Protein AF-A0A812TL70-F1 (afdb_monomer)

Structure (mmCIF, N/CA/C/O backbone):
data_AF-A0A812TL70-F1
#
_entry.id   AF-A0A812TL70-F1
#
loop_
_atom_site.group_PDB
_atom_site.id
_atom_site.type_symbol
_atom_site.label_atom_id
_atom_site.label_alt_id
_atom_site.label_comp_id
_atom_site.label_asym_id
_atom_site.label_entity_id
_atom_site.label_seq_id
_atom_site.pdbx_PDB_ins_code
_atom_site.Cartn_x
_atom_site.Cartn_y
_atom_site.Cartn_z
_atom_site.occupancy
_atom_site.B_iso_or_equiv
_atom_site.auth_seq_id
_atom_site.auth_comp_id
_atom_site.auth_asym_id
_atom_site.auth_atom_id
_atom_site.pdbx_PDB_model_num
ATOM 1 N N . MET A 1 1 ? 10.723 40.840 -41.718 1.00 51.12 1 MET A N 1
ATOM 2 C CA . MET A 1 1 ? 11.121 40.391 -43.070 1.00 51.12 1 MET A CA 1
ATOM 3 C C . MET A 1 1 ? 10.845 38.901 -43.157 1.00 51.12 1 MET A C 1
ATOM 5 O O . MET A 1 1 ? 11.521 38.138 -42.480 1.00 51.12 1 MET A O 1
ATOM 9 N N . ALA A 1 2 ? 9.789 38.498 -43.866 1.00 59.09 2 ALA A N 1
ATOM 10 C CA . ALA A 1 2 ? 9.448 37.086 -44.019 1.00 59.09 2 ALA A CA 1
ATOM 11 C C . ALA A 1 2 ? 10.445 36.431 -44.985 1.00 59.09 2 ALA A C 1
ATOM 13 O O . ALA A 1 2 ? 10.677 36.949 -46.076 1.00 59.09 2 ALA A O 1
ATOM 14 N N . VAL A 1 3 ? 11.083 35.344 -44.552 1.00 66.56 3 VAL A N 1
ATOM 15 C CA . VAL A 1 3 ? 12.030 34.591 -45.380 1.00 66.56 3 VAL A CA 1
ATOM 16 C C . VAL A 1 3 ? 11.236 33.770 -46.387 1.00 66.56 3 VAL A C 1
ATOM 18 O O . VAL A 1 3 ? 10.352 33.008 -46.003 1.00 66.56 3 VAL A O 1
ATOM 21 N N . ASP A 1 4 ? 11.572 33.949 -47.661 1.00 81.44 4 ASP A N 1
ATOM 22 C CA . ASP A 1 4 ? 10.952 33.284 -48.800 1.00 81.44 4 ASP A CA 1
ATOM 23 C C . ASP A 1 4 ? 10.997 31.743 -48.645 1.00 81.44 4 ASP A C 1
ATOM 25 O O . ASP A 1 4 ? 12.093 31.169 -48.541 1.00 81.44 4 ASP A O 1
ATOM 29 N N . PRO A 1 5 ? 9.837 31.058 -48.596 1.00 84.75 5 PRO A N 1
ATOM 30 C CA . PRO A 1 5 ? 9.768 29.606 -48.442 1.00 84.75 5 PRO A CA 1
ATOM 31 C C . PRO A 1 5 ? 10.449 28.854 -49.593 1.00 84.75 5 PRO A C 1
ATOM 33 O O . PRO A 1 5 ? 10.962 27.751 -49.387 1.00 84.75 5 PRO A O 1
ATOM 36 N N . GLU A 1 6 ? 10.551 29.457 -50.778 1.00 86.00 6 GLU A N 1
ATOM 37 C CA . GLU A 1 6 ? 11.205 28.840 -51.931 1.00 86.00 6 GLU A CA 1
ATOM 38 C C . GLU A 1 6 ? 12.728 28.757 -51.742 1.00 86.00 6 GLU A C 1
ATOM 40 O O . GLU A 1 6 ? 13.374 27.777 -52.124 1.00 86.00 6 GLU A O 1
ATOM 45 N N . LYS A 1 7 ? 13.309 29.734 -51.036 1.00 89.06 7 LYS A N 1
ATOM 46 C CA . LYS A 1 7 ? 14.736 29.742 -50.690 1.00 89.06 7 LYS A CA 1
ATOM 47 C C . LYS A 1 7 ? 15.093 28.629 -49.702 1.00 89.06 7 LYS A C 1
ATOM 49 O O . LYS A 1 7 ? 16.168 28.043 -49.818 1.00 89.06 7 LYS A O 1
ATOM 54 N N . ARG A 1 8 ? 14.195 28.304 -48.763 1.00 86.88 8 ARG A N 1
ATOM 55 C CA . ARG A 1 8 ? 14.384 27.180 -47.826 1.00 86.88 8 ARG A CA 1
ATOM 56 C C . ARG A 1 8 ? 14.339 25.834 -48.538 1.00 86.88 8 ARG A C 1
ATOM 58 O O . ARG A 1 8 ? 15.169 24.977 -48.250 1.00 86.88 8 ARG A O 1
ATOM 65 N N . ARG A 1 9 ? 13.433 25.672 -49.503 1.00 88.38 9 ARG A N 1
ATOM 66 C CA . ARG A 1 9 ? 13.330 24.433 -50.281 1.00 88.38 9 ARG A CA 1
ATOM 67 C C . ARG A 1 9 ? 14.592 24.167 -51.107 1.00 88.38 9 ARG A C 1
ATOM 69 O O . ARG A 1 9 ? 15.133 23.069 -51.045 1.00 88.38 9 ARG A O 1
ATOM 76 N N . ARG A 1 10 ? 15.134 25.190 -51.778 1.00 89.69 10 ARG A N 1
ATOM 77 C CA . ARG A 1 10 ? 16.386 25.055 -52.550 1.00 89.69 10 ARG A CA 1
ATOM 78 C C . ARG A 1 10 ? 17.602 24.742 -51.672 1.00 89.69 10 ARG A C 1
ATOM 80 O O . ARG A 1 10 ? 18.508 24.042 -52.108 1.00 89.69 10 ARG A O 1
ATOM 87 N N . GLN A 1 11 ? 17.632 25.244 -50.435 1.00 88.44 11 GLN A N 1
ATOM 88 C CA . GLN A 1 11 ? 18.697 24.909 -49.483 1.00 88.44 11 GLN A CA 1
ATOM 89 C C . GLN A 1 11 ? 18.603 23.463 -48.982 1.00 88.44 11 GLN A C 1
ATOM 91 O O . GLN A 1 11 ? 19.642 22.831 -48.806 1.00 88.44 11 GLN A O 1
ATOM 96 N N . ALA A 1 12 ? 17.391 22.933 -48.799 1.00 84.25 12 ALA A N 1
ATOM 97 C CA . ALA A 1 12 ? 17.185 21.538 -48.418 1.00 84.25 12 ALA A CA 1
ATOM 98 C C . ALA A 1 12 ? 17.600 20.572 -49.542 1.00 84.25 12 ALA A C 1
ATOM 100 O O . ALA A 1 12 ? 18.392 19.664 -49.301 1.00 84.25 12 ALA A O 1
ATOM 101 N N . GLU A 1 13 ? 17.175 20.834 -50.783 1.00 88.62 13 GLU A N 1
ATOM 102 C CA . GLU A 1 13 ? 17.532 20.005 -51.948 1.00 88.62 13 GLU A CA 1
ATOM 103 C C . GLU A 1 13 ? 19.058 20.005 -52.207 1.00 88.62 13 GLU A C 1
ATOM 105 O O . GLU A 1 13 ? 19.646 18.974 -52.535 1.00 88.62 13 GLU A O 1
ATOM 110 N N . ALA A 1 14 ? 19.744 21.133 -51.979 1.00 84.88 14 ALA A N 1
ATOM 111 C CA . ALA A 1 14 ? 21.203 21.218 -52.113 1.00 84.88 14 ALA A CA 1
ATOM 112 C C . ALA A 1 14 ? 21.977 20.479 -51.002 1.00 84.88 14 ALA A C 1
ATOM 114 O O . ALA A 1 14 ? 23.104 20.029 -51.231 1.00 84.88 14 ALA A O 1
ATOM 115 N N . ALA A 1 15 ? 21.405 20.367 -49.799 1.00 80.06 15 ALA A N 1
ATOM 116 C CA . ALA A 1 15 ? 22.006 19.615 -48.699 1.00 80.06 15 ALA A CA 1
ATOM 117 C C . ALA A 1 15 ? 21.889 18.100 -48.927 1.00 80.06 15 ALA A C 1
ATOM 119 O O . ALA A 1 15 ? 22.848 17.368 -48.683 1.00 80.06 15 ALA A O 1
ATOM 120 N N . GLU A 1 16 ? 20.760 17.646 -49.471 1.00 81.69 16 GLU A N 1
ATOM 121 C CA . GLU A 1 16 ? 20.515 16.237 -49.792 1.00 81.69 16 GLU A CA 1
ATOM 122 C C . GLU A 1 16 ? 21.390 15.747 -50.958 1.00 81.69 16 GLU A C 1
ATOM 124 O O . GLU A 1 16 ? 21.983 14.673 -50.889 1.00 81.69 16 GLU A O 1
ATOM 129 N N . ALA A 1 17 ? 21.606 16.582 -51.979 1.00 79.06 17 ALA A N 1
ATOM 130 C CA . ALA A 1 17 ? 22.529 16.256 -53.070 1.00 79.06 17 ALA A CA 1
ATOM 131 C C . ALA A 1 17 ? 23.992 16.089 -52.603 1.00 79.06 17 ALA A C 1
ATOM 133 O O . ALA A 1 17 ? 24.766 15.360 -53.222 1.00 79.06 17 ALA A O 1
ATOM 134 N N . ARG A 1 18 ? 24.391 16.746 -51.503 1.00 76.12 18 ARG A N 1
ATOM 135 C CA . ARG A 1 18 ? 25.743 16.612 -50.934 1.00 76.12 18 ARG A CA 1
ATOM 136 C C . ARG A 1 18 ? 25.925 15.356 -50.088 1.00 76.12 18 ARG A C 1
ATOM 138 O O . ARG A 1 18 ? 27.051 14.870 -50.022 1.00 76.12 18 ARG A O 1
ATOM 145 N N . SER A 1 19 ? 24.871 14.821 -49.469 1.00 71.44 19 SER A N 1
ATOM 146 C CA . SER A 1 19 ? 24.991 13.597 -48.665 1.00 71.44 19 SER A CA 1
ATOM 147 C C . SER A 1 19 ? 25.145 12.345 -49.534 1.00 71.44 19 SER A C 1
ATOM 149 O O . SER A 1 19 ? 25.850 11.420 -49.146 1.00 71.44 19 SER A O 1
ATOM 151 N N . GLN A 1 20 ? 24.581 12.341 -50.745 1.00 68.31 20 GLN A N 1
ATOM 152 C CA . GLN A 1 20 ? 24.661 11.196 -51.663 1.00 68.31 20 GLN A CA 1
ATOM 153 C C . GLN A 1 20 ? 26.009 11.071 -52.398 1.00 68.31 20 GLN A C 1
ATOM 155 O O . GLN A 1 20 ? 26.303 10.023 -52.966 1.00 68.31 20 GLN A O 1
ATOM 160 N N . ALA A 1 21 ? 26.856 12.106 -52.377 1.00 62.22 21 ALA A N 1
ATOM 161 C CA . ALA A 1 21 ? 28.142 12.113 -53.082 1.00 62.22 21 ALA A CA 1
ATOM 162 C C . ALA A 1 21 ? 29.331 11.584 -52.250 1.00 62.22 21 ALA A C 1
ATOM 164 O O . ALA A 1 21 ? 30.446 11.503 -52.765 1.00 62.22 21 ALA A O 1
ATOM 165 N N . ALA A 1 22 ? 29.126 11.227 -50.979 1.00 52.47 22 ALA A N 1
ATOM 166 C CA . ALA A 1 22 ? 30.193 10.816 -50.067 1.00 52.47 22 ALA A CA 1
ATOM 167 C C . ALA A 1 22 ? 30.110 9.319 -49.718 1.00 52.47 22 ALA A C 1
ATOM 169 O O . ALA A 1 22 ? 29.812 8.951 -48.585 1.00 52.47 22 ALA A O 1
ATOM 170 N N . ALA A 1 23 ? 30.399 8.449 -50.688 1.00 53.75 23 ALA A N 1
ATOM 171 C CA . ALA A 1 23 ? 30.696 7.039 -50.428 1.00 53.75 23 ALA A CA 1
ATOM 172 C C . ALA A 1 23 ? 32.227 6.829 -50.439 1.00 53.75 23 ALA A C 1
ATOM 174 O O . ALA A 1 23 ? 32.867 7.145 -51.446 1.00 53.75 23 ALA A O 1
ATOM 175 N N . PRO A 1 24 ? 32.851 6.332 -49.354 1.00 57.53 24 PRO A N 1
ATOM 176 C CA . PRO A 1 24 ? 34.290 6.093 -49.325 1.00 57.53 24 PRO A CA 1
ATOM 177 C C . PRO A 1 24 ? 34.664 4.808 -50.079 1.00 57.53 24 PRO A C 1
ATOM 179 O O . PRO A 1 24 ? 34.141 3.728 -49.810 1.00 57.53 24 PRO A O 1
ATOM 182 N N . ALA A 1 25 ? 35.615 4.931 -51.005 1.00 44.84 25 ALA A N 1
ATOM 183 C CA . ALA A 1 25 ? 36.259 3.806 -51.671 1.00 44.84 25 ALA A CA 1
ATOM 184 C C . ALA A 1 25 ? 37.122 3.005 -50.677 1.00 44.84 25 ALA A C 1
ATOM 186 O O . ALA A 1 25 ? 37.984 3.565 -49.998 1.00 44.84 25 ALA A O 1
ATOM 187 N N . SER A 1 26 ? 36.906 1.691 -50.603 1.00 40.53 26 SER A N 1
ATOM 188 C CA . SER A 1 26 ? 37.732 0.764 -49.824 1.00 40.53 26 SER A CA 1
ATOM 189 C C . SER A 1 26 ? 39.089 0.525 -50.502 1.00 40.53 26 SER A C 1
ATOM 191 O O . SER A 1 26 ? 39.110 0.218 -51.696 1.00 40.53 26 SER A O 1
ATOM 193 N N . PRO A 1 27 ? 40.225 0.583 -49.782 1.00 54.03 27 PRO A N 1
ATOM 194 C CA . PRO A 1 27 ? 41.500 0.145 -50.327 1.00 54.03 27 PRO A CA 1
ATOM 195 C C . PRO A 1 27 ? 41.714 -1.353 -50.075 1.00 54.03 27 PRO A C 1
ATOM 197 O O . PRO A 1 27 ? 41.810 -1.819 -48.941 1.00 54.03 27 PRO A O 1
ATOM 200 N N . THR A 1 28 ? 41.830 -2.103 -51.165 1.00 47.12 28 THR A N 1
ATOM 201 C CA . THR A 1 28 ? 42.404 -3.451 -51.219 1.00 47.12 28 THR A CA 1
ATOM 202 C C . THR A 1 28 ? 43.932 -3.387 -51.149 1.00 47.12 28 THR A C 1
ATOM 204 O O . THR A 1 28 ? 44.549 -2.698 -51.961 1.00 47.12 28 THR A O 1
ATOM 207 N N . GLY A 1 29 ? 44.551 -4.158 -50.251 1.00 43.22 29 GLY A N 1
ATOM 208 C CA . GLY A 1 29 ? 45.998 -4.400 -50.246 1.00 43.22 29 GLY A CA 1
ATOM 209 C C . GLY A 1 29 ? 46.401 -5.554 -49.308 1.00 43.22 29 GLY A C 1
ATOM 210 O O . GLY A 1 29 ? 45.904 -5.588 -48.183 1.00 43.22 29 GLY A O 1
ATOM 211 N N . PRO A 1 30 ? 47.262 -6.504 -49.737 1.00 51.53 30 PRO A N 1
ATOM 212 C CA . PRO A 1 30 ? 47.616 -7.701 -48.972 1.00 51.53 30 PRO A CA 1
ATOM 213 C C . PRO A 1 30 ? 48.875 -7.490 -48.113 1.00 51.53 30 PRO A C 1
ATOM 215 O O . PRO A 1 30 ? 49.816 -6.823 -48.540 1.00 51.53 30 PRO A O 1
ATOM 218 N N . VAL A 1 31 ? 48.935 -8.117 -46.934 1.00 44.47 31 VAL A N 1
ATOM 219 C CA . VAL A 1 31 ? 50.152 -8.186 -46.103 1.00 44.47 31 VAL A CA 1
ATOM 220 C C . VAL A 1 31 ? 50.466 -9.648 -45.786 1.00 44.47 31 VAL A C 1
ATOM 222 O O . VAL A 1 31 ? 49.643 -10.370 -45.228 1.00 44.47 31 VAL A O 1
ATOM 225 N N . ALA A 1 32 ? 51.662 -10.073 -46.196 1.00 41.78 32 ALA A N 1
ATOM 226 C CA . ALA A 1 32 ? 52.265 -11.378 -45.933 1.00 41.78 32 ALA A CA 1
ATOM 227 C C . ALA A 1 32 ? 52.984 -11.403 -44.559 1.00 41.78 32 ALA A C 1
ATOM 229 O O . ALA A 1 32 ? 53.244 -10.339 -43.994 1.00 41.78 32 ALA A O 1
ATOM 230 N N . PRO A 1 33 ? 53.308 -12.590 -44.003 1.00 52.12 33 PRO A N 1
ATOM 231 C CA . PRO A 1 33 ? 53.661 -12.751 -42.595 1.00 52.12 33 PRO A CA 1
ATOM 232 C C . PRO A 1 33 ? 55.173 -12.666 -42.346 1.00 52.12 33 PRO A C 1
ATOM 234 O O . PRO A 1 33 ? 55.972 -13.142 -43.152 1.00 52.12 33 PRO A O 1
ATOM 237 N N . ALA A 1 34 ? 55.562 -12.130 -41.188 1.00 41.44 34 ALA A N 1
ATOM 238 C CA . ALA A 1 34 ? 56.929 -12.197 -40.681 1.00 41.44 34 ALA A CA 1
ATOM 239 C C . ALA A 1 34 ? 56.959 -12.949 -39.344 1.0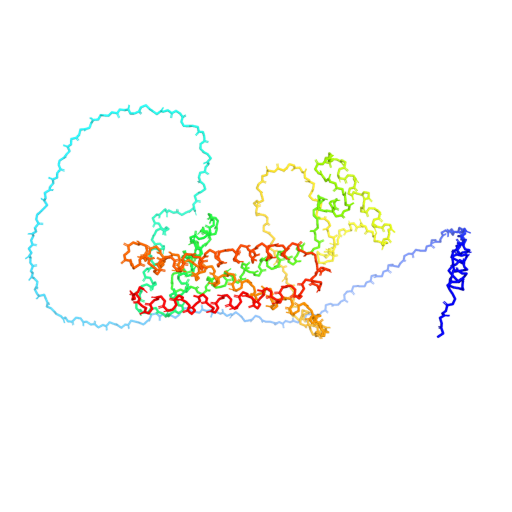0 41.44 34 ALA A C 1
ATOM 241 O O . ALA A 1 34 ? 56.264 -12.596 -38.392 1.00 41.44 34 ALA A O 1
ATOM 242 N N . ALA A 1 35 ? 57.768 -14.005 -39.327 1.00 43.16 35 ALA A N 1
ATOM 243 C CA . ALA A 1 35 ? 58.173 -14.778 -38.167 1.00 43.16 35 ALA A CA 1
ATOM 244 C C . ALA A 1 35 ? 59.124 -13.973 -37.259 1.00 43.16 35 ALA A C 1
ATOM 246 O O . ALA A 1 35 ? 59.885 -13.136 -37.742 1.00 43.16 35 ALA A O 1
ATOM 247 N N . GLY A 1 36 ? 59.112 -14.268 -35.958 1.00 34.84 36 GLY A N 1
ATOM 248 C CA . GLY A 1 36 ? 60.032 -13.693 -34.976 1.00 34.84 36 GLY A CA 1
ATOM 249 C C . GLY A 1 36 ? 59.877 -14.358 -33.608 1.00 34.84 36 GLY A C 1
ATOM 250 O O . GLY A 1 36 ? 58.857 -14.195 -32.953 1.00 34.84 36 GLY A O 1
ATOM 251 N N . GLU A 1 37 ? 60.886 -15.142 -33.249 1.00 39.88 37 GLU A N 1
ATOM 252 C CA . GLU A 1 37 ? 61.029 -16.090 -32.134 1.00 39.88 37 GLU A CA 1
ATOM 253 C C . GLU A 1 37 ? 61.260 -15.448 -30.730 1.00 39.88 37 GLU A C 1
ATOM 255 O O . GLU A 1 37 ? 61.226 -14.223 -30.607 1.00 39.88 37 GLU A O 1
ATOM 260 N N . PRO A 1 38 ? 61.417 -16.247 -29.642 1.00 48.62 38 PRO A N 1
ATOM 261 C CA . PRO A 1 38 ? 60.970 -15.910 -28.291 1.00 48.62 38 PRO A CA 1
ATOM 262 C C . PRO A 1 38 ? 62.074 -15.358 -27.378 1.00 48.62 38 PRO A C 1
ATOM 264 O O . PRO A 1 38 ? 63.261 -15.593 -27.592 1.00 48.62 38 PRO A O 1
ATOM 267 N N . HIS A 1 39 ? 61.669 -14.730 -26.270 1.00 38.59 39 HIS A N 1
ATOM 268 C CA . HIS A 1 39 ? 62.560 -14.465 -25.142 1.00 38.59 39 HIS A CA 1
ATOM 269 C C . HIS A 1 39 ? 62.146 -15.267 -23.907 1.00 38.59 39 HIS A C 1
ATOM 271 O O . HIS A 1 39 ? 61.139 -14.988 -23.258 1.00 38.59 39 HIS A O 1
ATOM 277 N N . ALA A 1 40 ? 62.972 -16.268 -23.603 1.00 38.56 40 ALA A N 1
ATOM 278 C CA . ALA A 1 40 ? 63.129 -16.852 -22.283 1.00 38.56 40 ALA A CA 1
ATOM 279 C C . ALA A 1 40 ? 63.901 -15.878 -21.376 1.00 38.56 40 ALA A C 1
ATOM 281 O O . ALA A 1 40 ? 64.795 -15.163 -21.838 1.00 38.56 40 ALA A O 1
ATOM 282 N N . GLY A 1 41 ? 63.561 -15.876 -20.091 1.00 37.09 41 GLY A N 1
ATOM 283 C CA . GLY A 1 41 ? 64.206 -15.067 -19.064 1.00 37.09 41 GLY A CA 1
ATOM 284 C C . GLY A 1 41 ? 63.834 -15.572 -17.677 1.00 37.09 41 GLY A C 1
ATOM 285 O O . GLY A 1 41 ? 62.939 -15.032 -17.036 1.00 37.09 41 GLY A O 1
ATOM 286 N N . ASP A 1 42 ? 64.516 -16.643 -17.277 1.00 39.12 42 ASP A N 1
ATOM 287 C CA . ASP A 1 42 ? 64.708 -17.093 -15.899 1.00 39.12 42 ASP A CA 1
ATOM 288 C C . ASP A 1 42 ? 65.186 -15.934 -15.009 1.00 39.12 42 ASP A C 1
ATOM 290 O O . ASP A 1 42 ? 66.068 -15.174 -15.414 1.00 39.12 42 ASP A O 1
ATOM 294 N N . ASN A 1 43 ? 64.670 -15.834 -13.781 1.00 40.34 43 ASN A N 1
ATOM 295 C CA . ASN A 1 43 ? 65.503 -15.423 -12.652 1.00 40.34 43 ASN A CA 1
ATOM 296 C C . ASN A 1 43 ? 64.899 -15.842 -11.308 1.00 40.34 43 ASN A C 1
ATOM 298 O O . ASN A 1 43 ? 63.817 -15.414 -10.902 1.00 40.34 43 ASN A O 1
ATOM 302 N N . GLN A 1 44 ? 65.675 -16.691 -10.643 1.00 35.44 44 GLN A N 1
ATOM 303 C CA . GLN A 1 44 ? 65.548 -17.179 -9.282 1.00 35.44 44 GLN A CA 1
ATOM 304 C C . GLN A 1 44 ? 65.885 -16.114 -8.223 1.00 35.44 44 GLN A C 1
ATOM 306 O O . GLN A 1 44 ? 66.672 -15.200 -8.448 1.00 35.44 44 GLN A O 1
ATOM 311 N N . GLU A 1 45 ? 65.329 -16.371 -7.035 1.00 39.72 45 GLU A N 1
ATOM 312 C CA . GLU A 1 45 ? 65.879 -16.131 -5.692 1.00 39.72 45 GLU A CA 1
ATOM 313 C C . GLU A 1 45 ? 66.196 -14.699 -5.224 1.00 39.72 45 GLU A C 1
ATOM 315 O O . GLU A 1 45 ? 67.189 -14.075 -5.594 1.00 39.72 45 GLU A O 1
ATOM 320 N N . LYS A 1 46 ? 65.487 -14.298 -4.158 1.00 37.59 46 LYS A N 1
ATOM 321 C CA . LYS A 1 46 ? 66.163 -14.125 -2.862 1.00 37.59 46 LYS A CA 1
ATOM 322 C C . LYS A 1 46 ? 65.204 -14.205 -1.679 1.00 37.59 46 LYS A C 1
ATOM 324 O O . LYS A 1 46 ? 64.318 -13.373 -1.509 1.00 37.59 46 LYS A O 1
ATOM 329 N N . GLU A 1 47 ? 65.465 -15.201 -0.840 1.00 39.41 47 GLU A N 1
ATOM 330 C CA . GLU A 1 47 ? 65.059 -15.255 0.558 1.00 39.41 47 GLU A CA 1
ATOM 331 C C . GLU A 1 47 ? 65.538 -14.013 1.323 1.00 39.41 47 GLU A C 1
ATOM 333 O O . GLU A 1 47 ? 66.678 -13.569 1.167 1.00 39.41 47 GLU A O 1
ATOM 338 N N . LYS A 1 48 ? 64.699 -13.530 2.240 1.00 39.72 48 LYS A N 1
ATOM 339 C CA . LYS A 1 48 ? 65.121 -13.091 3.574 1.00 39.72 48 LYS A CA 1
ATOM 340 C C . LYS A 1 48 ? 63.900 -13.098 4.483 1.00 39.72 48 LYS A C 1
ATOM 342 O O . LYS A 1 48 ? 62.940 -12.372 4.254 1.00 39.72 48 LYS A O 1
ATOM 347 N N . GLY A 1 49 ? 63.942 -13.983 5.472 1.00 37.44 49 GLY A N 1
ATOM 348 C CA . GLY A 1 49 ? 62.925 -14.075 6.504 1.00 37.44 49 GLY A CA 1
ATOM 349 C C . GLY A 1 49 ? 63.021 -12.943 7.514 1.00 37.44 49 GLY A C 1
ATOM 350 O O . GLY A 1 49 ? 64.084 -12.361 7.710 1.00 37.44 49 GLY A O 1
ATOM 351 N N . GLU A 1 50 ? 61.926 -12.722 8.228 1.00 38.06 50 GLU A N 1
ATOM 352 C CA . GLU A 1 50 ? 61.981 -12.167 9.569 1.00 38.06 50 GLU A CA 1
ATOM 353 C C . GLU A 1 50 ? 60.832 -12.707 10.419 1.00 38.06 50 GLU A C 1
ATOM 355 O O . GLU A 1 50 ? 59.720 -12.949 9.955 1.00 38.06 50 GLU A O 1
ATOM 360 N N . LYS A 1 51 ? 61.201 -13.006 11.662 1.00 40.25 51 LYS A N 1
ATOM 361 C CA . LYS A 1 51 ? 60.428 -13.666 12.708 1.00 40.25 51 LYS A CA 1
ATOM 362 C C . LYS A 1 51 ? 59.592 -12.649 13.482 1.00 40.25 51 LYS A C 1
ATOM 364 O O . LYS A 1 51 ? 60.049 -11.536 13.714 1.00 40.25 51 LYS A O 1
ATOM 369 N N . GLY A 1 52 ? 58.492 -13.127 14.059 1.00 33.59 52 GLY A N 1
ATOM 370 C CA . GLY A 1 52 ? 57.799 -12.498 15.188 1.00 33.59 52 GLY A CA 1
ATOM 371 C C . GLY A 1 52 ? 56.333 -12.246 14.858 1.00 33.59 52 GLY A C 1
ATOM 372 O O . GLY A 1 52 ? 56.028 -11.675 13.828 1.00 33.59 52 GLY A O 1
ATOM 373 N N . GLY A 1 53 ? 55.352 -12.654 15.647 1.00 33.56 53 GLY A N 1
ATOM 374 C CA . GLY A 1 53 ? 55.331 -13.314 16.942 1.00 33.56 53 GLY A CA 1
ATOM 375 C C . GLY A 1 53 ? 53.863 -13.341 17.368 1.00 33.56 53 GLY A C 1
ATOM 376 O O . GLY A 1 53 ? 53.194 -12.313 17.304 1.00 33.56 53 GLY A O 1
ATOM 377 N N . ASP A 1 54 ? 53.358 -14.509 17.754 1.00 42.88 54 ASP A N 1
ATOM 378 C CA . ASP A 1 54 ? 52.022 -14.645 18.333 1.00 42.88 54 ASP A CA 1
ATOM 379 C C . ASP A 1 54 ? 51.956 -13.967 19.706 1.00 42.88 54 ASP A C 1
ATOM 381 O O . ASP A 1 54 ? 52.884 -14.099 20.513 1.00 42.88 54 ASP A O 1
ATOM 385 N N . PRO A 1 55 ? 50.804 -13.377 20.052 1.00 53.06 55 PRO A N 1
ATOM 386 C CA . PRO A 1 55 ? 50.309 -13.545 21.405 1.00 53.06 55 PRO A CA 1
ATOM 387 C C . PRO A 1 55 ? 48.953 -14.252 21.419 1.00 53.06 55 PRO A C 1
ATOM 389 O O . PRO A 1 55 ? 47.919 -13.730 21.004 1.00 53.06 55 PRO A O 1
ATOM 392 N N . ALA A 1 56 ? 48.980 -15.450 21.999 1.00 38.06 56 ALA A N 1
ATOM 393 C CA . ALA A 1 56 ? 47.820 -16.182 22.465 1.00 38.06 56 ALA A CA 1
ATOM 394 C C . ALA A 1 56 ? 47.076 -15.380 23.548 1.00 38.06 56 ALA A C 1
ATOM 396 O O . ALA A 1 56 ? 47.614 -15.116 24.625 1.00 38.06 56 ALA A O 1
ATOM 397 N N . VAL A 1 57 ? 45.811 -15.038 23.295 1.00 40.94 57 VAL A N 1
ATOM 398 C CA . VAL A 1 57 ? 44.909 -14.496 24.319 1.00 40.94 57 VAL A CA 1
ATOM 399 C C . VAL A 1 57 ? 44.163 -15.658 24.971 1.00 40.94 57 VAL A C 1
ATOM 401 O O . VAL A 1 57 ? 43.164 -16.163 24.462 1.00 40.94 57 VAL A O 1
ATOM 404 N N . ALA A 1 58 ? 44.678 -16.094 26.119 1.00 36.16 58 ALA A N 1
ATOM 405 C CA . ALA A 1 58 ? 44.030 -17.052 27.001 1.00 36.16 58 ALA A CA 1
ATOM 406 C C . ALA A 1 58 ? 42.902 -16.369 27.796 1.00 36.16 58 ALA A C 1
ATOM 408 O O . ALA A 1 58 ? 43.161 -15.537 28.665 1.00 36.16 58 ALA A O 1
ATOM 409 N N . TRP A 1 59 ? 41.651 -16.755 27.548 1.00 41.94 59 TRP A N 1
ATOM 410 C CA . TRP A 1 59 ? 40.525 -16.409 28.417 1.00 41.94 59 TRP A CA 1
ATOM 411 C C . TRP A 1 59 ? 40.392 -17.461 29.524 1.00 41.94 59 TRP A C 1
ATOM 413 O O . TRP A 1 59 ? 40.076 -18.621 29.263 1.00 41.94 59 TRP A O 1
ATOM 423 N N . ARG A 1 60 ? 40.642 -17.056 30.775 1.00 39.47 60 ARG A N 1
ATOM 424 C CA . ARG A 1 60 ? 40.265 -17.827 31.970 1.00 39.47 60 ARG A CA 1
ATOM 425 C C . ARG A 1 60 ? 38.820 -17.499 32.379 1.00 39.47 60 ARG A C 1
ATOM 427 O O . ARG A 1 60 ? 38.424 -16.338 32.287 1.00 39.47 60 ARG A O 1
ATOM 434 N N . PRO A 1 61 ? 38.054 -18.476 32.896 1.00 44.66 61 PRO A N 1
ATOM 435 C CA . PRO A 1 61 ? 36.729 -18.244 33.456 1.00 44.66 61 PRO A CA 1
ATOM 436 C C . PRO A 1 61 ? 36.833 -17.737 34.902 1.00 44.66 61 PRO A C 1
ATOM 438 O O . PRO A 1 61 ? 37.520 -18.337 35.731 1.00 44.66 61 PRO A O 1
ATOM 441 N N . CYS A 1 62 ? 36.136 -16.643 35.216 1.00 33.94 62 CYS A N 1
ATOM 442 C CA . CYS A 1 62 ? 35.993 -16.163 36.589 1.00 33.94 62 CYS A CA 1
ATOM 443 C C . CYS A 1 62 ? 34.879 -16.925 37.314 1.00 33.94 62 CYS A C 1
ATOM 445 O O . CYS A 1 62 ? 33.733 -16.995 36.872 1.00 33.94 62 CYS A O 1
ATOM 447 N N . SER A 1 63 ? 35.275 -17.491 38.445 1.00 36.03 63 SER A N 1
ATOM 448 C CA . SER A 1 63 ? 34.522 -18.287 39.399 1.00 36.03 63 SER A CA 1
ATOM 449 C C . SER A 1 63 ? 33.553 -17.472 40.263 1.00 36.03 63 SER A C 1
ATOM 451 O O . SER A 1 63 ? 33.860 -16.368 40.702 1.00 36.03 63 SER A O 1
ATOM 453 N N . SER A 1 64 ? 32.420 -18.109 40.556 1.00 39.78 64 SER A N 1
ATOM 454 C CA . SER A 1 64 ? 31.633 -18.090 41.799 1.00 39.78 64 SER A CA 1
ATOM 455 C C . SER A 1 64 ? 32.074 -17.167 42.948 1.00 39.78 64 SER A C 1
ATOM 457 O O . SER A 1 64 ? 33.134 -17.369 43.542 1.00 39.78 64 SER A O 1
ATOM 459 N N . VAL A 1 65 ? 31.150 -16.313 43.402 1.00 42.47 65 VAL A N 1
ATOM 460 C CA . VAL A 1 65 ? 31.100 -15.849 44.797 1.00 42.47 65 VAL A CA 1
ATOM 461 C C . VAL A 1 65 ? 29.729 -16.177 45.377 1.00 42.47 65 VAL A C 1
ATOM 463 O O . VAL A 1 65 ? 28.693 -15.711 44.908 1.00 42.47 65 VAL A O 1
ATOM 466 N N . ALA A 1 66 ? 29.763 -17.028 46.397 1.00 43.00 66 ALA A N 1
ATOM 467 C CA . ALA A 1 66 ? 28.658 -17.372 47.267 1.00 43.00 66 ALA A CA 1
ATOM 468 C C . ALA A 1 66 ? 28.396 -16.246 48.274 1.00 43.00 66 ALA A C 1
ATOM 470 O O . ALA A 1 66 ? 29.331 -15.677 48.830 1.00 43.00 66 ALA A O 1
ATOM 471 N N . LEU A 1 67 ? 27.125 -15.999 48.586 1.00 43.69 67 LEU A N 1
ATOM 472 C CA . LEU A 1 67 ? 26.726 -15.336 49.824 1.00 43.69 67 LEU A CA 1
ATOM 473 C C . LEU A 1 67 ? 25.411 -15.953 50.293 1.00 43.69 67 LEU A C 1
ATOM 475 O O . LEU A 1 67 ? 24.334 -15.668 49.777 1.00 43.69 67 LEU A O 1
ATOM 479 N N . GLY A 1 68 ? 25.538 -16.858 51.260 1.00 36.03 68 GLY A N 1
ATOM 480 C CA . GLY A 1 68 ? 24.418 -17.357 52.038 1.00 36.03 68 GLY A CA 1
ATOM 481 C C . GLY A 1 68 ? 23.975 -16.334 53.081 1.00 36.03 68 GLY A C 1
ATOM 482 O O . GLY A 1 68 ? 24.785 -15.573 53.610 1.00 36.03 68 GLY A O 1
ATOM 483 N N . LYS A 1 69 ? 22.687 -16.369 53.426 1.00 51.53 69 LYS A N 1
ATOM 484 C CA . LYS A 1 69 ? 22.202 -15.976 54.751 1.00 51.53 69 LYS A CA 1
ATOM 485 C C . LYS A 1 69 ? 20.935 -16.754 55.097 1.00 51.53 69 LYS A C 1
ATOM 487 O O . LYS A 1 69 ? 20.067 -16.981 54.261 1.00 51.53 69 LYS A O 1
ATOM 492 N N . MET A 1 70 ? 20.937 -17.227 56.336 1.00 38.53 70 MET A N 1
ATOM 493 C CA . MET A 1 70 ? 19.998 -18.148 56.962 1.00 38.53 70 MET A CA 1
ATOM 494 C C . MET A 1 70 ? 18.624 -17.520 57.288 1.00 38.53 70 MET A C 1
ATOM 496 O O . MET A 1 70 ? 18.511 -16.313 57.472 1.00 38.53 70 MET A O 1
ATOM 500 N N . ARG A 1 71 ? 17.637 -18.432 57.386 1.00 47.31 71 ARG A N 1
ATOM 501 C CA . ARG A 1 71 ? 16.313 -18.471 58.080 1.00 47.31 71 ARG A CA 1
ATOM 502 C C . ARG A 1 71 ? 16.227 -17.750 59.454 1.00 47.31 71 ARG A C 1
ATOM 504 O O . ARG A 1 71 ? 17.286 -17.361 59.936 1.00 47.31 71 ARG A O 1
ATOM 511 N N . PRO A 1 72 ? 15.066 -17.689 60.179 1.00 54.41 72 PRO A N 1
ATOM 512 C CA . PRO A 1 72 ? 13.750 -18.387 60.050 1.00 54.41 72 PRO A CA 1
ATOM 513 C C . PRO A 1 72 ? 12.535 -17.397 60.082 1.00 54.41 72 PRO A C 1
ATOM 515 O O . PRO A 1 72 ? 12.754 -16.198 60.110 1.00 54.41 72 PRO A O 1
ATOM 518 N N . SER A 1 73 ? 11.236 -17.733 60.015 1.00 37.00 73 SER A N 1
ATOM 519 C CA . SER A 1 73 ? 10.435 -18.612 60.885 1.00 37.00 73 SER A CA 1
ATOM 520 C C . SER A 1 73 ? 8.932 -18.560 60.511 1.00 37.00 73 SER A C 1
ATOM 522 O O . SER A 1 73 ? 8.480 -17.572 59.941 1.00 37.00 73 SER A O 1
ATOM 524 N N . ALA A 1 74 ? 8.202 -19.584 60.971 1.00 37.69 74 ALA A N 1
ATOM 525 C CA . ALA A 1 74 ? 6.772 -19.653 61.317 1.00 37.69 74 ALA A CA 1
ATOM 526 C C . ALA A 1 74 ? 5.687 -19.850 60.227 1.00 37.69 74 ALA A C 1
ATOM 528 O O . ALA A 1 74 ? 5.303 -18.951 59.488 1.00 37.69 74 ALA A O 1
ATOM 529 N N . VAL A 1 75 ? 5.149 -21.076 60.260 1.00 49.94 75 VAL A N 1
ATOM 530 C CA . VAL A 1 75 ? 3.845 -21.591 59.782 1.00 49.94 75 VAL A CA 1
ATOM 531 C C . VAL A 1 75 ? 2.769 -21.224 60.843 1.00 49.94 75 VAL A C 1
ATOM 533 O O . VAL A 1 75 ? 3.162 -21.042 61.999 1.00 49.94 75 VAL A O 1
ATOM 536 N N . PRO A 1 76 ? 1.462 -21.069 60.524 1.00 52.81 76 PRO A N 1
ATOM 537 C CA . PRO A 1 76 ? 0.491 -22.188 60.479 1.00 52.81 76 PRO A CA 1
ATOM 538 C C . PRO A 1 76 ? -0.424 -22.124 59.230 1.00 52.81 76 PRO A C 1
ATOM 540 O O . PRO A 1 76 ? -0.732 -21.050 58.733 1.00 52.81 76 PRO A O 1
ATOM 543 N N . CYS A 1 77 ? -0.701 -23.236 58.545 1.00 37.69 77 CYS A N 1
ATOM 544 C CA . CYS A 1 77 ? -1.730 -24.248 58.837 1.00 37.69 77 CYS A CA 1
ATOM 545 C C . CYS A 1 77 ? -3.168 -23.726 58.645 1.00 37.69 77 CYS A C 1
ATOM 547 O O . CYS A 1 77 ? -3.628 -22.866 59.389 1.00 37.69 77 CYS A O 1
ATOM 549 N N . GLY A 1 78 ? -3.851 -24.283 57.644 1.00 36.44 78 GLY A N 1
ATOM 550 C CA . GLY A 1 78 ? -5.247 -24.034 57.291 1.00 36.44 78 GLY A CA 1
ATOM 551 C C . GLY A 1 78 ? -5.651 -24.994 56.175 1.00 36.44 78 GLY A C 1
ATOM 552 O O . GLY A 1 78 ? -5.509 -24.679 54.998 1.00 36.44 78 GLY A O 1
ATOM 553 N N . THR A 1 79 ? -6.018 -26.205 56.579 1.00 41.66 79 THR A N 1
ATOM 554 C CA . THR A 1 79 ? -6.723 -27.226 55.796 1.00 41.66 79 THR A CA 1
ATOM 555 C C . THR A 1 79 ? -8.099 -26.714 55.391 1.00 41.66 79 THR A C 1
ATOM 557 O O . THR A 1 79 ? -8.735 -26.068 56.212 1.00 41.66 79 THR A O 1
ATOM 560 N N . ASP A 1 80 ? -8.551 -27.034 54.181 1.00 40.22 80 ASP A N 1
ATOM 561 C CA . ASP A 1 80 ? -9.849 -27.684 53.981 1.00 40.22 80 ASP A CA 1
ATOM 562 C C . ASP A 1 80 ? -9.882 -28.334 52.592 1.00 40.22 80 ASP A C 1
ATOM 564 O O . ASP A 1 80 ? -9.555 -27.730 51.567 1.00 40.22 80 ASP A O 1
ATOM 568 N N . GLU A 1 81 ? -10.176 -29.630 52.622 1.00 45.94 81 GLU A N 1
ATOM 569 C CA . GLU A 1 81 ? -10.441 -30.497 51.487 1.00 45.94 81 GLU A CA 1
ATOM 570 C C . GLU A 1 81 ? -11.812 -30.147 50.900 1.00 45.94 81 GLU A C 1
ATOM 572 O O . GLU A 1 81 ? -12.779 -30.010 51.644 1.00 45.94 81 GLU A O 1
ATOM 577 N N . GLU A 1 82 ? -11.935 -30.087 49.573 1.00 46.19 82 GLU A N 1
ATOM 578 C CA . GLU A 1 82 ? -13.233 -30.332 48.947 1.00 46.19 82 GLU A CA 1
ATOM 579 C C . GLU A 1 82 ? -13.079 -31.211 47.705 1.00 46.19 82 GLU A C 1
ATOM 581 O O . GLU A 1 82 ? -12.110 -31.159 46.944 1.00 46.19 82 GLU A O 1
ATOM 586 N N . GLU A 1 83 ? -14.043 -32.107 47.611 1.00 41.50 83 GLU A N 1
ATOM 587 C CA . GLU A 1 83 ? -13.982 -33.456 47.096 1.00 41.50 83 GLU A CA 1
ATOM 588 C C . GLU A 1 83 ? -14.346 -33.519 45.604 1.00 41.50 83 GLU A C 1
ATOM 590 O O . GLU A 1 83 ? -15.186 -32.787 45.083 1.00 41.50 83 GLU A O 1
ATOM 595 N N . VAL A 1 84 ? -13.709 -34.448 44.899 1.00 47.84 84 VAL A N 1
ATOM 596 C CA . VAL A 1 84 ? -13.976 -34.800 43.499 1.00 47.84 84 VAL A CA 1
ATOM 597 C C . VAL A 1 84 ? -15.290 -35.585 43.384 1.00 47.84 84 VAL A C 1
ATOM 599 O O . VAL A 1 84 ? -15.445 -36.565 44.109 1.00 47.84 84 VAL A O 1
ATOM 602 N N . PRO A 1 85 ? -16.118 -35.373 42.338 1.00 52.38 85 PRO A N 1
ATOM 603 C CA . PRO A 1 85 ? -16.944 -36.452 41.819 1.00 52.38 85 PRO A CA 1
ATOM 604 C C . PRO A 1 85 ? -16.455 -36.930 40.448 1.00 52.38 85 PRO A C 1
ATOM 606 O O . PRO A 1 85 ? -16.530 -36.252 39.421 1.00 52.38 85 PRO A O 1
ATOM 609 N N . ARG A 1 86 ? -15.989 -38.182 40.462 1.00 45.12 86 ARG A N 1
ATOM 610 C CA . ARG A 1 86 ? -15.789 -39.062 39.308 1.00 45.12 86 ARG A CA 1
ATOM 611 C C . ARG A 1 86 ? -17.094 -39.179 38.513 1.00 45.12 86 ARG A C 1
ATOM 613 O O . ARG A 1 86 ? -18.129 -39.510 39.086 1.00 45.12 86 ARG A O 1
ATOM 620 N N . ARG A 1 87 ? -17.031 -39.042 37.185 1.00 45.09 87 ARG A N 1
ATOM 621 C CA . ARG A 1 87 ? -18.060 -39.572 36.277 1.00 45.09 87 ARG A CA 1
ATOM 622 C C . ARG A 1 87 ? -17.495 -40.649 35.362 1.00 45.09 87 ARG A C 1
ATOM 624 O O . ARG A 1 87 ? -16.346 -40.624 34.935 1.00 45.09 87 ARG A O 1
ATOM 631 N N . THR A 1 88 ? -18.350 -41.639 35.192 1.00 41.56 88 THR A N 1
ATOM 632 C CA . THR A 1 88 ? -18.150 -43.018 34.779 1.00 41.56 88 THR A CA 1
ATOM 633 C C . THR A 1 88 ? -18.093 -43.208 33.265 1.00 41.56 88 THR A C 1
ATOM 635 O O . THR A 1 88 ? -18.639 -42.436 32.484 1.00 41.56 88 THR A O 1
ATOM 638 N N . LYS A 1 89 ? -17.433 -44.308 32.884 1.00 48.31 89 LYS A N 1
ATOM 639 C CA . LYS A 1 89 ? -17.423 -44.945 31.562 1.00 48.31 89 LYS A CA 1
ATOM 640 C C . LYS A 1 89 ? -18.830 -45.372 31.112 1.00 48.31 89 LYS A C 1
ATOM 642 O O . LYS A 1 89 ? -19.570 -45.927 31.920 1.00 48.31 89 LYS A O 1
ATOM 647 N N . SER A 1 90 ? -19.113 -45.260 29.812 1.00 43.19 90 SER A N 1
ATOM 648 C CA . SER A 1 90 ? -19.948 -46.180 29.004 1.00 43.19 90 SER A CA 1
ATOM 649 C C . SER A 1 90 ? -19.678 -45.899 27.513 1.00 43.19 90 SER A C 1
ATOM 651 O O . SER A 1 90 ? -19.688 -44.742 27.113 1.00 43.19 90 SER A O 1
ATOM 653 N N . ALA A 1 91 ? -19.107 -46.875 26.792 1.00 41.25 91 ALA A N 1
ATOM 654 C CA . ALA A 1 91 ? -19.749 -47.724 25.762 1.00 41.25 91 ALA A CA 1
ATOM 655 C C . ALA A 1 91 ? -19.715 -47.057 24.362 1.00 41.25 91 ALA A C 1
ATOM 657 O O . ALA A 1 91 ? -20.276 -45.992 24.173 1.00 41.25 91 ALA A O 1
ATOM 658 N N . ALA A 1 92 ? -18.833 -47.472 23.446 1.00 42.31 92 ALA A N 1
ATOM 659 C CA . ALA A 1 92 ? -18.913 -48.635 22.547 1.00 42.31 92 ALA A CA 1
ATOM 660 C C . ALA A 1 92 ? -19.826 -48.413 21.318 1.00 42.31 92 ALA A C 1
ATOM 662 O O . ALA A 1 92 ? -21.040 -48.502 21.433 1.00 42.31 92 ALA A O 1
ATOM 663 N N . GLY A 1 93 ? -19.191 -48.242 20.146 1.00 39.97 93 GLY A N 1
ATOM 664 C CA . GLY A 1 93 ? -19.686 -48.733 18.852 1.00 39.97 93 GLY A CA 1
ATOM 665 C C . GLY A 1 93 ? -20.193 -47.704 17.835 1.00 39.97 93 GLY A C 1
ATOM 666 O O . GLY A 1 93 ? -21.328 -47.274 17.934 1.00 39.97 93 GLY A O 1
ATOM 667 N N . GLU A 1 94 ? -19.387 -47.422 16.800 1.00 41.12 94 GLU A N 1
ATOM 668 C CA . GLU A 1 94 ? -19.791 -47.527 15.381 1.00 41.12 94 GLU A CA 1
ATOM 669 C C . GLU A 1 94 ? -18.549 -47.406 14.461 1.00 41.12 94 GLU A C 1
ATOM 671 O O . GLU A 1 94 ? -17.801 -46.430 14.567 1.00 41.12 94 GLU A O 1
ATOM 676 N N . PRO A 1 95 ? -18.262 -48.386 13.578 1.00 50.22 95 PRO A N 1
ATOM 677 C CA . PRO A 1 95 ? -17.174 -48.279 12.611 1.00 50.22 95 PRO A CA 1
ATOM 678 C C . PRO A 1 95 ? -17.630 -47.471 11.388 1.00 50.22 95 PRO A C 1
ATOM 680 O O . PRO A 1 95 ? -18.363 -47.961 10.529 1.00 50.22 95 PRO A O 1
ATOM 683 N N . VAL A 1 96 ? -17.168 -46.225 11.293 1.00 52.25 96 VAL A N 1
ATOM 684 C CA . VAL A 1 96 ? -17.346 -45.388 10.100 1.00 52.25 96 VAL A CA 1
ATOM 685 C C . VAL A 1 96 ? -16.488 -45.949 8.963 1.00 52.25 96 VAL A C 1
ATOM 687 O O . VAL A 1 96 ? -15.265 -46.029 9.075 1.00 52.25 96 VAL A O 1
ATOM 690 N N . LYS A 1 97 ? -17.145 -46.340 7.864 1.00 48.38 97 LYS A N 1
ATOM 691 C CA . LYS A 1 97 ? -16.517 -46.690 6.584 1.00 48.38 97 LYS A CA 1
ATOM 692 C C . LYS A 1 97 ? -15.667 -45.518 6.090 1.00 48.38 97 LYS A C 1
ATOM 694 O O . LYS A 1 97 ? -16.193 -44.469 5.731 1.00 48.38 97 LYS A O 1
ATOM 699 N N . THR A 1 98 ? -14.359 -45.719 6.051 1.00 43.34 98 THR A N 1
ATOM 700 C CA . THR A 1 98 ? -13.391 -44.821 5.426 1.00 43.34 98 THR A CA 1
ATOM 701 C C . THR A 1 98 ? -13.493 -44.935 3.905 1.00 43.34 98 THR A C 1
ATOM 703 O O . THR A 1 98 ? -13.108 -45.948 3.323 1.00 43.34 98 THR A O 1
ATOM 706 N N . GLU A 1 99 ? -14.012 -43.892 3.257 1.00 53.19 99 GLU A N 1
ATOM 707 C CA . GLU A 1 99 ? -13.811 -43.665 1.824 1.00 53.19 99 GLU A CA 1
ATOM 708 C C . GLU A 1 99 ? -12.323 -43.379 1.537 1.00 53.19 99 GLU A C 1
ATOM 710 O O . GLU A 1 99 ? -11.664 -42.687 2.324 1.00 53.19 99 GLU A O 1
ATOM 715 N N . PRO A 1 100 ? -11.768 -43.886 0.422 1.00 50.97 100 PRO A N 1
ATOM 716 C CA . PRO A 1 100 ? -10.399 -43.599 0.018 1.00 50.97 100 PRO A CA 1
ATOM 717 C C . PRO A 1 100 ? -10.271 -42.124 -0.390 1.00 50.97 100 PRO A C 1
ATOM 719 O O . PRO A 1 100 ? -10.633 -41.718 -1.492 1.00 50.97 100 PRO A O 1
ATOM 722 N N . LEU A 1 101 ? -9.746 -41.317 0.533 1.00 45.28 101 LEU A N 1
ATOM 723 C CA . LEU A 1 101 ? -9.368 -39.926 0.305 1.00 45.28 101 LEU A CA 1
ATOM 724 C C . LEU A 1 101 ? -8.339 -39.836 -0.828 1.00 45.28 101 LEU A C 1
ATOM 726 O O . LEU A 1 101 ? -7.253 -40.412 -0.749 1.00 45.28 101 LEU A O 1
ATOM 730 N N . SER A 1 102 ? -8.685 -39.058 -1.857 1.00 57.22 102 SER A N 1
ATOM 731 C CA . SER A 1 102 ? -7.771 -38.597 -2.902 1.00 57.22 102 SER A CA 1
ATOM 732 C C . SER A 1 102 ? -6.458 -38.067 -2.311 1.00 57.22 102 SER A C 1
ATOM 734 O O . SER A 1 102 ? -6.482 -37.469 -1.229 1.00 57.22 102 SER A O 1
ATOM 736 N N . PRO A 1 103 ? -5.320 -38.221 -3.017 1.00 53.03 103 PRO A N 1
ATOM 737 C CA . PRO A 1 103 ? -4.015 -37.783 -2.536 1.00 53.03 103 PRO A CA 1
ATOM 738 C C . PRO A 1 103 ? -4.026 -36.274 -2.260 1.00 53.03 103 PRO A C 1
ATOM 740 O O . PRO A 1 103 ? -3.929 -35.445 -3.165 1.00 53.03 103 PRO A O 1
ATOM 743 N N . GLN A 1 104 ? -4.176 -35.906 -0.984 1.00 50.84 104 GLN A N 1
ATOM 744 C CA . GLN A 1 104 ? -4.037 -34.527 -0.544 1.00 50.84 104 GLN A CA 1
ATOM 745 C C . GLN A 1 104 ? -2.570 -34.140 -0.708 1.00 50.84 104 GLN A C 1
ATOM 747 O O . GLN A 1 104 ? -1.689 -34.776 -0.128 1.00 50.84 104 GLN A O 1
ATOM 752 N N . LYS A 1 105 ? -2.317 -33.084 -1.491 1.00 53.88 105 LYS A N 1
ATOM 753 C CA . LYS A 1 105 ? -1.006 -32.429 -1.546 1.00 53.88 105 LYS A CA 1
ATOM 754 C C . LYS A 1 105 ? -0.490 -32.230 -0.111 1.00 53.88 105 LYS A C 1
ATOM 756 O O . LYS A 1 105 ? -1.274 -31.792 0.741 1.00 53.88 105 LYS A O 1
ATOM 761 N N . PRO A 1 106 ? 0.784 -32.552 0.174 1.00 58.59 106 PRO A N 1
ATOM 762 C CA . PRO A 1 106 ? 1.337 -32.428 1.513 1.00 58.59 106 PRO A CA 1
ATOM 763 C C . PRO A 1 106 ? 1.135 -30.993 1.996 1.00 58.59 106 PRO A C 1
ATOM 765 O O . PRO A 1 106 ? 1.605 -30.041 1.375 1.00 58.59 106 PRO A O 1
ATOM 768 N N . LYS A 1 107 ? 0.369 -30.831 3.080 1.00 70.31 107 LYS A N 1
ATOM 769 C CA . LYS A 1 107 ? 0.176 -29.526 3.712 1.00 70.31 107 LYS A CA 1
ATOM 770 C C . LYS A 1 107 ? 1.542 -29.066 4.198 1.00 70.31 107 LYS A C 1
ATOM 772 O O . LYS A 1 107 ? 2.117 -29.699 5.079 1.00 70.31 107 LYS A O 1
ATOM 777 N N . GLU A 1 108 ? 2.048 -27.989 3.612 1.00 71.06 108 GLU A N 1
ATOM 778 C CA . GLU A 1 108 ? 3.277 -27.333 4.044 1.00 71.06 108 GLU A CA 1
ATOM 779 C C . GLU A 1 108 ? 3.156 -26.998 5.536 1.00 71.06 108 GLU A C 1
ATOM 781 O O . GLU A 1 108 ? 2.333 -26.179 5.956 1.00 71.06 108 GLU A O 1
ATOM 786 N N . THR A 1 109 ? 3.920 -27.707 6.364 1.00 82.06 109 THR A N 1
ATOM 787 C CA . THR A 1 109 ? 3.931 -27.486 7.809 1.00 82.06 109 THR A CA 1
ATOM 788 C C . THR A 1 109 ? 5.068 -26.540 8.168 1.00 82.06 109 THR A C 1
ATOM 790 O O . THR A 1 109 ? 6.116 -26.522 7.529 1.00 82.06 109 THR A O 1
ATOM 793 N N . LEU A 1 110 ? 4.879 -25.753 9.228 1.00 83.62 110 LEU A N 1
ATOM 794 C CA . LEU A 1 110 ? 5.857 -24.766 9.701 1.00 83.62 110 LEU A CA 1
ATOM 795 C C . LEU A 1 110 ? 7.168 -25.392 10.222 1.00 83.62 110 LEU A C 1
ATOM 797 O O . LEU A 1 110 ? 8.096 -24.664 10.555 1.00 83.62 110 LEU A O 1
ATOM 801 N N . GLY A 1 111 ? 7.262 -26.723 10.308 1.00 85.44 111 GLY A N 1
ATOM 802 C CA . GLY A 1 111 ? 8.446 -27.428 10.808 1.00 85.44 111 GLY A CA 1
ATOM 803 C C . GLY A 1 111 ? 8.670 -27.323 12.321 1.00 85.44 111 GLY A C 1
ATOM 804 O O . GLY A 1 111 ? 9.699 -27.779 12.797 1.00 85.44 111 GLY A O 1
ATOM 805 N N . MET A 1 112 ? 7.721 -26.751 13.069 1.00 87.25 112 MET A N 1
ATOM 806 C CA . MET A 1 112 ? 7.713 -26.688 14.536 1.00 87.25 112 MET A CA 1
ATOM 807 C C . MET A 1 112 ? 6.426 -27.294 15.092 1.00 87.25 112 MET A C 1
ATOM 809 O O . MET A 1 112 ? 5.381 -27.275 14.425 1.00 87.25 112 MET A O 1
ATOM 813 N N . ALA A 1 113 ? 6.473 -27.807 16.324 1.00 91.62 113 ALA A N 1
ATOM 814 C CA . ALA A 1 113 ? 5.279 -28.335 16.966 1.00 91.62 113 ALA A CA 1
ATOM 815 C C . ALA A 1 113 ? 4.271 -27.200 17.204 1.00 91.62 113 ALA A C 1
ATOM 817 O O . ALA A 1 113 ? 4.618 -26.122 17.683 1.00 91.62 113 ALA A O 1
ATOM 818 N N . LYS A 1 114 ? 2.985 -27.432 16.908 1.00 91.44 114 LYS A N 1
ATOM 819 C CA . LYS A 1 114 ? 1.934 -26.404 17.065 1.00 91.44 114 LYS A CA 1
ATOM 820 C C . LYS A 1 114 ? 1.890 -25.806 18.479 1.00 91.44 114 LYS A C 1
ATOM 822 O O . LYS A 1 114 ? 1.592 -24.624 18.628 1.00 91.44 114 LYS A O 1
ATOM 827 N N . ALA A 1 115 ? 2.198 -26.616 19.493 1.00 92.12 115 ALA A N 1
ATOM 828 C CA . ALA A 1 115 ? 2.274 -26.185 20.884 1.00 92.12 115 ALA A CA 1
ATOM 829 C C . ALA A 1 115 ? 3.419 -25.185 21.128 1.00 92.12 115 ALA A C 1
ATOM 831 O O . ALA A 1 115 ? 3.212 -24.184 21.809 1.00 92.12 115 ALA A O 1
ATOM 832 N N . GLU A 1 116 ? 4.588 -25.404 20.523 1.00 92.81 116 GLU A N 1
ATOM 833 C CA . 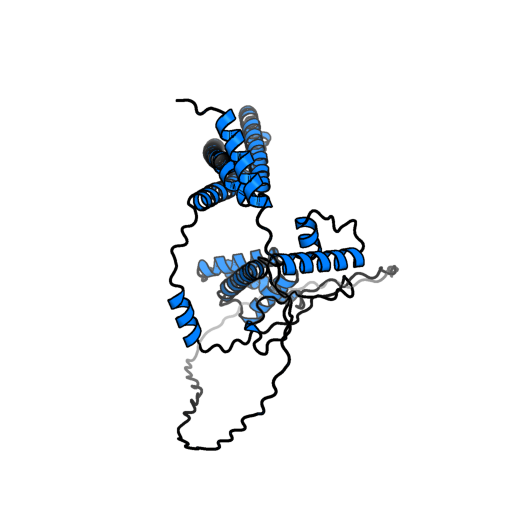GLU A 1 116 ? 5.743 -24.502 20.626 1.00 92.81 116 GLU A CA 1
ATOM 834 C C . GLU A 1 116 ? 5.449 -23.164 19.951 1.00 92.81 116 GLU A C 1
ATOM 836 O O . GLU A 1 116 ? 5.653 -22.107 20.545 1.00 92.81 116 GLU A O 1
ATOM 841 N N . VAL A 1 117 ? 4.864 -23.207 18.749 1.00 93.94 117 VAL A N 1
ATOM 842 C CA . VAL A 1 117 ? 4.435 -22.004 18.021 1.00 93.94 117 VAL A CA 1
ATOM 843 C C . VAL A 1 117 ? 3.440 -21.194 18.853 1.00 93.94 117 VAL A C 1
ATOM 845 O O . VAL A 1 117 ? 3.597 -19.984 19.017 1.00 93.94 117 VAL A O 1
ATOM 848 N N . ALA A 1 118 ? 2.425 -21.853 19.421 1.00 93.56 118 ALA A N 1
ATOM 849 C CA . ALA A 1 118 ? 1.448 -21.192 20.279 1.00 93.56 118 ALA A CA 1
ATOM 850 C C . ALA A 1 118 ? 2.095 -20.608 21.546 1.00 93.56 118 ALA A C 1
ATOM 852 O O . ALA A 1 118 ? 1.756 -19.489 21.938 1.00 93.56 118 ALA A O 1
ATOM 853 N N . GLY A 1 119 ? 3.043 -21.323 22.158 1.00 95.56 119 GLY A N 1
ATOM 854 C CA . GLY A 1 119 ? 3.786 -20.880 23.338 1.00 95.56 119 GLY A CA 1
ATOM 855 C C . GLY A 1 119 ? 4.635 -19.636 23.077 1.00 95.56 119 GLY A C 1
ATOM 856 O O . GLY A 1 119 ? 4.549 -18.669 23.839 1.00 95.56 119 GLY A O 1
ATOM 857 N N . LEU A 1 120 ? 5.385 -19.608 21.971 1.00 94.12 120 LEU A N 1
ATOM 858 C CA . LEU A 1 120 ? 6.199 -18.457 21.562 1.00 94.12 120 LEU A CA 1
ATOM 859 C C . LEU A 1 120 ? 5.333 -17.221 21.294 1.00 94.12 120 LEU A C 1
ATOM 861 O O . LEU A 1 120 ? 5.572 -16.157 21.866 1.00 94.12 120 LEU A O 1
ATOM 865 N N . LEU A 1 121 ? 4.271 -17.366 20.495 1.00 95.19 121 LEU A N 1
ATOM 866 C CA . LEU A 1 121 ? 3.369 -16.254 20.169 1.00 95.19 121 LEU A CA 1
ATOM 867 C C . LEU A 1 121 ? 2.620 -15.732 21.399 1.00 95.19 121 LEU A C 1
ATOM 869 O O . LEU A 1 121 ? 2.393 -14.530 21.532 1.00 95.19 121 LEU A O 1
ATOM 873 N N . THR A 1 122 ? 2.227 -16.622 22.307 1.00 96.06 122 THR A N 1
ATOM 874 C CA . THR A 1 122 ? 1.556 -16.238 23.554 1.00 96.06 122 THR A CA 1
ATOM 875 C C . THR A 1 122 ? 2.516 -15.509 24.488 1.00 96.06 122 THR A C 1
ATOM 877 O O . THR A 1 122 ? 2.148 -14.493 25.074 1.00 96.06 122 THR A O 1
ATOM 880 N N . SER A 1 123 ? 3.764 -15.966 24.579 1.00 93.94 123 SER A N 1
ATOM 881 C CA . SER A 1 123 ? 4.799 -15.302 25.375 1.00 93.94 123 SER A CA 1
ATOM 882 C C . SER A 1 123 ? 5.104 -13.898 24.846 1.00 93.94 123 SER A C 1
ATOM 884 O O . SER A 1 123 ? 5.168 -12.952 25.630 1.00 93.94 123 SER A O 1
ATOM 886 N N . LEU A 1 124 ? 5.172 -13.727 23.521 1.00 93.00 124 LEU A N 1
ATOM 887 C CA . LEU A 1 124 ? 5.317 -12.416 22.880 1.00 93.00 124 LEU A CA 1
ATOM 888 C C . LEU A 1 124 ? 4.120 -11.492 23.193 1.00 93.00 124 LEU A C 1
ATOM 890 O O . LEU A 1 124 ? 4.298 -10.338 23.580 1.00 93.00 124 LEU A O 1
ATOM 894 N N . LYS A 1 125 ? 2.887 -12.019 23.144 1.00 94.56 125 LYS A N 1
ATOM 895 C CA . LYS A 1 125 ? 1.674 -11.288 23.567 1.00 94.56 125 LYS A CA 1
ATOM 896 C C . LYS A 1 125 ? 1.708 -10.875 25.041 1.00 94.56 125 LYS A C 1
ATOM 898 O O . LYS A 1 125 ? 1.226 -9.794 25.379 1.00 94.56 125 LYS A O 1
ATOM 903 N N . TYR A 1 126 ? 2.253 -11.709 25.926 1.00 94.25 126 TYR A N 1
ATOM 904 C CA . TYR A 1 126 ? 2.405 -11.355 27.339 1.00 94.25 126 TYR A CA 1
ATOM 905 C C . TYR A 1 126 ? 3.431 -10.244 27.551 1.00 94.25 126 TYR A C 1
ATOM 907 O O . TYR A 1 126 ? 3.195 -9.366 28.380 1.00 94.25 126 TYR A O 1
ATOM 915 N N . GLN A 1 127 ? 4.522 -10.226 26.783 1.00 88.88 127 GLN A N 1
ATOM 916 C CA . GLN A 1 127 ? 5.506 -9.145 26.852 1.00 88.88 127 GLN A CA 1
ATOM 917 C C . GLN A 1 127 ? 4.925 -7.792 26.451 1.00 88.88 127 GLN A C 1
ATOM 919 O O . GLN A 1 127 ? 5.181 -6.804 27.134 1.00 88.88 127 GLN A O 1
ATOM 924 N N . ILE A 1 128 ? 4.069 -7.756 25.427 1.00 90.50 128 ILE A N 1
ATOM 925 C CA . ILE A 1 128 ? 3.351 -6.537 25.024 1.00 90.50 128 ILE A CA 1
ATOM 926 C C . ILE A 1 128 ? 2.523 -5.977 26.190 1.00 90.50 128 ILE A C 1
ATOM 928 O O . ILE A 1 128 ? 2.494 -4.768 26.422 1.00 90.50 128 ILE A O 1
ATOM 932 N N . LYS A 1 129 ? 1.881 -6.860 26.964 1.00 91.25 129 LYS A N 1
ATOM 933 C CA . LYS A 1 129 ? 1.043 -6.494 28.117 1.00 91.25 129 LYS A CA 1
ATOM 934 C C . LYS A 1 129 ? 1.833 -6.225 29.403 1.00 91.25 129 LYS A C 1
ATOM 936 O O . LYS A 1 129 ? 1.260 -5.727 30.373 1.00 91.25 129 LYS A O 1
ATOM 941 N N . ALA A 1 130 ? 3.121 -6.559 29.457 1.00 91.44 130 ALA A N 1
ATOM 942 C CA . ALA A 1 130 ? 3.920 -6.410 30.665 1.00 91.44 130 ALA A CA 1
ATOM 943 C C . ALA A 1 130 ? 4.205 -4.927 30.960 1.00 91.44 130 ALA A C 1
ATOM 945 O O . ALA A 1 130 ? 4.720 -4.192 30.120 1.00 91.44 130 ALA A O 1
ATOM 946 N N . LYS A 1 131 ? 3.935 -4.488 32.198 1.00 87.69 131 LYS A N 1
ATOM 947 C CA . LYS A 1 131 ? 4.155 -3.092 32.631 1.00 87.69 131 LYS A CA 1
ATOM 948 C C . LYS A 1 131 ? 5.632 -2.670 32.666 1.00 87.69 131 LYS A C 1
ATOM 950 O O . LYS A 1 131 ? 5.912 -1.482 32.662 1.00 87.69 131 LYS A O 1
ATOM 955 N N . LYS A 1 132 ? 6.561 -3.631 32.748 1.00 89.31 132 LYS A N 1
ATOM 956 C CA . LYS A 1 132 ? 8.008 -3.379 32.886 1.00 89.31 132 LYS A CA 1
ATOM 957 C C . LYS A 1 132 ? 8.755 -3.267 31.548 1.00 89.31 132 LYS A C 1
ATOM 959 O O . LYS A 1 132 ? 9.955 -3.022 31.563 1.00 89.31 132 LYS A O 1
ATOM 964 N N . MET A 1 133 ? 8.081 -3.487 30.418 1.00 89.06 133 MET A N 1
ATOM 965 C CA . MET A 1 133 ? 8.689 -3.346 29.092 1.00 89.06 133 MET A CA 1
ATOM 966 C C . MET A 1 133 ? 8.746 -1.875 28.679 1.00 89.06 133 MET A C 1
ATOM 968 O O . MET A 1 133 ? 7.825 -1.111 28.968 1.00 89.06 133 MET A O 1
ATOM 972 N N . THR A 1 134 ? 9.814 -1.489 27.980 1.00 92.94 134 THR A N 1
ATOM 973 C CA . THR A 1 134 ? 9.899 -0.165 27.355 1.00 92.94 134 THR A CA 1
ATOM 974 C C . THR A 1 134 ? 8.912 -0.065 26.192 1.00 92.94 134 THR A C 1
ATOM 976 O O . THR A 1 134 ? 8.601 -1.073 25.554 1.00 92.94 134 THR A O 1
ATOM 979 N N . GLU A 1 135 ? 8.433 1.145 25.887 1.00 92.94 135 GLU A N 1
ATOM 980 C CA . GLU A 1 135 ? 7.469 1.352 24.792 1.00 92.94 135 GLU A CA 1
ATOM 981 C C . GLU A 1 135 ? 8.012 0.830 23.455 1.00 92.94 135 GLU A C 1
ATOM 983 O O . GLU A 1 135 ? 7.333 0.088 22.755 1.00 92.94 135 GLU A O 1
ATOM 988 N N . LYS A 1 136 ? 9.300 1.076 23.185 1.00 91.69 136 LYS A N 1
ATOM 989 C CA . LYS A 1 136 ? 9.998 0.569 21.997 1.00 91.69 136 LYS A CA 1
ATOM 990 C C . LYS A 1 136 ? 9.950 -0.962 21.874 1.00 91.69 136 LYS A C 1
ATOM 992 O O . LYS A 1 136 ? 9.704 -1.478 20.791 1.00 91.69 136 LYS A O 1
ATOM 997 N N . HIS A 1 137 ? 10.145 -1.701 22.972 1.00 91.38 137 HIS A N 1
ATOM 998 C CA . HIS A 1 137 ? 10.025 -3.166 22.944 1.00 91.38 137 HIS A CA 1
ATOM 999 C C . HIS A 1 137 ? 8.584 -3.616 22.688 1.00 91.38 137 HIS A C 1
ATOM 1001 O O . HIS A 1 137 ? 8.362 -4.629 22.025 1.00 91.38 137 HIS A O 1
ATOM 1007 N N . ARG A 1 138 ? 7.595 -2.876 23.204 1.00 93.25 138 ARG A N 1
ATOM 1008 C CA . ARG A 1 138 ? 6.177 -3.164 22.963 1.00 93.25 138 ARG A CA 1
ATOM 1009 C C . ARG A 1 138 ? 5.818 -2.970 21.489 1.00 93.25 138 ARG A C 1
ATOM 1011 O O . ARG A 1 138 ? 5.140 -3.825 20.925 1.00 93.25 138 ARG A O 1
ATOM 1018 N N . GLU A 1 139 ? 6.285 -1.887 20.876 1.00 93.56 139 GLU A N 1
ATOM 1019 C CA . GLU A 1 139 ? 6.119 -1.614 19.444 1.00 93.56 139 GLU A CA 1
ATOM 1020 C C . GLU A 1 139 ? 6.764 -2.713 18.592 1.00 93.56 139 GLU A C 1
ATOM 1022 O O . GLU A 1 139 ? 6.079 -3.336 17.785 1.00 93.56 139 GLU A O 1
ATOM 1027 N N . GLN A 1 140 ? 8.026 -3.063 18.859 1.00 93.06 140 GLN A N 1
ATOM 1028 C CA . GLN A 1 140 ? 8.723 -4.140 18.142 1.00 93.06 140 GLN A CA 1
ATOM 1029 C C . GLN A 1 140 ? 8.002 -5.489 18.261 1.00 93.06 140 GLN A C 1
ATOM 1031 O O . GLN A 1 140 ? 7.847 -6.206 17.273 1.00 93.06 140 GLN A O 1
ATOM 1036 N N . ALA A 1 141 ? 7.515 -5.840 19.453 1.00 94.75 141 ALA A N 1
ATOM 1037 C CA . ALA A 1 141 ? 6.752 -7.069 19.654 1.00 94.75 141 ALA A CA 1
ATOM 1038 C C . ALA A 1 141 ? 5.425 -7.070 18.871 1.00 94.75 141 ALA A C 1
ATOM 1040 O O . ALA A 1 141 ? 5.032 -8.107 18.327 1.00 94.75 141 ALA A O 1
ATOM 1041 N N . ASN A 1 142 ? 4.742 -5.922 18.792 1.00 94.38 142 ASN A N 1
ATOM 1042 C CA . ASN A 1 142 ? 3.543 -5.765 17.967 1.00 94.38 142 ASN A CA 1
ATOM 1043 C C . ASN A 1 142 ? 3.865 -5.912 16.474 1.00 94.38 142 ASN A C 1
ATOM 1045 O O . ASN A 1 142 ? 3.143 -6.626 15.773 1.00 94.38 142 ASN A O 1
ATOM 1049 N N . ASP A 1 143 ? 4.962 -5.322 16.001 1.00 94.69 143 ASP A N 1
ATOM 1050 C CA . ASP A 1 143 ? 5.376 -5.420 14.600 1.00 94.69 143 ASP A CA 1
ATOM 1051 C C . ASP A 1 143 ? 5.751 -6.855 14.211 1.00 94.69 143 ASP A C 1
ATOM 1053 O O . ASP A 1 143 ? 5.370 -7.321 13.135 1.00 94.69 143 ASP A O 1
ATOM 1057 N N . ILE A 1 144 ? 6.419 -7.600 15.100 1.00 95.62 144 ILE A N 1
ATOM 1058 C CA . ILE A 1 144 ? 6.705 -9.031 14.901 1.00 95.62 144 ILE A CA 1
ATOM 1059 C C . ILE A 1 144 ? 5.403 -9.819 14.744 1.00 95.62 144 ILE A C 1
ATOM 1061 O O . ILE A 1 144 ? 5.278 -10.625 13.820 1.00 95.62 144 ILE A O 1
ATOM 1065 N N . LEU A 1 145 ? 4.412 -9.590 15.616 1.00 96.00 145 LEU A N 1
ATOM 1066 C CA . LEU A 1 145 ? 3.115 -10.271 15.528 1.00 96.00 145 LEU A CA 1
ATOM 1067 C C . LEU A 1 145 ? 2.380 -9.934 14.232 1.00 96.00 145 LEU A C 1
ATOM 1069 O O . LEU A 1 145 ? 1.831 -10.835 13.590 1.00 96.00 145 LEU A O 1
ATOM 1073 N N . LEU A 1 146 ? 2.376 -8.660 13.843 1.00 95.44 146 LEU A N 1
ATOM 1074 C CA . LEU A 1 146 ? 1.736 -8.201 12.617 1.00 95.44 146 LEU A CA 1
ATOM 1075 C C . LEU A 1 146 ? 2.407 -8.828 11.390 1.00 95.44 146 LEU A C 1
ATOM 1077 O O . LEU A 1 146 ? 1.730 -9.420 10.546 1.00 95.44 146 LEU A O 1
ATOM 1081 N N . LYS A 1 147 ? 3.742 -8.784 11.322 1.00 94.44 147 LYS A N 1
ATOM 1082 C CA . LYS A 1 147 ? 4.509 -9.375 10.223 1.00 94.44 147 LYS A CA 1
ATOM 1083 C C . LYS A 1 147 ? 4.332 -10.886 10.165 1.00 94.44 147 LYS A C 1
ATOM 1085 O O . LYS A 1 147 ? 4.160 -11.427 9.075 1.00 94.44 147 LYS A O 1
ATOM 1090 N N . TYR A 1 148 ? 4.305 -11.567 11.310 1.00 95.94 148 TYR A N 1
ATOM 1091 C CA . TYR A 1 148 ? 4.029 -13.000 11.376 1.00 95.94 148 TYR A CA 1
ATOM 1092 C C . TYR A 1 148 ? 2.653 -13.330 10.789 1.00 95.94 148 TYR A C 1
ATOM 1094 O O . TYR A 1 148 ? 2.529 -14.277 10.019 1.00 95.94 148 TYR A O 1
ATOM 1102 N N . GLN A 1 149 ? 1.616 -12.544 11.093 1.00 95.69 149 GLN A N 1
ATOM 1103 C CA . GLN A 1 149 ? 0.275 -12.756 10.536 1.00 95.69 149 GLN A CA 1
ATOM 1104 C C . GLN A 1 149 ? 0.226 -12.528 9.021 1.00 95.69 149 GLN A C 1
ATOM 1106 O O . GLN A 1 149 ? -0.402 -13.319 8.316 1.00 95.69 149 GLN A O 1
ATOM 1111 N N . GLN A 1 150 ? 0.914 -11.491 8.537 1.00 93.62 150 GLN A N 1
ATOM 1112 C CA . GLN A 1 150 ? 0.958 -11.107 7.122 1.00 93.62 150 GLN A CA 1
ATOM 1113 C C . GLN A 1 150 ? 1.858 -12.006 6.261 1.00 93.62 150 GLN A C 1
ATOM 1115 O O . GLN A 1 150 ? 1.708 -12.033 5.043 1.00 93.62 150 GLN A O 1
ATOM 1120 N N . SER A 1 151 ? 2.799 -12.736 6.863 1.00 91.94 151 SER A N 1
ATOM 1121 C CA . SER A 1 151 ? 3.774 -13.537 6.118 1.00 91.94 151 SER A CA 1
ATOM 1122 C C . SER A 1 151 ? 3.219 -14.893 5.664 1.00 91.94 151 SER A C 1
ATOM 1124 O O . SER A 1 151 ? 2.388 -15.520 6.333 1.00 91.94 151 SER A O 1
ATOM 1126 N N . GLY A 1 152 ? 3.733 -15.380 4.530 1.00 91.19 152 GLY A N 1
ATOM 1127 C CA . GLY A 1 152 ? 3.538 -16.758 4.072 1.00 91.19 152 GLY A CA 1
ATOM 1128 C C . GLY A 1 152 ? 4.202 -17.789 4.996 1.00 91.19 152 GLY A C 1
ATOM 1129 O O . GLY A 1 152 ? 4.841 -17.437 5.990 1.00 91.19 152 GLY A O 1
ATOM 1130 N N . VAL A 1 153 ? 4.071 -19.079 4.668 1.00 90.75 153 VAL A N 1
ATOM 1131 C CA . VAL A 1 153 ? 4.601 -20.193 5.486 1.00 90.75 153 VAL A CA 1
ATOM 1132 C C . VAL A 1 153 ? 6.101 -20.038 5.756 1.00 90.75 153 VAL A C 1
ATOM 1134 O O . VAL A 1 153 ? 6.539 -20.211 6.892 1.00 90.75 153 VAL A O 1
ATOM 1137 N N . HIS A 1 154 ? 6.875 -19.642 4.742 1.00 89.56 154 HIS A N 1
ATOM 1138 C CA . HIS A 1 154 ? 8.322 -19.472 4.867 1.00 89.56 154 HIS A CA 1
ATOM 1139 C C . HIS A 1 154 ? 8.707 -18.339 5.831 1.00 89.56 154 HIS A C 1
ATOM 1141 O O . HIS A 1 154 ? 9.434 -18.578 6.791 1.00 89.56 154 HIS A O 1
ATOM 1147 N N . GLY A 1 155 ? 8.133 -17.142 5.659 1.00 90.25 155 GLY A N 1
ATOM 1148 C CA . GLY A 1 155 ? 8.405 -16.012 6.556 1.00 90.25 155 GLY A CA 1
ATOM 1149 C C . GLY A 1 155 ? 7.939 -16.271 7.993 1.00 90.25 155 GLY A C 1
ATOM 1150 O O . GLY A 1 155 ? 8.611 -15.893 8.948 1.00 90.25 155 GLY A O 1
ATOM 1151 N N . LYS A 1 156 ? 6.830 -17.001 8.175 1.00 94.50 156 LYS A N 1
ATOM 1152 C CA . LYS A 1 156 ? 6.397 -17.459 9.505 1.00 94.50 156 LYS A CA 1
ATOM 1153 C C . LYS A 1 156 ? 7.429 -18.376 10.155 1.00 94.50 156 LYS A C 1
ATOM 1155 O O . LYS A 1 156 ? 7.721 -18.205 11.335 1.00 94.50 156 LYS A O 1
ATOM 1160 N N . LYS A 1 157 ? 7.974 -19.335 9.401 1.00 93.62 157 LYS A N 1
ATOM 1161 C CA . LYS A 1 157 ? 8.998 -20.267 9.888 1.00 93.62 157 LYS A CA 1
ATOM 1162 C C . LYS A 1 157 ? 10.269 -19.533 10.310 1.00 93.62 157 LYS A C 1
ATOM 1164 O O . LYS A 1 157 ? 10.785 -19.807 11.386 1.00 93.62 157 LYS A O 1
ATOM 1169 N N . GLU A 1 158 ? 10.730 -18.584 9.507 1.00 92.94 158 GLU A N 1
ATOM 1170 C CA . GLU A 1 158 ? 11.930 -17.803 9.813 1.00 92.94 158 GLU A CA 1
ATOM 1171 C C . GLU A 1 158 ? 11.756 -16.932 11.064 1.00 92.94 158 GLU A C 1
ATOM 1173 O O . GLU A 1 158 ? 12.603 -16.967 11.956 1.00 92.94 158 GLU A O 1
ATOM 1178 N N . ILE A 1 159 ? 10.625 -16.225 11.191 1.00 94.81 159 ILE A N 1
ATOM 1179 C CA . ILE A 1 159 ? 10.313 -15.427 12.388 1.00 94.81 159 ILE A CA 1
ATOM 1180 C C . ILE A 1 159 ? 10.290 -16.313 13.638 1.00 94.81 159 ILE A C 1
ATOM 1182 O O . ILE A 1 159 ? 10.845 -15.940 14.670 1.00 94.81 159 ILE A O 1
ATOM 1186 N N . LEU A 1 160 ? 9.662 -17.491 13.563 1.00 95.38 160 LEU A N 1
ATOM 1187 C CA . LEU A 1 160 ? 9.610 -18.431 14.686 1.00 95.38 160 LEU A CA 1
ATOM 1188 C C . LEU A 1 160 ? 10.989 -18.993 15.031 1.00 95.38 160 LEU A C 1
ATOM 1190 O O . LEU A 1 160 ? 11.316 -19.112 16.209 1.00 95.38 160 LEU A O 1
ATOM 1194 N N . GLN A 1 161 ? 11.807 -19.297 14.024 1.00 94.44 161 GLN A N 1
ATOM 1195 C CA . GLN A 1 161 ? 13.176 -19.758 14.219 1.00 94.44 161 GLN A CA 1
ATOM 1196 C C . GLN A 1 161 ? 14.022 -18.687 14.910 1.00 94.44 161 GLN A C 1
ATOM 1198 O O . GLN A 1 161 ? 14.668 -18.987 15.910 1.00 94.44 161 GLN A O 1
ATOM 1203 N N . LYS A 1 162 ? 13.958 -17.431 14.452 1.00 93.56 162 LYS A N 1
ATOM 1204 C CA . LYS A 1 162 ? 14.660 -16.306 15.087 1.00 93.56 162 LYS A CA 1
ATOM 1205 C C . LYS A 1 162 ? 14.156 -16.039 16.508 1.00 93.56 162 LYS A C 1
ATOM 1207 O O . LYS A 1 162 ? 14.967 -15.836 17.405 1.00 93.56 162 LYS A O 1
ATOM 1212 N N . LEU A 1 163 ? 12.845 -16.125 16.752 1.00 94.06 163 LEU A N 1
ATOM 1213 C CA . LEU A 1 163 ? 12.270 -16.046 18.104 1.00 94.06 163 LEU A CA 1
ATOM 1214 C C . LEU A 1 163 ? 12.792 -17.155 19.025 1.00 94.06 163 LEU A C 1
ATOM 1216 O O . LEU A 1 163 ? 13.028 -16.909 20.207 1.00 94.06 163 LEU A O 1
ATOM 1220 N N . GLN A 1 164 ? 12.967 -18.367 18.499 1.00 94.12 164 GLN A N 1
ATOM 1221 C CA . GLN A 1 164 ? 13.494 -19.496 19.258 1.00 94.12 164 GLN A CA 1
ATOM 1222 C C . GLN A 1 164 ? 14.990 -19.335 19.563 1.00 94.12 164 GLN A C 1
ATOM 1224 O O . GLN A 1 164 ? 15.407 -19.648 20.675 1.00 94.12 164 GLN A O 1
ATOM 1229 N N . THR A 1 165 ? 15.792 -18.843 18.610 1.00 93.62 165 THR A N 1
ATOM 1230 C CA . THR A 1 165 ? 17.252 -18.714 18.768 1.00 93.62 165 THR A CA 1
ATOM 1231 C C . THR A 1 165 ? 17.665 -17.475 19.553 1.00 93.62 165 THR A C 1
ATOM 1233 O O . THR A 1 165 ? 18.496 -17.571 20.450 1.00 93.62 165 THR A O 1
ATOM 1236 N N . SER A 1 166 ? 17.094 -16.314 19.229 1.00 92.19 166 SER A N 1
ATOM 1237 C CA . SER A 1 166 ? 17.443 -15.028 19.851 1.00 92.19 166 SER A CA 1
ATOM 1238 C C . SER A 1 166 ? 16.684 -14.803 21.162 1.00 92.19 166 SER A C 1
ATOM 1240 O O . SER A 1 166 ? 17.090 -14.012 22.013 1.00 92.19 166 SER A O 1
ATOM 1242 N N . GLY A 1 167 ? 15.583 -15.533 21.350 1.00 91.31 167 GLY A N 1
ATOM 1243 C CA . GLY A 1 167 ? 14.707 -15.404 22.500 1.00 91.31 167 GLY A CA 1
ATOM 1244 C C . GLY A 1 167 ? 13.814 -14.164 22.440 1.00 91.31 167 GLY A C 1
ATOM 1245 O O . GLY A 1 167 ? 13.816 -13.377 21.499 1.00 91.31 167 GLY A O 1
ATOM 1246 N N . LEU A 1 168 ? 13.014 -14.002 23.494 1.00 91.19 168 LEU A N 1
ATOM 1247 C CA . LEU A 1 168 ? 12.020 -12.931 23.610 1.00 91.19 168 LEU A CA 1
ATOM 1248 C C . LEU A 1 168 ? 12.559 -11.680 24.327 1.00 91.19 168 LEU A C 1
ATOM 1250 O O . LEU A 1 168 ? 11.854 -10.687 24.450 1.00 91.19 168 LEU A O 1
ATOM 1254 N N . ARG A 1 169 ? 13.765 -11.729 24.904 1.00 88.94 169 ARG A N 1
ATOM 1255 C CA . ARG A 1 169 ? 14.297 -10.611 25.707 1.00 88.94 169 ARG A CA 1
ATOM 1256 C C . ARG A 1 169 ? 14.817 -9.467 24.853 1.00 88.94 169 ARG A C 1
ATOM 1258 O O . ARG A 1 169 ? 14.694 -8.325 25.273 1.00 88.94 169 ARG A O 1
ATOM 1265 N N . ASP A 1 170 ? 15.388 -9.798 23.706 1.00 89.69 170 ASP A N 1
ATOM 1266 C CA . ASP A 1 170 ? 15.928 -8.843 22.758 1.00 89.69 170 ASP A CA 1
ATOM 1267 C C . ASP A 1 170 ? 15.178 -9.003 21.437 1.00 89.69 170 ASP A C 1
ATOM 1269 O O . ASP A 1 170 ? 15.175 -10.081 20.845 1.00 89.69 170 ASP A O 1
ATOM 1273 N N . LEU A 1 171 ? 14.489 -7.943 21.016 1.00 92.44 171 LEU A N 1
ATOM 1274 C CA . LEU A 1 171 ? 13.725 -7.895 19.766 1.00 92.44 171 LEU A CA 1
ATOM 1275 C C . LEU A 1 171 ? 14.415 -7.016 18.711 1.00 92.44 171 LEU A C 1
ATOM 1277 O O . LEU A 1 171 ? 13.843 -6.765 17.650 1.00 92.44 171 LEU A O 1
ATOM 1281 N N . SER A 1 172 ? 15.640 -6.549 18.978 1.00 90.94 172 SER A N 1
ATOM 1282 C CA . SER A 1 172 ? 16.415 -5.728 18.041 1.00 90.94 172 SER A CA 1
ATOM 1283 C C . SER A 1 172 ? 16.732 -6.463 16.737 1.00 90.94 172 SER A C 1
ATOM 1285 O O . SER A 1 172 ? 16.672 -5.849 15.672 1.00 90.94 172 SER A O 1
ATOM 1287 N N . TRP A 1 173 ? 16.923 -7.787 16.799 1.00 92.62 173 TRP A N 1
ATOM 1288 C CA . TRP A 1 173 ? 17.134 -8.651 15.630 1.00 92.62 173 TRP A CA 1
ATOM 1289 C C . TRP A 1 173 ? 16.024 -8.528 14.584 1.00 92.62 173 TRP A C 1
ATOM 1291 O O . TRP A 1 173 ? 16.253 -8.776 13.406 1.00 92.62 173 TRP A O 1
ATOM 1301 N N . PHE A 1 174 ? 14.803 -8.163 14.985 1.00 92.31 174 PHE A N 1
ATOM 1302 C CA . PHE A 1 174 ? 13.704 -8.024 14.039 1.00 92.31 174 PHE A CA 1
ATOM 1303 C C . PHE A 1 174 ? 13.844 -6.765 13.180 1.00 92.31 174 PHE A C 1
ATOM 1305 O O . PHE A 1 174 ? 13.478 -6.787 12.006 1.00 92.31 174 PHE A O 1
ATOM 1312 N N . ALA A 1 175 ? 14.402 -5.688 13.740 1.00 85.69 175 ALA A N 1
ATOM 1313 C CA . ALA A 1 175 ? 14.722 -4.485 12.978 1.00 85.69 175 ALA A CA 1
ATOM 1314 C C . ALA A 1 175 ? 15.864 -4.754 11.986 1.00 85.69 175 ALA A C 1
ATOM 1316 O O . ALA A 1 175 ? 15.769 -4.353 10.830 1.00 85.69 175 ALA A O 1
ATOM 1317 N N . GLU A 1 176 ? 16.890 -5.495 12.414 1.00 86.75 176 GLU A N 1
ATOM 1318 C CA . GLU A 1 176 ? 17.984 -5.950 11.546 1.00 86.75 176 GLU A CA 1
ATOM 1319 C C . GLU A 1 176 ? 17.456 -6.833 10.411 1.00 86.75 176 GLU A C 1
ATOM 1321 O O . GLU A 1 176 ? 17.675 -6.529 9.244 1.00 86.75 176 GLU A O 1
ATOM 1326 N N . MET A 1 177 ? 16.630 -7.833 10.734 1.00 87.69 177 MET A N 1
ATOM 1327 C CA . MET A 1 177 ? 15.986 -8.698 9.745 1.00 87.69 177 MET A CA 1
ATOM 1328 C C . MET A 1 177 ? 15.135 -7.893 8.748 1.00 87.69 177 MET A C 1
ATOM 1330 O O . MET A 1 177 ? 15.176 -8.152 7.549 1.00 87.69 177 MET A O 1
ATOM 1334 N N . GLN A 1 178 ? 14.360 -6.898 9.201 1.00 85.81 178 GLN A N 1
ATOM 1335 C CA . GLN A 1 178 ? 13.606 -6.031 8.285 1.00 85.81 178 GLN A CA 1
ATOM 1336 C C . GLN A 1 178 ? 14.515 -5.194 7.383 1.00 85.81 178 GLN A C 1
ATOM 1338 O O . GLN A 1 178 ? 14.205 -5.045 6.200 1.00 85.81 178 GLN A O 1
ATOM 1343 N N . SER A 1 179 ? 15.611 -4.666 7.928 1.00 82.06 179 SER A N 1
ATOM 1344 C CA . SER A 1 179 ? 16.600 -3.911 7.162 1.00 82.06 179 SER A CA 1
ATOM 1345 C C . SER A 1 179 ? 17.245 -4.794 6.099 1.00 82.06 179 SER A C 1
ATOM 1347 O O . SER A 1 179 ? 17.268 -4.407 4.938 1.00 82.06 179 SER A O 1
ATOM 1349 N N . GLU A 1 180 ? 17.678 -6.007 6.451 1.00 81.00 180 GLU A N 1
ATOM 1350 C CA . GLU A 1 180 ? 18.235 -6.983 5.505 1.00 81.00 180 GLU A CA 1
ATOM 1351 C C . GLU A 1 180 ? 17.250 -7.306 4.381 1.00 81.00 180 GLU A C 1
ATOM 1353 O O . GLU A 1 180 ? 17.633 -7.356 3.215 1.00 81.00 180 GLU A O 1
ATOM 1358 N N . TYR A 1 181 ? 15.966 -7.481 4.705 1.00 78.69 181 TYR A N 1
ATOM 1359 C CA . TYR A 1 181 ? 14.930 -7.712 3.701 1.00 78.69 181 TYR A CA 1
ATOM 1360 C C . TYR A 1 181 ? 14.755 -6.530 2.748 1.00 78.69 181 TYR A C 1
ATOM 1362 O O . TYR A 1 181 ? 14.594 -6.737 1.544 1.00 78.69 181 TYR A O 1
ATOM 1370 N N . GLN A 1 182 ? 14.779 -5.303 3.271 1.00 72.44 182 GLN A N 1
ATOM 1371 C CA . GLN A 1 182 ? 14.699 -4.097 2.451 1.00 72.44 182 GLN A CA 1
ATOM 1372 C C . GLN A 1 182 ? 15.936 -3.963 1.564 1.00 72.44 182 GLN A C 1
ATOM 1374 O O . GLN A 1 182 ? 15.784 -3.818 0.353 1.00 72.44 182 GLN A O 1
ATOM 1379 N N . THR A 1 183 ? 17.138 -4.123 2.117 1.00 67.12 183 THR A N 1
ATOM 1380 C CA . THR A 1 183 ? 18.393 -4.092 1.357 1.00 67.12 183 THR A CA 1
ATOM 1381 C C . THR A 1 183 ? 18.414 -5.170 0.280 1.00 67.12 183 THR A C 1
ATOM 1383 O O . THR A 1 183 ? 18.631 -4.851 -0.878 1.00 67.12 183 THR A O 1
ATOM 1386 N N . GLN A 1 184 ? 18.048 -6.418 0.590 1.00 64.88 184 GLN A N 1
ATOM 1387 C CA . GLN A 1 184 ? 17.957 -7.477 -0.420 1.00 64.88 184 GLN A CA 1
ATOM 1388 C C . GLN A 1 184 ? 16.905 -7.194 -1.495 1.00 64.88 184 GLN A C 1
ATOM 1390 O O . GLN A 1 184 ? 17.073 -7.636 -2.630 1.00 64.88 184 GLN A O 1
ATOM 1395 N N . SER A 1 185 ? 15.796 -6.528 -1.163 1.00 63.88 185 SER A N 1
ATOM 1396 C CA . SER A 1 185 ? 14.801 -6.146 -2.171 1.00 63.88 185 SER A CA 1
ATOM 1397 C C . SER A 1 185 ? 15.326 -5.050 -3.095 1.00 63.88 185 SER A C 1
ATOM 1399 O O . SER A 1 185 ? 15.193 -5.185 -4.307 1.00 63.88 185 SER A O 1
ATOM 1401 N N . VAL A 1 186 ? 16.013 -4.048 -2.540 1.00 57.44 186 VAL A N 1
ATOM 1402 C CA . VAL A 1 186 ? 16.654 -2.964 -3.296 1.00 57.44 186 VAL A CA 1
ATOM 1403 C C . VAL A 1 186 ? 17.799 -3.503 -4.147 1.00 57.44 186 VAL A C 1
ATOM 1405 O O . VAL A 1 186 ? 17.902 -3.140 -5.310 1.00 57.44 186 VAL A O 1
ATOM 1408 N N . ASP A 1 187 ? 18.605 -4.424 -3.621 1.00 50.59 187 ASP A N 1
ATOM 1409 C CA . ASP A 1 187 ? 19.695 -5.068 -4.354 1.00 50.59 187 ASP A CA 1
ATOM 1410 C C . ASP A 1 187 ? 19.168 -5.970 -5.468 1.00 50.59 187 ASP A C 1
ATOM 1412 O O . ASP A 1 187 ? 19.729 -6.008 -6.559 1.00 50.59 187 ASP A O 1
ATOM 1416 N N . LYS A 1 188 ? 18.060 -6.687 -5.245 1.00 54.69 188 LYS A N 1
ATOM 1417 C CA . LYS A 1 188 ? 17.406 -7.463 -6.309 1.00 54.69 188 LYS A CA 1
ATOM 1418 C C . LYS A 1 188 ? 16.837 -6.548 -7.385 1.00 54.69 188 LYS A C 1
ATOM 1420 O O . LYS A 1 188 ? 17.015 -6.850 -8.562 1.00 54.69 188 LYS A O 1
ATOM 1425 N N . GLU A 1 189 ? 16.190 -5.448 -7.014 1.00 50.75 189 GLU A N 1
ATOM 1426 C CA . GLU A 1 189 ? 15.664 -4.462 -7.965 1.00 50.75 189 GLU A CA 1
ATOM 1427 C C . GLU A 1 189 ? 16.786 -3.741 -8.725 1.00 50.75 189 GLU A C 1
ATOM 1429 O O . GLU A 1 189 ? 16.683 -3.577 -9.937 1.00 50.75 189 GLU A O 1
ATOM 1434 N N . SER A 1 190 ? 17.892 -3.382 -8.069 1.00 49.47 190 SER A N 1
ATOM 1435 C CA . SER A 1 190 ? 19.036 -2.719 -8.705 1.00 49.47 190 SER A CA 1
ATOM 1436 C C . SER A 1 190 ? 19.834 -3.670 -9.598 1.00 49.47 190 SER A C 1
ATOM 1438 O O . SER A 1 190 ? 20.194 -3.299 -10.711 1.00 49.47 190 SER A O 1
ATOM 1440 N N . THR A 1 191 ? 20.032 -4.922 -9.172 1.00 50.97 191 THR A N 1
ATOM 1441 C CA . THR A 1 191 ? 20.744 -5.950 -9.953 1.00 50.97 191 THR A CA 1
ATOM 1442 C C . THR A 1 191 ? 19.928 -6.426 -11.154 1.00 50.97 191 THR A C 1
ATOM 1444 O O . THR A 1 191 ? 20.502 -6.854 -12.148 1.00 50.97 191 THR A O 1
ATOM 1447 N N . THR A 1 192 ? 18.593 -6.359 -11.099 1.00 48.81 192 THR A N 1
ATOM 1448 C CA . THR A 1 192 ? 17.724 -6.700 -12.243 1.00 48.81 192 THR A CA 1
ATOM 1449 C C . THR A 1 192 ? 17.398 -5.507 -13.138 1.00 48.81 192 THR A C 1
ATOM 1451 O O . THR A 1 192 ? 16.878 -5.701 -14.238 1.00 48.81 192 THR A O 1
ATOM 1454 N N . LYS A 1 193 ? 17.754 -4.280 -12.733 1.00 45.03 193 LYS A N 1
ATOM 1455 C CA . LYS A 1 193 ? 17.600 -3.079 -13.557 1.00 45.03 193 LYS A CA 1
ATOM 1456 C C . LYS A 1 193 ? 18.512 -3.189 -14.786 1.00 45.03 193 LYS A C 1
ATOM 1458 O O . LYS A 1 193 ? 19.727 -3.065 -14.686 1.00 45.03 193 LYS A O 1
ATOM 1463 N N . GLY A 1 194 ? 17.908 -3.460 -15.944 1.00 54.88 194 GLY A N 1
ATOM 1464 C CA . GLY A 1 194 ? 18.598 -3.626 -17.230 1.00 54.88 194 GLY A CA 1
ATOM 1465 C C . GLY A 1 194 ? 18.660 -5.063 -17.759 1.00 54.88 194 GLY A C 1
ATOM 1466 O O . GLY A 1 194 ? 19.077 -5.257 -18.898 1.00 54.88 194 GLY A O 1
ATOM 1467 N N . TYR A 1 195 ? 18.206 -6.062 -16.994 1.00 61.84 195 TYR A N 1
ATOM 1468 C CA . TYR A 1 195 ? 18.070 -7.430 -17.496 1.00 61.84 195 TYR A CA 1
ATOM 1469 C C . TYR A 1 195 ? 16.638 -7.677 -17.958 1.00 61.84 195 TYR A C 1
ATOM 1471 O O . TYR A 1 195 ? 15.695 -7.619 -17.169 1.00 61.84 195 TYR A O 1
ATOM 1479 N N . PHE A 1 196 ? 16.487 -7.992 -19.239 1.00 68.38 196 PHE A N 1
ATOM 1480 C CA . PHE A 1 196 ? 15.203 -8.318 -19.843 1.00 68.38 196 PHE A CA 1
ATOM 1481 C C . PHE A 1 196 ? 15.174 -9.795 -20.225 1.00 68.38 196 PHE A C 1
ATOM 1483 O O . PHE A 1 196 ? 16.126 -10.332 -20.790 1.00 68.38 196 PHE A O 1
ATOM 1490 N N . ASN A 1 197 ? 14.066 -10.466 -19.925 1.00 77.25 197 ASN A N 1
ATOM 1491 C CA . ASN A 1 197 ? 13.830 -11.831 -20.387 1.00 77.25 197 ASN A CA 1
ATOM 1492 C C . ASN A 1 197 ? 13.596 -11.845 -21.907 1.00 77.25 197 ASN A C 1
ATOM 1494 O O . ASN A 1 197 ? 13.115 -10.856 -22.459 1.00 77.25 197 ASN A O 1
ATOM 1498 N N . ARG A 1 198 ? 13.829 -12.987 -22.574 1.00 78.75 198 ARG A N 1
ATOM 1499 C CA . ARG A 1 198 ? 13.575 -13.190 -24.022 1.00 78.75 198 ARG A CA 1
ATOM 1500 C C . ARG A 1 198 ? 12.237 -12.592 -24.467 1.00 78.75 198 ARG A C 1
ATOM 1502 O O . ARG A 1 198 ? 12.192 -11.769 -25.372 1.00 78.75 198 ARG A O 1
ATOM 1509 N N . SER A 1 199 ? 11.156 -12.928 -23.767 1.00 78.19 199 SER A N 1
ATOM 1510 C CA . SER A 1 199 ? 9.811 -12.436 -24.084 1.00 78.19 199 SER A CA 1
ATOM 1511 C C . SER A 1 199 ? 9.654 -10.921 -23.912 1.00 78.19 199 SER A C 1
ATOM 1513 O O . SER A 1 199 ? 8.844 -10.312 -24.601 1.00 78.19 199 SER A O 1
ATOM 1515 N N . GLN A 1 200 ? 10.400 -10.298 -22.995 1.00 75.56 200 GLN A N 1
ATOM 1516 C CA . GLN A 1 200 ? 10.403 -8.842 -22.822 1.00 75.56 200 GLN A CA 1
ATOM 1517 C C . GLN A 1 200 ? 11.197 -8.161 -23.938 1.00 75.56 200 GLN A C 1
ATOM 1519 O O . GLN A 1 200 ? 10.701 -7.191 -24.502 1.00 75.56 200 GLN A O 1
ATOM 1524 N N . ILE A 1 201 ? 12.363 -8.704 -24.306 1.00 78.88 201 ILE A N 1
ATOM 1525 C CA . ILE A 1 201 ? 13.183 -8.199 -25.418 1.00 78.88 201 ILE A CA 1
ATOM 1526 C C . ILE A 1 201 ? 12.385 -8.240 -26.726 1.00 78.88 201 ILE A C 1
ATOM 1528 O O . ILE A 1 201 ? 12.315 -7.239 -27.434 1.00 78.88 201 ILE A O 1
ATOM 1532 N N . LEU A 1 202 ? 11.722 -9.363 -27.021 1.00 80.19 202 LEU A N 1
ATOM 1533 C CA . LEU A 1 202 ? 10.893 -9.502 -28.223 1.00 80.19 202 LEU A CA 1
ATOM 1534 C C . LEU A 1 202 ? 9.740 -8.484 -28.235 1.00 80.19 202 LEU A C 1
ATOM 1536 O O . LEU A 1 202 ? 9.559 -7.783 -29.228 1.00 80.19 202 LEU A O 1
ATOM 1540 N N . LYS A 1 203 ? 9.036 -8.305 -27.107 1.00 84.06 203 LYS A N 1
ATOM 1541 C CA . LYS A 1 203 ? 7.967 -7.296 -26.984 1.00 84.06 203 LYS A CA 1
ATOM 1542 C C . LYS A 1 203 ? 8.463 -5.866 -27.172 1.00 84.06 203 LYS A C 1
ATOM 1544 O O . LYS A 1 203 ? 7.773 -5.072 -27.803 1.00 84.06 203 LYS A O 1
ATOM 1549 N N . MET A 1 204 ? 9.641 -5.534 -26.643 1.00 78.75 204 MET A N 1
ATOM 1550 C CA . MET A 1 204 ? 10.252 -4.212 -26.829 1.00 78.75 204 MET A CA 1
ATOM 1551 C C . MET A 1 204 ? 10.589 -3.933 -28.298 1.00 78.75 204 MET A C 1
ATOM 1553 O O . MET A 1 204 ? 10.493 -2.790 -28.728 1.00 78.75 204 MET A O 1
ATOM 1557 N N . ASN A 1 205 ? 10.897 -4.976 -29.072 1.00 82.44 205 ASN A N 1
ATOM 1558 C CA . ASN A 1 205 ? 11.109 -4.904 -30.520 1.00 82.44 205 ASN A CA 1
ATOM 1559 C C . ASN A 1 205 ? 9.804 -5.024 -31.338 1.00 82.44 205 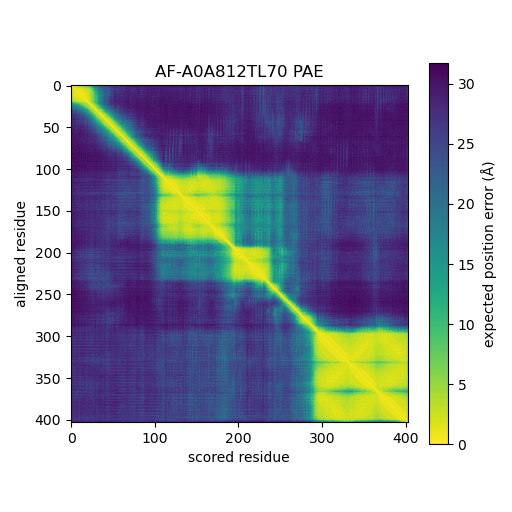ASN A C 1
ATOM 1561 O O . ASN A 1 205 ? 9.846 -5.179 -32.554 1.00 82.44 205 ASN A O 1
ATOM 1565 N N . GLY A 1 206 ? 8.633 -4.963 -30.692 1.00 88.75 206 GLY A N 1
ATOM 1566 C CA . GLY A 1 206 ? 7.330 -5.024 -31.364 1.00 88.75 206 GLY A CA 1
ATOM 1567 C C . GLY A 1 206 ? 6.894 -6.426 -31.804 1.00 88.75 206 GLY A C 1
ATOM 1568 O O . GLY A 1 206 ? 5.926 -6.552 -32.551 1.00 88.75 206 GLY A O 1
ATOM 1569 N N . LEU A 1 207 ? 7.572 -7.478 -31.341 1.00 87.31 207 LEU A N 1
ATOM 1570 C CA . LEU A 1 207 ? 7.238 -8.871 -31.634 1.00 87.31 207 LEU A CA 1
ATOM 1571 C C . LEU A 1 207 ? 6.388 -9.458 -30.501 1.00 87.31 207 LEU A C 1
ATOM 1573 O O . LEU A 1 207 ? 6.700 -9.283 -29.323 1.00 87.31 207 LEU A O 1
ATOM 1577 N N . ASP A 1 208 ? 5.318 -10.183 -30.838 1.00 89.88 208 ASP A N 1
ATOM 1578 C CA . ASP A 1 208 ? 4.507 -10.884 -29.838 1.00 89.88 208 ASP A CA 1
ATOM 1579 C C . ASP A 1 208 ? 5.045 -12.308 -29.607 1.00 89.88 208 ASP A C 1
ATOM 1581 O O . ASP A 1 208 ? 4.834 -13.183 -30.452 1.00 89.88 208 ASP A O 1
ATOM 1585 N N . PRO A 1 209 ? 5.702 -12.584 -28.462 1.00 80.38 209 PRO A N 1
ATOM 1586 C CA . PRO A 1 209 ? 6.275 -13.896 -28.171 1.00 80.38 209 PRO A CA 1
ATOM 1587 C C . PRO A 1 209 ? 5.209 -14.981 -27.982 1.00 80.38 209 PRO A C 1
ATOM 1589 O O . PRO A 1 209 ? 5.537 -16.159 -28.025 1.00 80.38 209 PRO A O 1
ATOM 1592 N N . SER A 1 210 ? 3.945 -14.606 -27.762 1.00 89.00 210 SER A N 1
ATOM 1593 C CA . SER A 1 210 ? 2.848 -15.556 -27.525 1.00 89.00 210 SER A CA 1
ATOM 1594 C C . SER A 1 210 ? 2.446 -16.318 -28.792 1.00 89.00 210 SER A C 1
ATOM 1596 O O . SER A 1 210 ? 1.856 -17.389 -28.698 1.00 89.00 210 SER A O 1
ATOM 1598 N N . ASN A 1 211 ? 2.768 -15.764 -29.966 1.00 89.38 211 ASN A N 1
ATOM 1599 C CA . ASN A 1 211 ? 2.432 -16.331 -31.275 1.00 89.38 211 ASN A CA 1
ATOM 1600 C C . ASN A 1 211 ? 3.640 -16.998 -31.953 1.00 89.38 211 ASN A C 1
ATOM 1602 O O . ASN A 1 211 ? 3.575 -17.317 -33.139 1.00 89.38 211 ASN A O 1
ATOM 1606 N N . MET A 1 212 ? 4.752 -17.155 -31.231 1.00 87.19 212 MET A N 1
ATOM 1607 C CA . MET A 1 212 ? 5.989 -17.730 -31.746 1.00 87.19 212 MET A CA 1
ATOM 1608 C C . MET A 1 212 ? 6.274 -19.056 -31.053 1.00 87.19 212 MET A C 1
ATOM 1610 O O . MET A 1 212 ? 6.215 -19.149 -29.828 1.00 87.19 212 MET A O 1
ATOM 1614 N N . ASP A 1 213 ? 6.649 -20.063 -31.838 1.00 92.19 213 ASP A N 1
ATOM 1615 C CA . ASP A 1 213 ? 7.212 -21.287 -31.282 1.00 92.19 213 ASP A CA 1
ATOM 1616 C C . ASP A 1 213 ? 8.539 -20.981 -30.584 1.00 9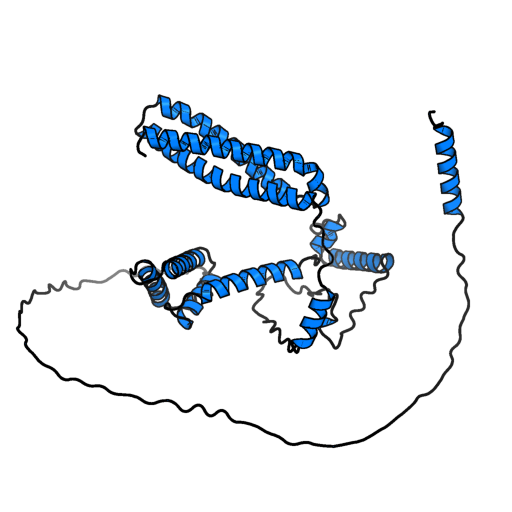2.19 213 ASP A C 1
ATOM 1618 O O . ASP A 1 213 ? 9.305 -20.107 -30.997 1.00 92.19 213 ASP A O 1
ATOM 1622 N N . GLU A 1 214 ? 8.843 -21.732 -29.530 1.00 82.94 214 GLU A N 1
ATOM 1623 C CA . GLU A 1 214 ? 9.991 -21.462 -28.665 1.00 82.94 214 GLU A CA 1
ATOM 1624 C C . GLU A 1 214 ? 11.336 -21.467 -29.411 1.00 82.94 214 GLU A C 1
ATOM 1626 O O . GLU A 1 214 ? 12.210 -20.640 -29.131 1.00 82.94 214 GLU A O 1
ATOM 1631 N N . ALA A 1 215 ? 11.481 -22.360 -30.394 1.00 85.81 215 ALA A N 1
ATOM 1632 C CA . ALA A 1 215 ? 12.652 -22.420 -31.264 1.00 85.81 215 ALA A CA 1
ATOM 1633 C C . ALA A 1 215 ? 12.778 -21.156 -32.130 1.00 85.81 215 ALA A C 1
ATOM 1635 O O . ALA A 1 215 ? 13.845 -20.551 -32.194 1.00 85.81 215 ALA A O 1
ATOM 1636 N N . VAL A 1 216 ? 11.665 -20.702 -32.713 1.00 87.94 216 VAL A N 1
ATOM 1637 C CA . VAL A 1 216 ? 11.614 -19.494 -33.548 1.00 87.94 216 VAL A CA 1
ATOM 1638 C C . VAL A 1 216 ? 11.903 -18.250 -32.711 1.00 87.94 216 VAL A C 1
ATOM 1640 O O . VAL A 1 216 ? 12.675 -17.389 -33.126 1.00 87.94 216 VAL A O 1
ATOM 1643 N N . ALA A 1 217 ? 11.348 -18.168 -31.501 1.00 81.88 217 ALA A N 1
ATOM 1644 C CA . ALA A 1 217 ? 11.609 -17.079 -30.564 1.00 81.88 217 ALA A CA 1
ATOM 1645 C C . ALA A 1 217 ? 13.076 -17.043 -30.100 1.00 81.88 217 ALA A C 1
ATOM 1647 O O . ALA A 1 217 ? 13.631 -15.965 -29.883 1.00 81.88 217 ALA A O 1
ATOM 1648 N N . ALA A 1 218 ? 13.713 -18.207 -29.930 1.00 80.88 218 ALA A N 1
ATOM 1649 C CA . ALA A 1 218 ? 15.132 -18.297 -29.596 1.00 80.88 218 ALA A CA 1
ATOM 1650 C C . ALA A 1 218 ? 16.027 -17.840 -30.754 1.00 80.88 218 ALA A C 1
ATOM 1652 O O . ALA A 1 218 ? 16.978 -17.099 -30.514 1.00 80.88 218 ALA A O 1
ATOM 1653 N N . ASP A 1 219 ? 15.726 -18.248 -31.986 1.00 86.31 219 ASP A N 1
ATOM 1654 C CA . ASP A 1 219 ? 16.509 -17.852 -33.161 1.00 86.31 219 ASP A CA 1
ATOM 1655 C C . ASP A 1 219 ? 16.314 -16.371 -33.497 1.00 86.31 219 ASP A C 1
ATOM 1657 O O . ASP A 1 219 ? 17.293 -15.657 -33.681 1.00 86.31 219 ASP A O 1
ATOM 1661 N N . THR A 1 220 ? 15.085 -15.860 -33.394 1.00 85.44 220 THR A N 1
ATOM 1662 C CA . THR A 1 220 ? 14.796 -14.427 -33.581 1.00 85.44 220 THR A CA 1
ATOM 1663 C C . THR A 1 220 ? 15.531 -13.563 -32.552 1.00 85.44 220 THR A C 1
ATOM 1665 O O . THR A 1 220 ? 16.005 -12.475 -32.867 1.00 85.44 220 THR A O 1
ATOM 1668 N N . LEU A 1 221 ? 15.671 -14.041 -31.309 1.00 86.00 221 LEU A N 1
ATOM 1669 C CA . LEU A 1 221 ? 16.474 -13.345 -30.305 1.00 86.00 221 LEU A CA 1
ATOM 1670 C C . LEU A 1 221 ? 17.968 -13.337 -30.668 1.00 86.00 221 LEU A C 1
ATOM 1672 O O . LEU A 1 221 ? 18.632 -12.333 -30.427 1.00 86.00 221 LEU A O 1
ATOM 1676 N N . LYS A 1 222 ? 18.507 -14.428 -31.228 1.00 84.81 222 LYS A N 1
ATOM 1677 C CA . LYS A 1 222 ? 19.912 -14.467 -31.672 1.00 84.81 222 LYS A CA 1
ATOM 1678 C C . LYS A 1 222 ? 20.159 -13.483 -32.809 1.00 84.81 222 LYS A C 1
ATOM 1680 O O . LYS A 1 222 ? 21.169 -12.789 -32.763 1.00 84.81 222 LYS A O 1
ATOM 1685 N N . ASP A 1 223 ? 19.238 -13.400 -33.765 1.00 86.56 223 ASP A N 1
ATOM 1686 C CA . ASP A 1 223 ? 19.332 -12.461 -34.885 1.00 86.56 223 ASP A CA 1
ATOM 1687 C C . ASP A 1 223 ? 19.309 -11.011 -34.383 1.00 86.56 223 ASP A C 1
ATOM 1689 O O . ASP A 1 223 ? 20.194 -10.232 -34.720 1.00 86.56 223 ASP A O 1
ATOM 1693 N N . LEU A 1 224 ? 18.396 -10.673 -33.463 1.00 84.38 224 LEU A N 1
ATOM 1694 C CA . LEU A 1 224 ? 18.355 -9.346 -32.832 1.00 84.38 224 LEU A CA 1
ATOM 1695 C C . LEU A 1 224 ? 19.646 -9.003 -32.075 1.00 84.38 224 LEU A C 1
ATOM 1697 O O . LEU A 1 224 ? 20.106 -7.862 -32.113 1.00 84.38 224 LEU A O 1
ATOM 1701 N N . ILE A 1 225 ? 20.234 -9.976 -31.372 1.00 83.62 225 ILE A N 1
ATOM 1702 C CA . ILE A 1 225 ? 21.519 -9.781 -30.690 1.00 83.62 225 ILE A CA 1
ATOM 1703 C C . ILE A 1 225 ? 22.627 -9.535 -31.721 1.00 83.62 225 ILE A C 1
ATOM 1705 O O . ILE A 1 225 ? 23.420 -8.617 -31.529 1.00 83.62 225 ILE A O 1
ATOM 1709 N N . ALA A 1 226 ? 22.661 -10.295 -32.817 1.00 82.94 226 ALA A N 1
ATOM 1710 C CA . ALA A 1 226 ? 23.642 -10.118 -33.886 1.00 82.94 226 ALA A CA 1
ATOM 1711 C C . ALA A 1 226 ? 23.511 -8.748 -34.580 1.00 82.94 226 ALA A C 1
ATOM 1713 O O . ALA A 1 226 ? 24.526 -8.095 -34.829 1.00 82.94 226 ALA A O 1
ATOM 1714 N N . ASP A 1 227 ? 22.285 -8.279 -34.822 1.00 80.75 227 ASP A N 1
ATOM 1715 C CA . ASP A 1 227 ? 22.016 -6.950 -35.381 1.00 80.75 227 ASP A CA 1
ATOM 1716 C C . ASP A 1 227 ? 22.513 -5.843 -34.441 1.00 80.75 227 ASP A C 1
ATOM 1718 O O . ASP A 1 227 ? 23.216 -4.927 -34.868 1.00 80.75 227 ASP A O 1
ATOM 1722 N N . CYS A 1 228 ? 22.242 -5.966 -33.138 1.00 76.50 228 CYS A N 1
ATOM 1723 C CA . CYS A 1 228 ? 22.756 -5.041 -32.125 1.00 76.50 228 CYS A CA 1
ATOM 1724 C C . CYS A 1 228 ? 24.293 -5.071 -32.021 1.00 76.50 228 CYS A C 1
ATOM 1726 O O . CYS A 1 228 ? 24.931 -4.030 -31.860 1.00 76.50 228 CYS A O 1
ATOM 1728 N N . GLU A 1 229 ? 24.921 -6.242 -32.113 1.00 80.88 229 GLU A N 1
ATOM 1729 C CA . GLU A 1 229 ? 26.385 -6.365 -32.132 1.00 80.88 229 GLU A CA 1
ATOM 1730 C C . GLU A 1 229 ? 27.001 -5.658 -33.340 1.00 80.88 229 GLU A C 1
ATOM 1732 O O . GLU A 1 229 ? 28.003 -4.950 -33.200 1.00 80.88 229 GLU A O 1
ATOM 1737 N N . ALA A 1 230 ? 26.380 -5.809 -34.511 1.00 82.00 230 ALA A N 1
ATOM 1738 C CA . ALA A 1 230 ? 26.812 -5.159 -35.739 1.00 82.00 230 ALA A CA 1
ATOM 1739 C C . ALA A 1 230 ? 26.616 -3.635 -35.689 1.00 82.00 230 ALA A C 1
ATOM 1741 O O . ALA A 1 230 ? 27.523 -2.895 -36.072 1.00 82.00 230 ALA A O 1
ATOM 1742 N N . GLU A 1 231 ? 25.467 -3.163 -35.197 1.00 77.06 231 GLU A N 1
ATOM 1743 C CA . GLU A 1 231 ? 25.122 -1.737 -35.138 1.00 77.06 231 GLU A CA 1
ATOM 1744 C C . GLU A 1 231 ? 25.982 -0.971 -34.124 1.00 77.06 231 GLU A C 1
ATOM 1746 O O . GLU A 1 231 ? 26.481 0.116 -34.418 1.00 77.06 231 GLU A O 1
ATOM 1751 N N . PHE A 1 232 ? 26.204 -1.548 -32.940 1.00 72.62 232 PHE A N 1
ATOM 1752 C CA . PHE A 1 232 ? 26.897 -0.870 -31.839 1.00 72.62 232 PHE A CA 1
ATOM 1753 C C . PHE A 1 232 ? 28.367 -1.286 -31.674 1.00 72.62 232 PHE A C 1
ATOM 1755 O O . PHE A 1 232 ? 29.077 -0.729 -30.835 1.00 72.62 232 PHE A O 1
ATOM 1762 N N . GLY A 1 233 ? 28.852 -2.244 -32.468 1.00 72.06 233 GLY A N 1
ATOM 1763 C CA . GLY A 1 233 ? 30.251 -2.679 -32.464 1.00 72.06 233 GLY A CA 1
ATOM 1764 C C . GLY A 1 233 ? 30.678 -3.433 -31.200 1.00 72.06 233 GLY A C 1
ATOM 1765 O O . GLY A 1 233 ? 31.871 -3.490 -30.888 1.00 72.06 233 GLY A O 1
ATOM 1766 N N . PHE A 1 234 ? 29.730 -4.009 -30.457 1.00 67.81 234 PHE A N 1
ATOM 1767 C CA . PHE A 1 234 ? 30.020 -4.887 -29.324 1.00 67.81 234 PHE A CA 1
ATOM 1768 C C . PHE A 1 234 ? 30.167 -6.337 -29.803 1.00 67.81 234 PHE A C 1
ATOM 1770 O O . PHE A 1 234 ? 29.522 -6.748 -30.756 1.00 67.81 234 PHE A O 1
ATOM 1777 N N . LYS A 1 235 ? 31.017 -7.131 -29.142 1.00 65.00 235 LYS A N 1
ATOM 1778 C CA . LYS A 1 235 ? 31.132 -8.578 -29.391 1.00 65.00 235 LYS A CA 1
ATOM 1779 C C . LYS A 1 235 ? 30.612 -9.337 -28.177 1.00 65.00 235 LYS A C 1
ATOM 1781 O O . LYS A 1 235 ? 31.174 -9.140 -27.096 1.00 65.00 235 LYS A O 1
ATOM 1786 N N . SER A 1 236 ? 29.648 -10.251 -28.334 1.00 59.44 236 SER A N 1
ATOM 1787 C CA . SER A 1 236 ? 29.336 -11.249 -27.291 1.00 59.44 236 SER A CA 1
ATOM 1788 C C . SER A 1 236 ? 30.397 -12.347 -27.245 1.00 59.44 236 SER A C 1
ATOM 1790 O O . SER A 1 236 ? 30.117 -13.538 -27.362 1.00 59.44 236 SER A O 1
ATOM 1792 N N . ASP A 1 237 ? 31.653 -11.965 -27.040 1.00 57.12 237 ASP A N 1
ATOM 1793 C CA . ASP A 1 237 ? 32.680 -12.926 -26.667 1.00 57.12 237 ASP A CA 1
ATOM 1794 C C . ASP A 1 237 ? 32.475 -13.267 -25.184 1.00 57.12 237 ASP A C 1
ATOM 1796 O O . ASP A 1 237 ? 32.967 -12.572 -24.292 1.00 57.12 237 ASP A O 1
ATOM 1800 N N . CYS A 1 238 ? 31.764 -14.363 -24.901 1.00 52.62 238 CYS A N 1
ATOM 1801 C CA . CYS A 1 238 ? 31.755 -14.989 -23.576 1.00 52.62 238 CYS A CA 1
ATOM 1802 C C . CYS A 1 238 ? 33.135 -15.604 -23.291 1.00 52.62 238 CYS A C 1
ATOM 1804 O O . CYS A 1 238 ? 33.318 -16.820 -23.335 1.00 52.62 238 CYS A O 1
ATOM 1806 N N . LYS A 1 239 ? 34.144 -14.772 -23.017 1.00 51.56 239 LYS A N 1
ATOM 1807 C CA . LYS A 1 239 ? 35.431 -15.256 -22.513 1.00 51.56 239 LYS A CA 1
ATOM 1808 C C . LYS A 1 239 ? 35.284 -15.525 -21.016 1.00 51.56 239 LYS A C 1
ATOM 1810 O O . LYS A 1 239 ? 34.996 -14.590 -20.270 1.00 51.56 239 LYS A O 1
ATOM 1815 N N . PRO A 1 240 ? 35.496 -16.765 -20.541 1.00 49.44 240 PRO A N 1
ATOM 1816 C CA . PRO A 1 240 ? 35.521 -17.030 -19.112 1.00 49.44 240 PRO A CA 1
ATOM 1817 C C . PRO A 1 240 ? 36.680 -16.243 -18.490 1.00 49.44 240 PRO A C 1
ATOM 1819 O O . PRO A 1 240 ? 37.857 -16.548 -18.693 1.00 49.44 240 PRO A O 1
ATOM 1822 N N . HIS A 1 241 ? 36.352 -15.178 -17.762 1.00 48.66 241 HIS A N 1
ATOM 1823 C CA . HIS A 1 241 ? 37.340 -14.372 -17.059 1.00 48.66 241 HIS A CA 1
ATOM 1824 C C . HIS A 1 241 ? 37.776 -15.090 -15.777 1.00 48.66 241 HIS A C 1
ATOM 1826 O O . HIS A 1 241 ? 36.942 -15.536 -14.994 1.00 48.66 241 HIS A O 1
ATOM 1832 N N . LYS A 1 242 ? 39.091 -15.147 -15.517 1.00 49.09 242 LYS A N 1
ATOM 1833 C CA . LYS A 1 242 ? 39.637 -15.645 -14.237 1.00 49.09 242 LYS A CA 1
ATOM 1834 C C . LYS A 1 242 ? 39.157 -14.826 -13.031 1.00 49.09 242 LYS A C 1
ATOM 1836 O O . LYS A 1 242 ? 39.131 -15.345 -11.922 1.00 49.09 242 LYS A O 1
ATOM 1841 N N . ASN A 1 243 ? 38.805 -13.557 -13.248 1.00 46.41 243 ASN A N 1
ATOM 1842 C CA . ASN A 1 243 ? 38.232 -12.686 -12.232 1.00 46.41 243 ASN A CA 1
ATOM 1843 C C . ASN A 1 243 ? 36.699 -12.626 -12.410 1.00 46.41 243 ASN A C 1
ATOM 1845 O O . ASN A 1 243 ? 36.241 -12.060 -13.408 1.00 46.41 243 ASN A O 1
ATOM 1849 N N . PRO A 1 244 ? 35.911 -13.161 -11.461 1.00 51.50 244 PRO A N 1
ATOM 1850 C CA . PRO A 1 244 ? 34.452 -13.202 -11.552 1.00 51.50 244 PRO A CA 1
ATOM 1851 C C . PRO A 1 244 ? 33.784 -11.819 -11.477 1.00 51.50 244 PRO A C 1
ATOM 1853 O O . PRO A 1 244 ? 32.601 -11.719 -11.774 1.00 51.50 244 PRO A O 1
ATOM 1856 N N . LEU A 1 245 ? 34.515 -10.750 -11.135 1.00 48.81 245 LEU A N 1
ATOM 1857 C CA . LEU A 1 245 ? 34.007 -9.370 -11.123 1.00 48.81 245 LEU A CA 1
ATOM 1858 C C . LEU A 1 245 ? 34.128 -8.658 -12.485 1.00 48.81 245 LEU A C 1
ATOM 1860 O O . LEU A 1 245 ? 33.456 -7.657 -12.711 1.00 48.81 245 LEU A O 1
ATOM 1864 N N . LEU A 1 246 ? 34.950 -9.168 -13.415 1.00 43.44 246 LEU A N 1
ATOM 1865 C CA . LEU A 1 246 ? 35.070 -8.636 -14.790 1.00 43.44 246 LEU A CA 1
ATOM 1866 C C . LEU A 1 246 ? 33.966 -9.147 -15.732 1.00 43.44 246 LEU A C 1
ATOM 1868 O O . LEU A 1 246 ? 33.926 -8.816 -16.914 1.00 43.44 246 LEU A O 1
ATOM 1872 N N . ALA A 1 247 ? 33.052 -9.932 -15.177 1.00 47.78 247 ALA A N 1
ATOM 1873 C CA . ALA A 1 247 ? 31.824 -10.463 -15.736 1.00 47.78 247 ALA A CA 1
ATOM 1874 C C . ALA A 1 247 ? 30.781 -9.370 -16.044 1.00 47.78 247 ALA A C 1
ATOM 1876 O O . ALA A 1 247 ? 29.648 -9.454 -15.582 1.00 47.78 247 ALA A O 1
ATOM 1877 N N . LYS A 1 248 ? 31.152 -8.310 -16.772 1.00 40.59 248 LYS A N 1
ATOM 1878 C CA . LYS A 1 248 ? 30.303 -7.118 -16.934 1.00 40.59 248 LYS A CA 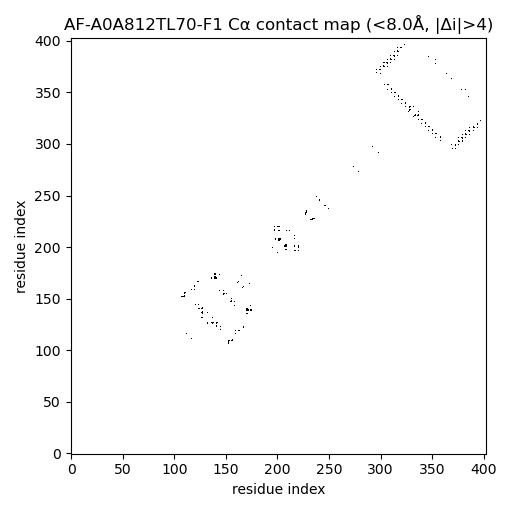1
ATOM 1879 C C . LYS A 1 248 ? 28.965 -7.423 -17.621 1.00 40.59 248 LYS A C 1
ATOM 1881 O O . LYS A 1 248 ? 27.987 -6.751 -17.326 1.00 40.59 248 LYS A O 1
ATOM 1886 N N . TYR A 1 249 ? 28.912 -8.462 -18.459 1.00 42.34 249 TYR A N 1
ATOM 1887 C CA . TYR A 1 249 ? 27.685 -8.960 -19.081 1.00 42.34 249 TYR A CA 1
ATOM 1888 C C . TYR A 1 249 ? 27.769 -10.480 -19.265 1.00 42.34 249 TYR A C 1
ATOM 1890 O O . TYR A 1 249 ? 28.207 -10.965 -20.304 1.00 42.34 249 TYR A O 1
ATOM 1898 N N . TYR A 1 250 ? 27.368 -11.257 -18.259 1.00 42.06 250 TYR A N 1
ATOM 1899 C CA . TYR A 1 250 ? 26.924 -12.622 -18.539 1.00 42.06 250 TYR A CA 1
ATOM 1900 C C . TYR A 1 250 ? 25.439 -12.548 -18.865 1.00 42.06 250 TYR A C 1
ATOM 1902 O O . TYR A 1 250 ? 24.615 -12.311 -17.981 1.00 42.06 250 TYR A O 1
ATOM 1910 N N . TYR A 1 251 ? 25.079 -12.796 -20.123 1.00 40.56 251 TYR A N 1
ATOM 1911 C CA . TYR A 1 251 ? 23.732 -13.265 -20.405 1.00 40.56 251 TYR A CA 1
ATOM 1912 C C . TYR A 1 251 ? 23.568 -14.582 -19.655 1.00 40.56 251 TYR A C 1
ATOM 1914 O O . TYR A 1 251 ? 24.297 -15.548 -19.893 1.00 40.56 251 TYR A O 1
ATOM 1922 N N . LYS A 1 252 ? 22.646 -14.625 -18.693 1.00 40.97 252 LYS A N 1
ATOM 1923 C CA . LYS A 1 252 ? 22.294 -15.874 -18.028 1.00 40.97 252 LYS A CA 1
ATOM 1924 C C . LYS A 1 252 ? 21.543 -16.727 -19.043 1.00 40.97 252 LYS A C 1
ATOM 1926 O O . LYS A 1 252 ? 20.320 -16.681 -19.116 1.00 40.97 252 LYS A O 1
ATOM 1931 N N . GLN A 1 253 ? 22.285 -17.491 -19.832 1.00 36.25 253 GLN A N 1
ATOM 1932 C CA . GLN A 1 253 ? 21.741 -18.514 -20.708 1.00 36.25 253 GLN A CA 1
ATOM 1933 C C . GLN A 1 253 ? 21.249 -19.651 -19.804 1.00 36.25 253 GLN A C 1
ATOM 1935 O O . GLN A 1 253 ? 21.954 -20.620 -19.528 1.00 36.25 253 GLN A O 1
ATOM 1940 N N . LYS A 1 254 ? 20.045 -19.503 -19.241 1.00 38.03 254 LYS A N 1
ATOM 1941 C CA . LYS A 1 254 ? 19.309 -20.677 -18.788 1.00 38.03 254 LYS A CA 1
ATOM 1942 C C . LYS A 1 254 ? 18.940 -21.422 -20.060 1.00 38.03 254 LYS A C 1
ATOM 1944 O O . LYS A 1 254 ? 18.074 -20.983 -20.804 1.00 38.03 254 LYS A O 1
ATOM 1949 N N . VAL A 1 255 ? 19.644 -22.515 -20.325 1.00 35.25 255 VAL A N 1
ATOM 1950 C CA . VAL A 1 255 ? 19.108 -23.569 -21.178 1.00 35.25 255 VAL A CA 1
ATOM 1951 C C . VAL A 1 255 ? 17.868 -24.063 -20.435 1.00 35.25 255 VAL A C 1
ATOM 1953 O O . VAL A 1 255 ? 17.982 -24.718 -19.401 1.00 35.25 255 VAL A O 1
ATOM 1956 N N . GLU A 1 256 ? 16.697 -23.599 -20.865 1.00 36.72 256 GLU A N 1
ATOM 1957 C CA . GLU A 1 256 ? 15.394 -24.002 -20.343 1.00 36.72 256 GLU A CA 1
ATOM 1958 C C . GLU A 1 256 ? 15.155 -25.461 -20.746 1.00 36.72 256 GLU A C 1
ATOM 1960 O O . GLU A 1 256 ? 14.482 -25.764 -21.720 1.00 36.72 256 GLU A O 1
ATOM 1965 N N . THR A 1 257 ? 15.751 -26.399 -20.015 1.00 36.59 257 THR A N 1
ATOM 1966 C CA . THR A 1 257 ? 15.156 -27.728 -19.893 1.00 36.59 257 THR A CA 1
ATOM 1967 C C . THR A 1 257 ? 14.149 -27.657 -18.760 1.00 36.59 257 THR A C 1
ATOM 1969 O O . THR A 1 257 ? 14.528 -27.648 -17.590 1.00 36.59 257 THR A O 1
ATOM 1972 N N . GLU A 1 258 ? 12.886 -27.580 -19.167 1.00 37.53 258 GLU A N 1
ATOM 1973 C CA . GLU A 1 258 ? 11.674 -27.788 -18.376 1.00 37.53 258 GLU A CA 1
ATOM 1974 C C . GLU A 1 258 ? 11.325 -26.680 -17.370 1.00 37.53 258 GLU A C 1
ATOM 1976 O O . GLU A 1 258 ? 11.835 -26.571 -16.252 1.00 37.53 258 GLU A O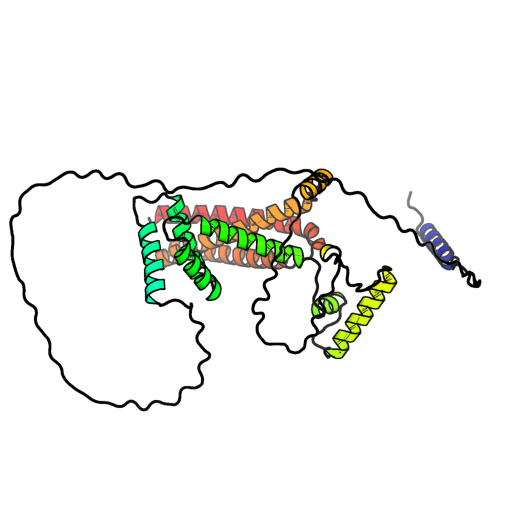 1
ATOM 1981 N N . ASP A 1 259 ? 10.338 -25.883 -17.781 1.00 44.44 259 ASP A N 1
ATOM 1982 C CA . ASP A 1 259 ? 9.429 -25.199 -16.877 1.00 44.44 259 ASP A CA 1
ATOM 1983 C C . ASP A 1 259 ? 8.879 -26.193 -15.840 1.00 44.44 259 ASP A C 1
ATOM 1985 O O . ASP A 1 259 ? 8.431 -27.284 -16.179 1.00 44.44 259 ASP A O 1
ATOM 1989 N N . THR A 1 260 ? 8.853 -25.765 -14.576 1.00 42.84 260 THR A N 1
ATOM 1990 C CA . THR A 1 260 ? 8.332 -26.461 -13.380 1.00 42.84 260 THR A CA 1
ATOM 1991 C C . THR A 1 260 ? 9.236 -27.491 -12.681 1.00 42.84 260 THR A C 1
ATOM 1993 O O . THR A 1 260 ? 8.995 -28.686 -12.727 1.00 42.84 260 THR A O 1
ATOM 1996 N N . ALA A 1 261 ? 10.157 -27.015 -11.832 1.00 36.84 261 ALA A N 1
ATOM 1997 C CA . ALA A 1 261 ? 10.241 -27.437 -10.421 1.00 36.84 261 ALA A CA 1
ATOM 1998 C C . ALA A 1 261 ? 11.371 -26.716 -9.663 1.00 36.84 261 ALA A C 1
ATOM 2000 O O . ALA A 1 261 ? 12.518 -26.691 -10.086 1.00 36.84 261 ALA A O 1
ATOM 2001 N N . ALA A 1 262 ? 11.026 -26.189 -8.486 1.00 37.91 262 ALA A N 1
ATOM 2002 C CA . ALA A 1 262 ? 11.923 -25.913 -7.364 1.00 37.91 262 ALA A CA 1
ATOM 2003 C C . ALA A 1 262 ? 13.239 -25.161 -7.664 1.00 37.91 262 ALA A C 1
ATOM 2005 O O . ALA A 1 262 ? 14.325 -25.737 -7.681 1.00 37.91 262 ALA A O 1
ATOM 2006 N N . THR A 1 263 ? 13.187 -23.827 -7.669 1.00 38.16 263 THR A N 1
ATOM 2007 C CA . THR A 1 263 ? 14.335 -23.021 -7.217 1.00 38.16 263 THR A CA 1
ATOM 2008 C C . THR A 1 263 ? 14.504 -23.169 -5.702 1.00 38.16 263 THR A C 1
ATOM 2010 O O . THR A 1 263 ? 14.198 -22.261 -4.932 1.00 38.16 263 THR A O 1
ATOM 2013 N N . ASN A 1 264 ? 14.980 -24.339 -5.272 1.00 37.62 264 ASN A N 1
ATOM 2014 C CA . ASN A 1 264 ? 15.615 -24.512 -3.974 1.00 37.62 264 ASN A CA 1
ATOM 2015 C C . ASN A 1 264 ? 17.069 -24.045 -4.086 1.00 37.62 264 ASN A C 1
ATOM 2017 O O . ASN A 1 264 ? 17.852 -24.592 -4.856 1.00 37.62 264 ASN A O 1
ATOM 2021 N N . SER A 1 265 ? 17.383 -23.004 -3.317 1.00 43.75 265 SER A N 1
ATOM 2022 C CA . SER A 1 265 ? 18.680 -22.733 -2.689 1.00 43.75 265 SER A CA 1
ATOM 2023 C C . SER A 1 265 ? 19.925 -23.375 -3.332 1.00 43.75 265 SER A C 1
ATOM 2025 O O . SER A 1 265 ? 20.460 -24.354 -2.814 1.00 43.75 265 SER A O 1
ATOM 2027 N N . LEU A 1 266 ? 20.486 -22.747 -4.366 1.00 34.44 266 LEU A N 1
ATOM 2028 C CA . LEU A 1 266 ? 21.941 -22.602 -4.381 1.00 34.44 266 LEU A CA 1
ATOM 2029 C C . LEU A 1 266 ? 22.238 -21.256 -3.732 1.00 34.44 266 LEU A C 1
ATOM 2031 O O . LEU A 1 266 ? 22.031 -20.202 -4.330 1.00 34.44 266 LEU A O 1
ATOM 2035 N N . GLY A 1 267 ? 22.644 -21.310 -2.465 1.00 36.91 267 GLY A N 1
ATOM 2036 C CA . GLY A 1 267 ? 23.192 -20.159 -1.773 1.00 36.91 267 GLY A CA 1
ATOM 2037 C C . GLY A 1 267 ? 24.420 -19.668 -2.528 1.00 36.91 267 GLY A C 1
ATOM 2038 O O . GLY A 1 267 ? 25.434 -20.358 -2.592 1.00 36.91 267 GLY A O 1
ATOM 2039 N N . TRP A 1 268 ? 24.325 -18.473 -3.097 1.00 34.59 268 TRP A N 1
ATOM 2040 C CA . TRP A 1 268 ? 25.507 -17.684 -3.400 1.00 34.59 268 TRP A CA 1
ATOM 2041 C C . TRP A 1 268 ? 26.036 -17.157 -2.065 1.00 34.59 268 TRP A C 1
ATOM 2043 O O . TRP A 1 268 ? 25.483 -16.214 -1.503 1.00 34.59 268 TRP A O 1
ATOM 2053 N N . SER A 1 269 ? 27.076 -17.789 -1.518 1.00 33.25 269 SER A N 1
ATOM 2054 C CA . SER A 1 269 ? 27.883 -17.150 -0.480 1.00 33.25 269 SER A CA 1
ATOM 2055 C C . SER A 1 269 ? 28.829 -16.172 -1.171 1.00 33.25 269 SER A C 1
ATOM 2057 O O . SER A 1 269 ? 29.803 -16.579 -1.807 1.00 33.25 269 SER A O 1
ATOM 2059 N N . SER A 1 270 ? 28.529 -14.881 -1.068 1.00 32.47 270 SER A N 1
ATOM 2060 C CA . SER A 1 270 ? 29.480 -13.828 -1.408 1.00 32.47 270 SER A CA 1
ATOM 2061 C C . SER A 1 270 ? 30.580 -13.826 -0.344 1.00 32.47 270 SER A C 1
ATOM 2063 O O . SER A 1 270 ? 30.416 -13.261 0.733 1.00 32.47 270 SER A O 1
ATOM 2065 N N . CYS A 1 271 ? 31.684 -14.522 -0.605 1.00 29.84 271 CYS A N 1
ATOM 2066 C CA . CYS A 1 271 ? 32.914 -14.356 0.162 1.00 29.84 271 CYS A CA 1
ATOM 2067 C C . CYS A 1 271 ? 33.803 -13.377 -0.600 1.00 29.84 271 CYS A C 1
ATOM 2069 O O . CYS A 1 271 ? 34.684 -13.773 -1.359 1.00 29.84 271 CYS A O 1
ATOM 2071 N N . ALA A 1 272 ? 33.537 -12.087 -0.421 1.00 33.66 272 ALA A N 1
ATOM 2072 C CA . ALA A 1 272 ? 34.443 -11.036 -0.841 1.00 33.66 272 ALA A CA 1
ATOM 2073 C C . ALA A 1 272 ? 35.389 -10.739 0.330 1.00 33.66 272 ALA A C 1
ATOM 2075 O O . ALA A 1 272 ? 35.009 -10.064 1.282 1.00 33.66 272 ALA A O 1
ATOM 2076 N N . ASN A 1 273 ? 36.614 -11.264 0.272 1.00 41.34 273 ASN A N 1
ATOM 2077 C CA . ASN A 1 273 ? 37.708 -10.729 1.076 1.00 41.34 273 ASN A CA 1
ATOM 2078 C C . ASN A 1 273 ? 38.334 -9.594 0.259 1.00 41.34 273 ASN A C 1
ATOM 2080 O O . ASN A 1 273 ? 39.291 -9.803 -0.483 1.00 41.34 273 ASN A O 1
ATOM 2084 N N . VAL A 1 274 ? 37.699 -8.423 0.302 1.00 41.81 274 VAL A N 1
ATOM 2085 C CA . VAL A 1 274 ? 38.304 -7.181 -0.180 1.00 41.81 274 VAL A CA 1
ATOM 2086 C C . VAL A 1 274 ? 38.891 -6.519 1.052 1.00 41.81 274 VAL A C 1
ATOM 2088 O O . VAL A 1 274 ? 38.153 -6.189 1.981 1.00 41.81 274 VAL A O 1
ATOM 2091 N N . GLU A 1 275 ? 40.212 -6.364 1.093 1.00 47.25 275 GLU A N 1
ATOM 2092 C CA . GLU A 1 275 ? 40.840 -5.515 2.100 1.00 47.25 275 GLU A CA 1
ATOM 2093 C C . GLU A 1 275 ? 40.200 -4.125 1.991 1.00 47.25 275 GLU A C 1
ATOM 2095 O O . GLU A 1 275 ? 40.237 -3.485 0.938 1.00 47.25 275 GLU A O 1
ATOM 2100 N N . GLY A 1 276 ? 39.537 -3.684 3.065 1.00 48.69 276 GLY A N 1
ATOM 2101 C CA . GLY A 1 276 ? 38.678 -2.493 3.075 1.00 48.69 276 GLY A CA 1
ATOM 2102 C C . GLY A 1 276 ? 39.365 -1.182 2.665 1.00 48.69 276 GLY A C 1
ATOM 2103 O O . GLY A 1 276 ? 38.689 -0.171 2.488 1.00 48.69 276 GLY A O 1
ATOM 2104 N N . SER A 1 277 ? 40.685 -1.188 2.468 1.00 50.22 277 SER A N 1
ATOM 2105 C CA . SER A 1 277 ? 41.475 -0.052 1.998 1.00 50.22 277 SER A CA 1
ATOM 2106 C C . SER A 1 277 ? 41.210 0.343 0.541 1.00 50.22 277 SER A C 1
ATOM 2108 O O . SER A 1 277 ? 41.328 1.525 0.219 1.00 50.22 277 SER A O 1
ATOM 2110 N N . ASP A 1 278 ? 40.814 -0.587 -0.335 1.00 49.44 278 ASP A N 1
ATOM 2111 C CA . ASP A 1 278 ? 40.635 -0.272 -1.765 1.00 49.44 278 ASP A CA 1
ATOM 2112 C C . ASP A 1 278 ? 39.227 0.233 -2.118 1.00 49.44 278 ASP A C 1
ATOM 2114 O O . ASP A 1 278 ? 39.065 1.001 -3.068 1.00 49.44 278 ASP A O 1
ATOM 2118 N N . LEU A 1 279 ? 38.212 -0.100 -1.311 1.00 52.88 279 LEU A N 1
ATOM 2119 C CA . LEU A 1 279 ? 36.858 0.447 -1.469 1.00 52.88 279 LEU A CA 1
ATOM 2120 C C . LEU A 1 279 ? 36.772 1.909 -1.010 1.00 52.88 279 LEU A C 1
ATOM 2122 O O . LEU A 1 279 ? 36.122 2.712 -1.676 1.00 52.88 279 LEU A O 1
ATOM 2126 N N . GLY A 1 280 ? 37.493 2.285 0.054 1.00 55.50 280 GLY A N 1
ATOM 2127 C CA . GLY A 1 280 ? 37.565 3.679 0.511 1.00 55.50 280 GLY A CA 1
ATOM 2128 C C . GLY A 1 280 ? 38.132 4.623 -0.556 1.00 55.50 280 GLY A C 1
ATOM 2129 O O . GLY A 1 280 ? 37.582 5.694 -0.792 1.00 55.50 280 GLY A O 1
ATOM 2130 N N . ARG A 1 281 ? 39.156 4.178 -1.297 1.00 54.41 281 ARG A N 1
ATOM 2131 C CA . ARG A 1 281 ? 39.767 4.959 -2.389 1.00 54.41 281 ARG A CA 1
ATOM 2132 C C . ARG A 1 281 ? 38.900 5.087 -3.639 1.00 54.41 281 ARG A C 1
ATOM 2134 O O . ARG A 1 281 ? 39.112 6.019 -4.415 1.00 54.41 281 ARG A O 1
ATOM 2141 N N . LEU A 1 282 ? 37.974 4.156 -3.878 1.00 52.00 282 LEU A N 1
ATOM 2142 C CA . LEU A 1 282 ? 37.011 4.287 -4.973 1.00 52.00 282 LEU A CA 1
ATOM 2143 C C . LEU A 1 282 ? 35.861 5.220 -4.588 1.00 52.00 282 LEU A C 1
ATOM 2145 O O . LEU A 1 282 ? 35.431 6.002 -5.428 1.00 52.00 282 LEU A O 1
ATOM 2149 N N . VAL A 1 283 ? 35.417 5.186 -3.329 1.00 55.75 283 VAL A N 1
ATOM 2150 C CA . VAL A 1 283 ? 34.384 6.099 -2.817 1.00 55.75 283 VAL A CA 1
ATOM 2151 C C . VAL A 1 283 ? 34.896 7.544 -2.778 1.00 55.75 283 VAL A C 1
ATOM 2153 O O . VAL A 1 283 ? 34.195 8.428 -3.247 1.00 55.75 283 VAL A O 1
ATOM 2156 N N . GLU A 1 284 ? 36.148 7.787 -2.370 1.00 55.75 284 GLU A N 1
ATOM 2157 C CA . GLU A 1 284 ? 36.760 9.133 -2.410 1.00 55.75 284 GLU A CA 1
ATOM 2158 C C . GLU A 1 284 ? 36.987 9.674 -3.835 1.00 55.75 284 GLU A C 1
ATOM 2160 O O . GLU A 1 284 ? 37.062 10.881 -4.042 1.00 55.75 284 GLU A O 1
ATOM 2165 N N . LYS A 1 285 ? 37.098 8.806 -4.850 1.00 55.06 285 LYS A N 1
ATOM 2166 C CA . LYS A 1 285 ? 37.208 9.235 -6.260 1.00 55.06 285 LYS A CA 1
ATOM 2167 C C . LYS A 1 285 ? 35.856 9.482 -6.931 1.00 55.06 285 LYS A C 1
ATOM 2169 O O . LYS A 1 285 ? 35.832 10.048 -8.021 1.00 55.06 285 LYS A O 1
ATOM 2174 N N . PHE A 1 286 ? 34.767 9.067 -6.289 1.00 47.69 286 PHE A N 1
ATOM 2175 C CA . PHE A 1 286 ? 33.385 9.330 -6.685 1.00 47.69 286 PHE A CA 1
ATOM 2176 C C . PHE A 1 286 ? 32.692 10.244 -5.666 1.00 47.69 286 PHE A C 1
ATOM 2178 O O . PHE A 1 286 ? 31.492 10.108 -5.432 1.00 47.69 286 PHE A O 1
ATOM 2185 N N . ASP A 1 287 ? 33.432 11.194 -5.082 1.00 46.56 287 ASP A N 1
ATOM 2186 C CA . ASP A 1 287 ? 32.802 12.349 -4.450 1.00 46.56 287 ASP A CA 1
ATOM 2187 C C . ASP A 1 287 ? 31.901 13.021 -5.496 1.00 46.56 287 ASP A C 1
ATOM 2189 O O . ASP A 1 287 ? 32.367 13.507 -6.530 1.00 46.56 287 ASP A O 1
ATOM 2193 N N . ASN A 1 288 ? 30.597 12.899 -5.232 1.00 47.66 288 ASN A N 1
ATOM 2194 C CA . ASN A 1 288 ? 29.445 13.292 -6.035 1.00 47.66 288 ASN A CA 1
ATOM 2195 C C . ASN A 1 288 ? 29.759 14.381 -7.075 1.00 47.66 288 ASN A C 1
ATOM 2197 O O . ASN A 1 288 ? 29.871 15.550 -6.695 1.00 47.66 288 ASN A O 1
ATOM 2201 N N . PRO A 1 289 ? 29.775 14.081 -8.391 1.00 48.88 289 PRO A N 1
ATOM 2202 C CA . PRO A 1 289 ? 29.263 15.091 -9.299 1.00 48.88 289 PRO A CA 1
ATOM 2203 C C . PRO A 1 289 ? 27.832 15.354 -8.829 1.00 48.88 289 PRO A C 1
ATOM 2205 O O . PRO A 1 289 ? 27.073 14.393 -8.697 1.00 48.88 289 PRO A O 1
ATOM 2208 N N . ASP A 1 290 ? 27.507 16.603 -8.494 1.00 47.00 290 ASP A N 1
ATOM 2209 C CA . ASP A 1 290 ? 26.141 17.054 -8.227 1.00 47.00 290 ASP A CA 1
ATOM 2210 C C . ASP A 1 290 ? 25.226 16.455 -9.301 1.00 47.00 290 ASP A C 1
ATOM 2212 O O . ASP A 1 290 ? 25.143 16.946 -10.429 1.00 47.00 290 ASP A O 1
ATOM 2216 N N . LEU A 1 291 ? 24.583 15.329 -8.982 1.00 51.38 291 LEU A N 1
ATOM 2217 C CA . LEU A 1 291 ? 23.496 14.799 -9.775 1.00 51.38 291 LEU A CA 1
ATOM 2218 C C . LEU A 1 291 ? 22.340 15.723 -9.441 1.00 51.38 291 LEU A C 1
ATOM 2220 O O . LEU A 1 291 ? 21.563 15.471 -8.520 1.00 51.38 291 LEU A O 1
ATOM 2224 N N . GLU A 1 292 ? 22.296 16.843 -10.157 1.00 48.66 292 GLU A N 1
ATOM 2225 C CA . GLU A 1 292 ? 21.126 17.693 -10.238 1.00 48.66 292 GLU A CA 1
ATOM 2226 C C . GLU A 1 292 ? 19.986 16.800 -10.728 1.00 48.66 292 GLU A C 1
ATOM 2228 O O . GLU A 1 292 ? 19.833 16.536 -11.922 1.00 48.66 292 GLU A O 1
ATOM 2233 N N . VAL A 1 293 ? 19.217 16.261 -9.779 1.00 55.28 293 VAL A N 1
ATOM 2234 C CA . VAL A 1 293 ? 17.936 15.635 -10.078 1.00 55.28 293 VAL A CA 1
ATOM 2235 C C . VAL A 1 293 ? 17.147 16.712 -10.814 1.00 55.28 293 VAL A C 1
ATOM 2237 O O . VAL A 1 293 ? 16.967 17.802 -10.257 1.00 55.28 293 VAL A O 1
ATOM 2240 N N . PRO A 1 294 ? 16.726 16.476 -12.067 1.00 70.19 294 PRO A N 1
ATOM 2241 C CA . PRO A 1 294 ? 16.020 17.493 -12.822 1.00 70.19 294 PRO A CA 1
ATOM 2242 C C . PRO A 1 294 ? 14.823 17.950 -11.989 1.00 70.19 294 PRO A C 1
ATOM 2244 O O . PRO A 1 294 ? 14.056 17.122 -11.499 1.00 70.19 294 PRO A O 1
ATOM 2247 N N . ALA A 1 295 ? 14.668 19.264 -11.800 1.00 72.75 295 ALA A N 1
ATOM 2248 C CA . ALA A 1 295 ? 13.676 19.847 -10.885 1.00 72.75 295 ALA A CA 1
ATOM 2249 C C . ALA A 1 295 ? 12.241 19.305 -11.096 1.00 72.75 295 ALA A C 1
ATOM 2251 O O . ALA A 1 295 ? 11.424 19.274 -10.173 1.00 72.75 295 ALA A O 1
ATOM 2252 N N . ASN A 1 296 ? 11.948 18.825 -12.308 1.00 83.88 296 ASN A N 1
ATOM 2253 C CA . ASN A 1 296 ? 10.688 18.192 -12.684 1.00 83.88 296 ASN A CA 1
ATOM 2254 C C . ASN A 1 296 ? 10.455 16.829 -12.005 1.00 83.88 296 ASN A C 1
ATOM 2256 O O . ASN A 1 296 ? 9.318 16.519 -11.650 1.00 83.88 296 ASN A O 1
ATOM 2260 N N . GLU A 1 297 ? 11.499 16.028 -11.784 1.00 86.12 297 GLU A N 1
ATOM 2261 C CA . GLU A 1 297 ? 11.395 14.722 -11.123 1.00 86.12 297 GLU A CA 1
ATOM 2262 C C . GLU A 1 297 ? 11.118 14.878 -9.622 1.00 86.12 297 GLU A C 1
ATOM 2264 O O . GLU A 1 297 ? 10.267 14.181 -9.063 1.00 86.12 297 GLU A O 1
ATOM 2269 N N . GLU A 1 298 ? 11.762 15.845 -8.964 1.00 88.94 298 GLU A N 1
ATOM 2270 C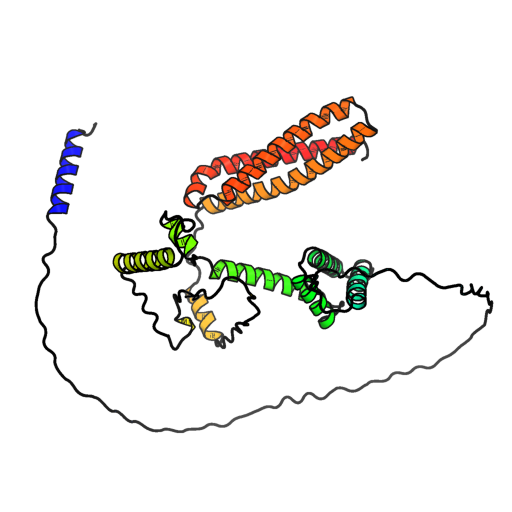 CA . GLU A 1 298 ? 11.488 16.146 -7.556 1.00 88.94 298 GLU A CA 1
ATOM 2271 C C . GLU A 1 298 ? 10.045 16.642 -7.368 1.00 88.94 298 GLU A C 1
ATOM 2273 O O . GLU A 1 298 ? 9.316 16.149 -6.498 1.00 88.94 298 GLU A O 1
ATOM 2278 N N . ALA A 1 299 ? 9.596 17.569 -8.224 1.00 91.81 299 ALA A N 1
ATOM 2279 C CA . ALA A 1 299 ? 8.222 18.067 -8.215 1.00 91.81 299 ALA A CA 1
ATOM 2280 C C . ALA A 1 299 ? 7.204 16.937 -8.440 1.00 91.81 299 ALA A C 1
ATOM 2282 O O . ALA A 1 299 ? 6.206 16.844 -7.715 1.00 91.81 299 ALA A O 1
ATOM 2283 N N . TRP A 1 300 ? 7.483 16.039 -9.389 1.00 93.31 300 TRP A N 1
ATOM 2284 C CA . TRP A 1 300 ? 6.670 14.856 -9.656 1.00 93.31 300 TRP A CA 1
ATOM 2285 C C . TRP A 1 300 ? 6.578 13.941 -8.436 1.00 93.31 300 TRP A C 1
ATOM 2287 O O . TRP A 1 300 ? 5.480 13.636 -7.968 1.00 93.31 300 TRP A O 1
ATOM 2297 N N . ASN A 1 301 ? 7.717 13.549 -7.865 1.00 91.25 301 ASN A N 1
ATOM 2298 C CA . ASN A 1 301 ? 7.774 12.659 -6.707 1.00 91.25 301 ASN A CA 1
ATOM 2299 C C . ASN A 1 301 ? 7.061 13.258 -5.487 1.00 91.25 301 ASN A C 1
ATOM 2301 O O . ASN A 1 301 ? 6.334 12.557 -4.768 1.00 91.25 301 ASN A O 1
ATOM 2305 N N . LYS A 1 302 ? 7.190 14.571 -5.276 1.00 93.69 302 LYS A N 1
ATOM 2306 C CA . LYS A 1 302 ? 6.483 15.303 -4.220 1.00 93.69 302 LYS A CA 1
ATOM 2307 C C . LYS A 1 302 ? 4.967 15.299 -4.432 1.00 93.69 302 LYS A C 1
ATOM 2309 O O . LYS A 1 302 ? 4.231 14.921 -3.519 1.00 93.69 302 LYS A O 1
ATOM 2314 N N . ALA A 1 303 ? 4.484 15.657 -5.620 1.00 92.88 303 ALA A N 1
ATOM 2315 C CA . ALA A 1 303 ? 3.049 15.674 -5.912 1.00 92.88 303 ALA A CA 1
ATOM 2316 C C . ALA A 1 303 ? 2.443 14.255 -5.897 1.00 92.88 303 ALA A C 1
ATOM 2318 O O . ALA A 1 303 ? 1.360 14.021 -5.352 1.00 92.88 303 ALA A O 1
ATOM 2319 N N . TYR A 1 304 ? 3.177 13.267 -6.404 1.00 94.56 304 TYR A N 1
ATOM 2320 C CA . TYR A 1 304 ? 2.761 11.869 -6.437 1.00 94.56 304 TYR A CA 1
ATOM 2321 C C . TYR A 1 304 ? 2.675 11.239 -5.042 1.00 94.56 304 TYR A C 1
ATOM 2323 O O . TYR A 1 304 ? 1.686 10.575 -4.704 1.00 94.56 304 TYR A O 1
ATOM 2331 N N . SER A 1 305 ? 3.679 11.473 -4.192 1.00 94.00 305 SER A N 1
ATOM 2332 C CA . SER A 1 305 ? 3.655 11.023 -2.796 1.00 94.00 305 SER A CA 1
ATOM 2333 C C . SER A 1 305 ? 2.535 11.702 -1.997 1.00 94.00 305 SER A C 1
ATOM 2335 O O . SER A 1 305 ? 1.846 11.021 -1.227 1.00 94.00 305 SER A O 1
ATOM 2337 N N . ALA A 1 306 ? 2.259 12.989 -2.246 1.00 93.12 306 ALA A N 1
ATOM 2338 C CA . ALA A 1 306 ? 1.115 13.697 -1.671 1.00 93.12 306 ALA A CA 1
ATOM 2339 C C . ALA A 1 306 ? -0.225 13.056 -2.079 1.00 93.12 306 ALA A C 1
ATOM 2341 O O . ALA A 1 306 ? -1.051 12.762 -1.211 1.00 93.12 306 ALA A O 1
ATOM 2342 N N . CYS A 1 307 ? -0.411 12.727 -3.362 1.00 94.69 307 CYS A N 1
ATOM 2343 C CA . CYS A 1 307 ? -1.582 11.994 -3.860 1.00 94.69 307 CYS A CA 1
ATOM 2344 C C . CYS A 1 307 ? -1.750 10.620 -3.189 1.00 94.69 307 CYS A C 1
ATOM 2346 O O . CYS A 1 307 ? -2.854 10.264 -2.761 1.00 94.69 307 CYS A O 1
ATOM 2348 N N . LYS A 1 308 ? -0.668 9.842 -3.033 1.00 96.00 308 LYS A N 1
ATOM 2349 C CA . LYS A 1 308 ? -0.699 8.546 -2.323 1.00 96.00 308 LYS A CA 1
ATOM 2350 C C . LYS A 1 308 ? -1.100 8.703 -0.855 1.00 96.00 308 LYS A C 1
ATOM 2352 O O . LYS A 1 308 ? -1.945 7.947 -0.362 1.00 96.00 308 LYS A O 1
ATOM 2357 N N . ALA A 1 309 ? -0.525 9.683 -0.161 1.00 94.69 309 ALA A N 1
ATOM 2358 C CA . ALA A 1 309 ? -0.853 9.971 1.231 1.00 94.69 309 ALA A CA 1
ATOM 2359 C C . ALA A 1 309 ? -2.317 10.417 1.381 1.00 94.69 309 ALA A C 1
ATOM 2361 O O . ALA A 1 309 ? -3.030 9.909 2.253 1.00 94.69 309 ALA A O 1
ATOM 2362 N N . ALA A 1 310 ? -2.787 11.307 0.502 1.00 94.25 310 ALA A N 1
ATOM 2363 C CA . ALA A 1 310 ? -4.167 11.777 0.476 1.00 94.25 310 ALA A CA 1
ATOM 2364 C C . ALA A 1 310 ? -5.148 10.630 0.199 1.00 94.25 310 ALA A C 1
ATOM 2366 O O . ALA A 1 310 ? -6.109 10.482 0.947 1.00 94.25 310 ALA A O 1
ATOM 2367 N N . LYS A 1 311 ? -4.868 9.741 -0.767 1.00 96.62 311 LYS A N 1
ATOM 2368 C CA . LYS A 1 311 ? -5.669 8.529 -1.042 1.00 96.62 311 LYS A CA 1
ATOM 2369 C C . LYS A 1 311 ? -5.876 7.673 0.209 1.00 96.62 311 LYS A C 1
ATOM 2371 O O . LYS A 1 311 ? -6.994 7.230 0.469 1.00 96.62 311 LYS A O 1
ATOM 2376 N N . SER A 1 312 ? -4.812 7.420 0.972 1.00 95.94 312 SER A N 1
ATOM 2377 C CA . SER A 1 312 ? -4.888 6.615 2.199 1.00 95.94 312 SER A CA 1
ATOM 2378 C C . SER A 1 312 ? -5.733 7.305 3.276 1.00 95.94 312 SER A C 1
ATOM 2380 O O . SER A 1 312 ? -6.643 6.695 3.838 1.00 95.94 312 SER A O 1
ATOM 2382 N N . LYS A 1 313 ? -5.488 8.600 3.522 1.00 96.31 313 LYS A N 1
ATOM 2383 C CA . LYS A 1 313 ? -6.223 9.384 4.529 1.00 96.31 313 LYS A CA 1
ATOM 2384 C C . LYS A 1 313 ? -7.701 9.555 4.165 1.00 96.31 313 LYS A C 1
ATOM 2386 O O . LYS A 1 313 ? -8.557 9.312 5.008 1.00 96.31 313 LYS A O 1
ATOM 2391 N N . LEU A 1 314 ? -8.001 9.896 2.913 1.00 95.94 314 LEU A N 1
ATOM 2392 C CA . LEU A 1 314 ? -9.366 9.999 2.392 1.00 95.94 314 LEU A CA 1
ATOM 2393 C C . LEU A 1 314 ? -10.112 8.670 2.510 1.00 95.94 314 LEU A C 1
ATOM 2395 O O . LEU A 1 314 ? -11.267 8.666 2.916 1.00 95.94 314 LEU A O 1
ATOM 2399 N N . GLY A 1 315 ? -9.451 7.543 2.221 1.00 96.31 315 GLY A N 1
ATOM 2400 C CA . GLY A 1 315 ? -10.043 6.214 2.386 1.00 96.31 315 GLY A CA 1
ATOM 2401 C C . GLY A 1 315 ? -10.460 5.918 3.829 1.00 96.31 315 GLY A C 1
ATOM 2402 O O . GLY A 1 315 ? -11.539 5.376 4.048 1.00 96.31 315 GLY A O 1
ATOM 2403 N N . LYS A 1 316 ? -9.646 6.320 4.813 1.00 97.12 316 LYS A N 1
ATOM 2404 C CA . LYS A 1 316 ? -9.992 6.188 6.238 1.00 97.12 316 LYS A CA 1
ATOM 2405 C C . LYS A 1 316 ? -11.172 7.080 6.621 1.00 97.12 316 LYS A C 1
ATOM 2407 O O . LYS A 1 316 ? -12.127 6.594 7.213 1.00 97.12 316 LYS A O 1
ATOM 2412 N N . VAL A 1 317 ? -11.133 8.359 6.238 1.00 96.88 317 VAL A N 1
ATOM 2413 C CA . VAL A 1 317 ? -12.204 9.320 6.555 1.00 96.88 317 VAL A CA 1
ATOM 2414 C C . VAL A 1 317 ? -13.526 8.923 5.895 1.00 96.88 317 VAL A C 1
ATOM 2416 O O . VAL A 1 317 ? -14.570 9.058 6.523 1.00 96.88 317 VAL A O 1
ATOM 2419 N N . ALA A 1 318 ? -13.492 8.393 4.670 1.00 96.69 318 ALA A N 1
ATOM 2420 C CA . ALA A 1 318 ? -14.672 7.843 4.007 1.00 96.69 318 ALA A CA 1
ATOM 2421 C C . ALA A 1 318 ? -15.271 6.674 4.803 1.00 96.69 318 ALA A C 1
ATOM 2423 O O . ALA A 1 318 ? -16.470 6.677 5.059 1.00 96.69 318 ALA A O 1
ATOM 2424 N N . GLY A 1 319 ? -14.441 5.732 5.265 1.00 95.94 319 GLY A N 1
ATOM 2425 C CA . GLY A 1 319 ? -14.897 4.625 6.112 1.00 95.94 319 GLY A CA 1
ATOM 2426 C C . GLY A 1 319 ? -15.517 5.093 7.434 1.00 95.94 319 GLY A C 1
ATOM 2427 O O . GLY A 1 319 ? -16.564 4.592 7.830 1.00 95.94 319 GLY A O 1
ATOM 2428 N N . GLU A 1 320 ? -14.927 6.101 8.084 1.00 96.50 320 GLU A N 1
ATOM 2429 C CA . GLU A 1 320 ? -15.500 6.696 9.300 1.00 96.50 320 GLU A CA 1
ATOM 2430 C C . GLU A 1 320 ? -16.848 7.388 9.038 1.00 96.50 320 GLU A C 1
ATOM 2432 O O . GLU A 1 320 ? -17.778 7.245 9.831 1.00 96.50 320 GLU A O 1
ATOM 2437 N N . LEU A 1 321 ? -16.976 8.122 7.926 1.00 96.31 321 LEU A N 1
ATOM 2438 C CA . LEU A 1 321 ? -18.235 8.769 7.541 1.00 96.31 321 LEU A CA 1
ATOM 2439 C C . LEU A 1 321 ? -19.326 7.743 7.218 1.00 96.31 321 LEU A C 1
ATOM 2441 O O . LEU A 1 321 ? -20.479 7.954 7.579 1.00 96.31 321 LEU A O 1
ATOM 2445 N N . GLU A 1 322 ? -18.976 6.628 6.579 1.00 97.12 322 GLU A N 1
ATOM 2446 C CA . GLU A 1 322 ? -19.902 5.523 6.307 1.00 97.12 322 GLU A CA 1
ATOM 2447 C C . GLU A 1 322 ? -20.413 4.871 7.592 1.00 97.12 322 GLU A C 1
ATOM 2449 O O . GLU A 1 322 ? -21.612 4.617 7.719 1.00 97.12 322 GLU A O 1
ATOM 2454 N N . GLU A 1 323 ? -19.532 4.657 8.571 1.00 96.19 323 GLU A N 1
ATOM 2455 C CA . GLU A 1 323 ? -19.921 4.143 9.885 1.00 96.19 323 GLU A CA 1
ATOM 2456 C C . GLU A 1 323 ? -20.862 5.118 10.610 1.00 96.19 323 GLU A C 1
ATOM 2458 O O . GLU A 1 323 ? -21.873 4.708 11.185 1.00 96.19 323 GLU A O 1
ATOM 2463 N N . GLN A 1 324 ? -20.572 6.420 10.554 1.00 94.62 324 GLN A N 1
ATOM 2464 C CA . GL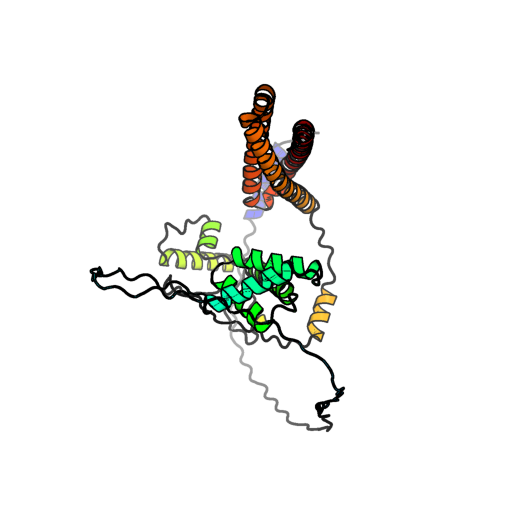N A 1 324 ? -21.445 7.447 11.125 1.00 94.62 324 GLN A CA 1
ATOM 2465 C C . GLN A 1 324 ? -22.793 7.528 10.419 1.00 94.62 324 GLN A C 1
ATOM 2467 O O . GLN A 1 324 ? -23.817 7.618 11.089 1.00 94.62 324 GLN A O 1
ATOM 2472 N N . HIS A 1 325 ? -22.811 7.460 9.090 1.00 96.00 325 HIS A N 1
ATOM 2473 C CA . HIS A 1 325 ? -24.044 7.428 8.313 1.00 96.00 325 HIS A CA 1
ATOM 2474 C C . HIS A 1 325 ? -24.896 6.214 8.687 1.00 96.00 325 HIS A C 1
ATOM 2476 O O . HIS A 1 325 ? -26.085 6.365 8.943 1.00 96.00 325 HIS A O 1
ATOM 2482 N N . ALA A 1 326 ? -24.295 5.028 8.820 1.00 96.06 326 ALA A N 1
ATOM 2483 C CA . ALA A 1 326 ? -25.010 3.836 9.272 1.00 96.06 326 ALA A CA 1
ATOM 2484 C C . ALA A 1 326 ? -25.615 4.016 10.678 1.00 96.06 326 ALA A C 1
ATOM 2486 O O . ALA A 1 326 ? -26.767 3.645 10.903 1.00 96.06 326 ALA A O 1
ATOM 2487 N N . LYS A 1 327 ? -24.882 4.642 11.610 1.00 95.06 327 LYS A N 1
ATOM 2488 C CA . LYS A 1 327 ? -25.396 4.973 12.953 1.00 95.06 327 LYS A CA 1
ATOM 2489 C C . LYS A 1 327 ? -26.532 6.001 12.906 1.00 95.06 327 LYS A C 1
ATOM 2491 O O . LYS A 1 327 ? -27.502 5.849 13.643 1.00 95.06 327 LYS A O 1
ATOM 2496 N N . LEU A 1 328 ? -26.444 7.009 12.036 1.00 94.75 328 LEU A N 1
ATOM 2497 C CA . LEU A 1 328 ? -27.499 8.010 11.845 1.00 94.75 328 LEU A CA 1
ATOM 2498 C C . LEU A 1 328 ? -28.766 7.407 11.240 1.00 94.75 328 LEU A C 1
ATOM 2500 O O . LEU A 1 328 ? -29.851 7.722 11.709 1.00 94.75 328 LEU A O 1
ATOM 2504 N N . VAL A 1 329 ? -28.638 6.502 10.269 1.00 95.88 329 VAL A N 1
ATOM 2505 C CA . VAL A 1 329 ? -29.782 5.769 9.702 1.00 95.88 329 VAL A CA 1
ATOM 2506 C C . VAL A 1 329 ? -30.440 4.869 10.755 1.00 95.88 329 VAL A C 1
ATOM 2508 O O . VAL A 1 329 ? -31.659 4.731 10.772 1.00 95.88 329 VAL A O 1
ATOM 2511 N N . ALA A 1 330 ? -29.656 4.259 11.649 1.00 95.88 330 ALA A N 1
ATOM 2512 C CA . ALA A 1 330 ? -30.183 3.349 12.666 1.00 95.88 330 ALA A CA 1
ATOM 2513 C C . ALA A 1 330 ? -30.810 4.061 13.880 1.00 95.88 330 ALA A C 1
ATOM 2515 O O . ALA A 1 330 ? -31.784 3.567 14.449 1.00 95.88 330 ALA A O 1
ATOM 2516 N N . HIS A 1 331 ? -30.228 5.181 14.317 1.00 94.12 331 HIS A N 1
ATOM 2517 C CA . HIS A 1 331 ? -30.530 5.787 15.621 1.00 94.12 331 HIS A CA 1
ATOM 2518 C C . HIS A 1 331 ? -30.663 7.317 15.600 1.00 94.12 331 HIS A C 1
ATOM 2520 O O . HIS A 1 331 ? -30.982 7.910 16.631 1.00 94.12 331 HIS A O 1
ATOM 2526 N N . GLY A 1 332 ? -30.377 7.969 14.473 1.00 90.88 332 GLY A N 1
ATOM 2527 C CA . GLY A 1 332 ? -30.318 9.423 14.355 1.00 90.88 332 GLY A CA 1
ATOM 2528 C C . GLY A 1 332 ? -31.508 10.045 13.617 1.00 90.88 332 GLY A C 1
ATOM 2529 O O . GLY A 1 332 ? -32.433 9.355 13.188 1.00 90.88 332 GLY A O 1
ATOM 2530 N N . PRO A 1 333 ? -31.502 11.380 13.460 1.00 93.25 333 PRO A N 1
ATOM 2531 C CA . PRO A 1 333 ? -32.489 12.086 12.654 1.00 93.25 333 PRO A CA 1
ATOM 2532 C C . PRO A 1 333 ? -32.295 11.770 11.165 1.00 93.25 333 PRO A C 1
ATOM 2534 O O . PRO A 1 333 ? -31.221 12.024 10.617 1.00 93.25 333 PRO A O 1
ATOM 2537 N N . GLN A 1 334 ? -33.351 11.301 10.491 1.00 93.88 334 GLN A N 1
ATOM 2538 C CA . GLN A 1 334 ? -33.315 10.955 9.062 1.00 93.88 334 GLN A CA 1
ATOM 2539 C C . GLN A 1 334 ? -32.801 12.109 8.182 1.00 93.88 334 GLN A C 1
ATOM 2541 O O . GLN A 1 334 ? -32.009 11.883 7.276 1.00 93.88 334 GLN A O 1
ATOM 2546 N N . ALA A 1 335 ? -33.161 13.355 8.510 1.00 95.38 335 ALA A N 1
ATOM 2547 C CA . ALA A 1 335 ? -32.715 14.535 7.768 1.00 95.38 335 ALA A CA 1
ATOM 2548 C C . ALA A 1 335 ? -31.182 14.704 7.744 1.00 95.38 335 ALA A C 1
ATOM 2550 O O . ALA A 1 335 ? -30.633 15.174 6.751 1.00 95.38 335 ALA A O 1
ATOM 2551 N N . GLU A 1 336 ? -30.476 14.318 8.816 1.00 93.06 336 GLU A N 1
ATOM 2552 C CA . GLU A 1 336 ? -29.009 14.374 8.832 1.00 93.06 336 GLU A CA 1
ATOM 2553 C C . GLU A 1 336 ? -28.395 13.189 8.078 1.00 93.06 336 GLU A C 1
ATOM 2555 O O . GLU A 1 336 ? -27.383 13.361 7.401 1.00 93.06 336 GLU A O 1
ATOM 2560 N N . ALA A 1 337 ? -29.023 12.008 8.120 1.00 94.25 337 ALA A N 1
ATOM 2561 C CA . ALA A 1 337 ? -28.609 10.871 7.296 1.00 94.25 337 ALA A CA 1
ATOM 2562 C C . ALA A 1 337 ? -28.705 11.203 5.793 1.00 94.25 337 ALA A C 1
ATOM 2564 O O . ALA A 1 337 ? -27.743 10.991 5.050 1.00 94.25 337 ALA A O 1
ATOM 2565 N N . ASP A 1 338 ? -29.810 11.828 5.378 1.00 95.69 338 ASP A N 1
ATOM 2566 C CA . ASP A 1 338 ? -30.047 12.250 3.994 1.00 95.69 338 ASP A CA 1
ATOM 2567 C C . ASP A 1 338 ? -29.029 13.312 3.523 1.00 95.69 338 ASP A C 1
ATOM 2569 O O . ASP A 1 338 ? -28.677 13.354 2.344 1.00 95.69 338 ASP A O 1
ATOM 2573 N N . GLU A 1 339 ? -28.494 14.143 4.429 1.00 95.81 339 GLU A N 1
ATOM 2574 C CA . GLU A 1 339 ? -27.437 15.120 4.110 1.00 95.81 339 GLU A CA 1
ATOM 2575 C C . GLU A 1 339 ? -26.050 14.464 3.951 1.00 95.81 339 GLU A C 1
ATOM 2577 O O . GLU A 1 339 ? -25.233 14.891 3.125 1.00 95.81 339 GLU A O 1
ATOM 2582 N N . VAL A 1 340 ? -25.754 13.437 4.753 1.00 95.38 340 VAL A N 1
ATOM 2583 C CA . VAL A 1 340 ? -24.440 12.771 4.782 1.00 95.38 340 VAL A CA 1
ATOM 2584 C C . VAL A 1 340 ? -24.248 11.862 3.563 1.00 95.38 340 VAL A C 1
ATOM 2586 O O . VAL A 1 340 ? -23.145 11.813 3.008 1.00 95.38 340 VAL A O 1
ATOM 2589 N N . GLY A 1 341 ? -25.303 11.179 3.109 1.00 95.88 341 GLY A N 1
ATOM 2590 C CA . GLY A 1 341 ? -25.249 10.221 1.996 1.00 95.88 341 GLY A CA 1
ATOM 2591 C C . GLY A 1 341 ? -24.605 10.774 0.709 1.00 95.88 341 GLY A C 1
ATOM 2592 O O . GLY A 1 341 ? -23.608 10.213 0.244 1.00 95.88 341 GLY A O 1
ATOM 2593 N N . PRO A 1 342 ? -25.077 11.908 0.152 1.00 96.88 342 PRO A N 1
ATOM 2594 C CA . PRO A 1 342 ? -24.501 12.510 -1.056 1.00 96.88 342 PRO A CA 1
ATOM 2595 C C . PRO A 1 342 ? -23.026 12.913 -0.911 1.00 96.88 342 PRO A C 1
ATOM 2597 O O . PRO A 1 342 ? -22.251 12.839 -1.870 1.00 96.88 342 PRO A O 1
ATOM 2600 N N . LYS A 1 343 ? -22.604 13.324 0.292 1.00 95.94 343 LYS A N 1
ATOM 2601 C CA . LYS A 1 343 ? -21.206 13.687 0.574 1.00 95.94 343 LYS A CA 1
ATOM 2602 C C . LYS A 1 343 ? -20.292 12.466 0.556 1.00 95.94 343 LYS A C 1
ATOM 2604 O O . LYS A 1 343 ? -19.190 12.551 0.014 1.00 95.94 343 LYS A O 1
ATOM 2609 N N . ILE A 1 344 ? -20.752 11.335 1.097 1.00 96.31 344 ILE A N 1
ATOM 2610 C CA . ILE A 1 344 ? -20.031 10.056 1.018 1.00 96.31 344 ILE A CA 1
ATOM 2611 C C . ILE A 1 344 ? -19.881 9.627 -0.441 1.00 96.31 344 ILE A C 1
ATOM 2613 O O . ILE A 1 344 ? -18.781 9.260 -0.853 1.00 96.31 344 ILE A O 1
ATOM 2617 N N . GLU A 1 345 ? -20.948 9.719 -1.236 1.00 96.25 345 GLU A N 1
ATOM 2618 C CA . GLU A 1 345 ? -20.903 9.311 -2.643 1.00 96.25 345 GLU A CA 1
ATOM 2619 C C . GLU A 1 345 ? -19.950 10.191 -3.463 1.00 96.25 345 GLU A C 1
ATOM 2621 O O . GLU A 1 345 ? -19.132 9.684 -4.230 1.00 96.25 345 GLU A O 1
ATOM 2626 N N . THR A 1 346 ? -19.955 11.503 -3.211 1.00 96.31 346 THR A N 1
ATOM 2627 C CA . THR A 1 346 ? -19.001 12.443 -3.822 1.00 96.31 346 THR A CA 1
ATOM 2628 C C . THR A 1 346 ? -17.554 12.073 -3.470 1.00 96.31 346 THR A C 1
ATOM 2630 O O . THR A 1 346 ? -16.684 12.022 -4.342 1.00 96.31 346 THR A O 1
ATOM 2633 N N . LEU A 1 347 ? -17.289 11.749 -2.198 1.00 96.06 347 LEU A N 1
ATOM 2634 C CA . LEU A 1 347 ? -15.965 11.346 -1.717 1.00 96.06 347 LEU A CA 1
ATOM 2635 C C . LEU A 1 347 ? -15.505 10.010 -2.319 1.00 96.06 347 LEU A C 1
ATOM 2637 O O . LEU A 1 347 ? -14.337 9.865 -2.688 1.00 96.06 347 LEU A O 1
ATOM 2641 N N . ARG A 1 348 ? -16.413 9.035 -2.447 1.00 95.38 348 ARG A N 1
ATOM 2642 C CA . ARG A 1 348 ? -16.157 7.745 -3.106 1.00 95.38 348 ARG A CA 1
ATOM 2643 C C . ARG A 1 348 ? -15.854 7.921 -4.588 1.00 95.38 348 ARG A C 1
ATOM 2645 O O . ARG A 1 348 ? -14.894 7.321 -5.076 1.00 95.38 348 ARG A O 1
ATOM 2652 N N . GLY A 1 349 ? -16.629 8.757 -5.280 1.00 95.56 349 GLY A N 1
ATOM 2653 C CA . GLY A 1 349 ? -16.401 9.115 -6.678 1.00 95.56 349 GLY A CA 1
ATOM 2654 C C . GLY A 1 349 ? -15.001 9.687 -6.881 1.00 95.56 349 GLY A C 1
ATOM 2655 O O . GLY A 1 349 ? -14.226 9.158 -7.680 1.00 95.56 349 GLY A O 1
ATOM 2656 N N . PHE A 1 350 ? -14.624 10.676 -6.067 1.00 97.19 350 PHE A N 1
ATOM 2657 C CA . PHE A 1 350 ? -13.283 11.259 -6.103 1.00 97.19 350 PHE A CA 1
ATOM 2658 C C . PHE A 1 350 ? -12.182 10.231 -5.792 1.00 97.19 350 PHE A C 1
ATOM 2660 O O . PHE A 1 350 ? -11.194 10.134 -6.519 1.00 97.19 350 PHE A O 1
ATOM 2667 N N . LEU A 1 351 ? -12.357 9.392 -4.764 1.00 96.62 351 LEU A N 1
ATOM 2668 C CA . LEU A 1 351 ? -11.406 8.324 -4.424 1.00 96.62 351 LEU A CA 1
ATOM 2669 C C . LEU A 1 351 ? -11.211 7.315 -5.560 1.00 96.62 351 LEU A C 1
ATOM 2671 O O . LEU A 1 351 ? -10.100 6.806 -5.737 1.00 96.62 351 LEU A O 1
ATOM 2675 N N . LYS A 1 352 ? -12.266 7.001 -6.318 1.00 96.69 352 LYS A N 1
ATOM 2676 C CA . LYS A 1 352 ? -12.186 6.117 -7.486 1.00 96.69 352 LYS A CA 1
ATOM 2677 C C . LYS A 1 352 ? -11.350 6.762 -8.592 1.00 96.69 352 LYS A C 1
ATOM 2679 O O . LYS A 1 352 ? -10.433 6.109 -9.089 1.00 96.69 352 LYS A O 1
ATOM 2684 N N . THR A 1 353 ? -11.597 8.035 -8.898 1.00 96.44 353 THR A N 1
ATOM 2685 C CA . THR A 1 353 ? -10.802 8.816 -9.862 1.00 96.44 353 THR A CA 1
ATOM 2686 C C . THR A 1 353 ? -9.337 8.898 -9.439 1.00 96.44 353 THR A C 1
ATOM 2688 O O . THR A 1 353 ? -8.451 8.572 -10.225 1.00 96.44 353 THR A O 1
ATOM 2691 N N . LEU A 1 354 ? -9.068 9.220 -8.171 1.00 96.06 354 LEU A N 1
ATOM 2692 C CA . LEU A 1 354 ? -7.712 9.305 -7.627 1.00 96.06 354 LEU A CA 1
ATOM 2693 C C . LEU A 1 354 ? -6.976 7.958 -7.698 1.00 96.06 354 LEU A C 1
ATOM 2695 O O . 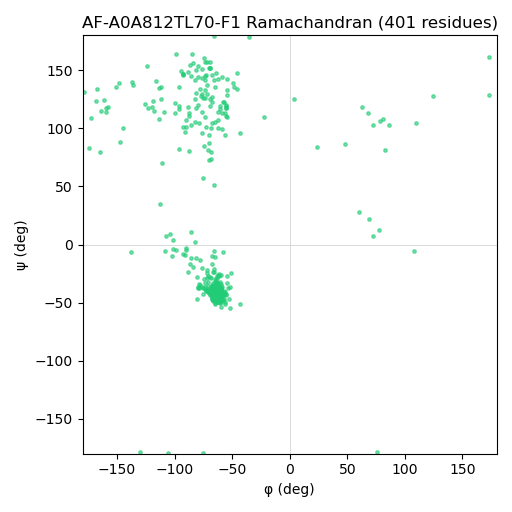LEU A 1 354 ? -5.799 7.904 -8.047 1.00 96.06 354 LEU A O 1
ATOM 2699 N N . ARG A 1 355 ? -7.655 6.845 -7.388 1.00 96.31 355 ARG A N 1
ATOM 2700 C CA . ARG A 1 355 ? -7.082 5.494 -7.521 1.00 96.31 355 ARG A CA 1
ATOM 2701 C C . ARG A 1 355 ? -6.744 5.167 -8.967 1.00 96.31 355 ARG A C 1
ATOM 2703 O O . ARG A 1 355 ? -5.653 4.661 -9.203 1.00 96.31 355 ARG A O 1
ATOM 2710 N N . PHE A 1 356 ? -7.662 5.458 -9.886 1.00 96.69 356 PHE A N 1
ATOM 2711 C CA . PHE A 1 356 ? -7.465 5.235 -11.312 1.00 96.69 356 PHE A CA 1
ATOM 2712 C C . PHE A 1 356 ? -6.258 6.024 -11.828 1.00 96.69 356 PHE A C 1
ATOM 2714 O O . PHE A 1 356 ? -5.356 5.425 -12.401 1.00 96.69 356 PHE A O 1
ATOM 2721 N N . LYS A 1 357 ? -6.174 7.323 -11.516 1.00 95.62 357 LYS A N 1
ATOM 2722 C CA . LYS A 1 357 ? -5.066 8.197 -11.929 1.00 95.62 357 LYS A CA 1
ATOM 2723 C C . LYS A 1 357 ? -3.717 7.774 -11.355 1.00 95.62 357 LYS A C 1
ATOM 2725 O O . LYS A 1 357 ? -2.743 7.671 -12.088 1.00 95.62 357 LYS A O 1
ATOM 2730 N N . ILE A 1 358 ? -3.658 7.428 -10.066 1.00 94.56 358 ILE A N 1
ATOM 2731 C CA . ILE A 1 358 ? -2.424 6.908 -9.452 1.00 94.56 358 ILE A CA 1
ATOM 2732 C C . ILE A 1 358 ? -1.955 5.621 -10.146 1.00 94.56 358 ILE A C 1
ATOM 2734 O O . ILE A 1 358 ? -0.750 5.432 -10.302 1.00 94.56 358 ILE A O 1
ATOM 2738 N N . SER A 1 359 ? -2.880 4.742 -10.540 1.00 93.25 359 SER A N 1
ATOM 2739 C CA . SER A 1 359 ? -2.564 3.515 -11.279 1.00 93.25 359 SER A CA 1
ATOM 2740 C C . SER A 1 359 ? -2.163 3.785 -12.730 1.00 93.25 359 SER A C 1
ATOM 2742 O O . SER A 1 359 ? -1.238 3.144 -13.213 1.00 93.25 359 SER A O 1
ATOM 2744 N N . GLU A 1 360 ? -2.811 4.733 -13.410 1.00 94.50 360 GLU A N 1
ATOM 2745 C CA . GLU A 1 360 ? -2.426 5.204 -14.748 1.00 94.50 360 GLU A CA 1
ATOM 2746 C C . GLU A 1 360 ? -0.969 5.688 -14.731 1.00 94.50 360 GLU A C 1
ATOM 2748 O O . GLU A 1 360 ? -0.145 5.203 -15.501 1.00 94.50 360 GLU A O 1
ATOM 2753 N N . TRP A 1 361 ? -0.615 6.541 -13.765 1.00 92.81 361 TRP A N 1
ATOM 2754 C CA . TRP A 1 361 ? 0.729 7.105 -13.638 1.00 92.81 361 TRP A CA 1
ATOM 2755 C C . TRP A 1 361 ? 1.809 6.107 -13.219 1.00 92.81 361 TRP A C 1
ATOM 2757 O O . TRP A 1 361 ? 2.958 6.296 -13.600 1.00 92.81 361 TRP A O 1
ATOM 2767 N N . MET A 1 362 ? 1.474 5.036 -12.486 1.00 89.38 362 MET A N 1
ATOM 2768 C CA . MET A 1 362 ? 2.442 3.961 -12.195 1.00 89.38 362 MET A CA 1
ATOM 2769 C C . MET A 1 362 ? 2.933 3.249 -13.456 1.00 89.38 362 MET A C 1
ATOM 2771 O O . MET A 1 362 ? 4.017 2.680 -13.435 1.00 89.38 362 MET A O 1
ATOM 2775 N N . ASN A 1 363 ? 2.129 3.247 -14.520 1.00 90.19 363 ASN A N 1
ATOM 2776 C CA . ASN A 1 363 ? 2.422 2.518 -15.749 1.00 90.19 363 ASN A CA 1
ATOM 2777 C C . ASN A 1 363 ? 2.970 3.423 -16.864 1.00 90.19 363 ASN A C 1
ATOM 2779 O O . ASN A 1 363 ? 3.160 2.951 -17.983 1.00 90.19 363 ASN A O 1
ATOM 2783 N N . MET A 1 364 ? 3.191 4.715 -16.600 1.00 89.50 364 MET A N 1
ATOM 2784 C CA . MET A 1 364 ? 3.734 5.631 -17.603 1.00 89.50 364 MET A CA 1
ATOM 2785 C C . MET A 1 364 ? 5.258 5.527 -17.689 1.00 89.50 364 MET A C 1
ATOM 2787 O O . MET A 1 364 ? 5.943 5.425 -16.676 1.00 89.50 364 MET A O 1
ATOM 2791 N N . SER A 1 365 ? 5.785 5.618 -18.910 1.00 86.00 365 SER A N 1
ATOM 2792 C CA . SER A 1 365 ? 7.219 5.785 -19.163 1.00 86.00 365 SER A CA 1
ATOM 2793 C C . SER A 1 365 ? 7.707 7.170 -18.726 1.00 86.00 365 SER A C 1
ATOM 2795 O O . SER A 1 365 ? 6.957 8.144 -18.832 1.00 86.00 365 SER A O 1
ATOM 2797 N N . GLU A 1 366 ? 8.983 7.280 -18.346 1.00 79.75 366 GLU A N 1
ATOM 2798 C CA . GLU A 1 366 ? 9.599 8.515 -17.832 1.00 79.75 366 GLU A CA 1
ATOM 2799 C C . GLU A 1 366 ? 9.385 9.741 -18.743 1.00 79.75 366 GLU A C 1
ATOM 2801 O O . GLU A 1 366 ? 9.079 10.829 -18.258 1.00 79.75 366 GLU A O 1
ATOM 2806 N N . GLY A 1 367 ? 9.407 9.558 -20.069 1.00 81.56 367 GLY A N 1
ATOM 2807 C CA . GLY A 1 367 ? 9.193 10.642 -21.040 1.00 81.56 367 GLY A CA 1
ATOM 2808 C C . GLY A 1 367 ? 7.794 11.282 -21.037 1.00 81.56 367 GLY A C 1
ATOM 2809 O O . GLY A 1 367 ? 7.599 12.316 -21.666 1.00 81.56 367 GLY A O 1
ATOM 2810 N N . CYS A 1 368 ? 6.809 10.704 -20.340 1.00 84.62 368 CYS A N 1
ATOM 2811 C CA . CYS A 1 368 ? 5.449 11.252 -20.235 1.00 84.62 368 CYS A CA 1
ATOM 2812 C C . CYS A 1 368 ? 5.195 12.030 -18.931 1.00 84.62 368 CYS A C 1
ATOM 2814 O O . CYS A 1 368 ? 4.113 12.600 -18.766 1.00 84.62 368 CYS A O 1
ATOM 2816 N N . MET A 1 369 ? 6.154 12.056 -17.996 1.00 87.62 369 MET A N 1
ATOM 2817 C CA . MET A 1 369 ? 5.950 12.651 -16.669 1.00 87.62 369 MET A CA 1
ATOM 2818 C C . MET A 1 369 ? 5.779 14.173 -16.735 1.00 87.62 369 MET A C 1
ATOM 2820 O O . MET A 1 369 ? 4.867 14.715 -16.113 1.00 87.62 369 MET A O 1
ATOM 2824 N N . GLU A 1 370 ? 6.576 14.866 -17.553 1.00 88.38 370 GLU A N 1
ATOM 2825 C CA . GLU A 1 370 ? 6.525 16.333 -17.654 1.00 88.38 370 GLU A CA 1
ATOM 2826 C C . GLU A 1 370 ? 5.168 16.841 -18.155 1.00 88.38 370 GLU A C 1
ATOM 2828 O O . GLU A 1 370 ? 4.594 17.766 -17.581 1.00 88.38 370 GLU A O 1
ATOM 2833 N N . ALA A 1 371 ? 4.596 16.182 -19.166 1.00 92.56 371 ALA A N 1
ATOM 2834 C CA . ALA A 1 371 ? 3.291 16.548 -19.717 1.00 92.56 371 ALA A CA 1
ATOM 2835 C C . ALA A 1 371 ? 2.136 16.340 -18.720 1.00 92.56 371 ALA A C 1
ATOM 2837 O O . ALA A 1 371 ? 1.081 16.964 -18.844 1.00 92.56 371 ALA A O 1
ATOM 2838 N N . LYS A 1 372 ? 2.318 15.455 -17.734 1.00 94.19 372 LYS A N 1
ATOM 2839 C CA . LYS A 1 372 ? 1.297 15.087 -16.744 1.00 94.19 372 LYS A CA 1
ATOM 2840 C C . LYS A 1 372 ? 1.486 15.753 -15.386 1.00 94.19 372 LYS A C 1
ATOM 2842 O O . LYS A 1 372 ? 0.573 15.696 -14.563 1.00 94.19 372 LYS A O 1
ATOM 2847 N N . LEU A 1 373 ? 2.619 16.413 -15.153 1.00 93.19 373 LEU A N 1
ATOM 2848 C CA . LEU A 1 373 ? 2.924 17.079 -13.889 1.00 93.19 373 LEU A CA 1
ATOM 2849 C C . LEU A 1 373 ? 1.865 18.126 -13.472 1.00 93.19 373 LEU A C 1
ATOM 2851 O O . LEU A 1 373 ? 1.492 18.124 -12.295 1.00 93.19 373 LEU A O 1
ATOM 2855 N N . PRO A 1 374 ? 1.304 18.964 -14.372 1.00 95.44 374 PRO A N 1
ATOM 2856 C CA . PRO A 1 374 ? 0.247 19.908 -13.995 1.00 95.44 374 PRO A CA 1
ATOM 2857 C C . PRO A 1 374 ? -1.041 19.210 -13.536 1.00 95.44 374 PRO A C 1
ATOM 2859 O O . PRO A 1 374 ? -1.618 19.587 -12.519 1.00 95.44 374 PRO A O 1
ATOM 2862 N N . GLU A 1 375 ? -1.451 18.148 -14.241 1.00 95.81 375 GLU A N 1
ATOM 2863 C CA . GLU A 1 375 ? -2.632 17.338 -13.901 1.00 95.81 375 GLU A CA 1
ATOM 2864 C C . GLU A 1 375 ? -2.452 16.664 -12.530 1.00 95.81 375 GLU A C 1
ATOM 2866 O O . GLU A 1 375 ? -3.356 16.680 -11.695 1.00 95.81 375 GLU A O 1
ATOM 2871 N N . LEU A 1 376 ? -1.260 16.118 -12.265 1.00 95.00 376 LEU A N 1
ATOM 2872 C CA . LEU A 1 376 ? -0.905 15.522 -10.978 1.00 95.00 376 LEU A CA 1
ATOM 2873 C C . LEU A 1 376 ? -0.910 16.548 -9.838 1.00 95.00 376 LEU A C 1
ATOM 2875 O O . LEU A 1 376 ? -1.410 16.256 -8.750 1.00 95.00 376 LEU A O 1
ATOM 2879 N N . THR A 1 377 ? -0.368 17.740 -10.085 1.00 94.94 377 THR A N 1
ATOM 2880 C CA . THR A 1 377 ? -0.312 18.818 -9.090 1.00 94.94 377 THR A CA 1
ATOM 2881 C C . THR A 1 377 ? -1.720 19.280 -8.725 1.00 94.94 377 THR A C 1
ATOM 2883 O O . THR A 1 377 ? -2.067 19.262 -7.543 1.00 94.94 377 THR A O 1
ATOM 2886 N N . GLN A 1 378 ? -2.571 19.552 -9.721 1.00 96.75 378 GLN A N 1
ATOM 2887 C CA . GLN A 1 378 ? -3.979 19.893 -9.506 1.00 96.75 378 GLN A CA 1
ATOM 2888 C C . GLN A 1 378 ? -4.712 18.796 -8.720 1.00 96.75 378 GLN A C 1
ATOM 2890 O O . GLN A 1 378 ? -5.389 19.081 -7.732 1.00 96.75 378 GLN A O 1
ATOM 2895 N N . LEU A 1 379 ? -4.534 17.526 -9.099 1.00 96.06 379 LEU A N 1
ATOM 2896 C CA . LEU A 1 379 ? -5.192 16.418 -8.405 1.00 96.06 379 LEU A CA 1
ATOM 2897 C C . LEU A 1 379 ? -4.726 16.293 -6.945 1.00 96.06 379 LEU A C 1
ATOM 2899 O O . LEU A 1 379 ? -5.510 15.920 -6.069 1.00 96.06 379 LEU A O 1
ATOM 2903 N N . SER A 1 380 ? -3.461 16.618 -6.663 1.00 95.31 380 SER A N 1
ATOM 2904 C CA . SER A 1 380 ? -2.927 16.632 -5.299 1.00 95.31 380 SER A CA 1
ATOM 2905 C C . SER A 1 380 ? -3.563 17.736 -4.445 1.00 95.31 380 SER A C 1
ATOM 2907 O O . SER A 1 380 ? -3.939 17.488 -3.295 1.00 95.31 380 SER A O 1
ATOM 2909 N N . GLU A 1 381 ? -3.777 18.921 -5.017 1.00 96.31 381 GLU A N 1
ATOM 2910 C CA . GLU A 1 381 ? -4.446 20.045 -4.359 1.00 96.31 381 GLU A CA 1
ATOM 2911 C C . GLU A 1 381 ? -5.919 19.723 -4.091 1.00 96.31 381 GLU A C 1
ATOM 2913 O O . GLU A 1 381 ? -6.383 19.834 -2.953 1.00 96.31 381 GLU A O 1
ATOM 2918 N N . GLU A 1 382 ? -6.634 19.201 -5.089 1.00 96.38 382 GLU A N 1
ATOM 2919 C CA . GLU A 1 382 ? -8.017 18.741 -4.935 1.00 96.38 382 GLU A CA 1
ATOM 2920 C C . GLU A 1 382 ? -8.131 17.662 -3.849 1.00 96.38 382 GLU A C 1
ATOM 2922 O O . GLU A 1 382 ? -9.011 17.731 -2.986 1.00 96.38 382 GLU A O 1
ATOM 2927 N N . ALA A 1 383 ? -7.204 16.700 -3.811 1.00 95.06 383 ALA A N 1
ATOM 2928 C CA . ALA A 1 383 ? -7.213 15.640 -2.808 1.00 95.06 383 ALA A CA 1
ATOM 2929 C C . ALA A 1 383 ? -6.987 16.170 -1.383 1.00 95.06 383 ALA A C 1
ATOM 2931 O O . ALA A 1 383 ? -7.615 15.682 -0.437 1.00 95.06 383 ALA A O 1
ATOM 2932 N N . THR A 1 384 ? -6.126 17.175 -1.209 1.00 93.56 384 THR A N 1
ATOM 2933 C CA . THR A 1 384 ? -5.927 17.822 0.100 1.00 93.56 384 THR A CA 1
ATOM 2934 C C . THR A 1 384 ? -7.134 18.664 0.516 1.00 93.56 384 THR A C 1
ATOM 2936 O O . THR A 1 384 ? -7.535 18.601 1.680 1.00 93.56 384 THR A O 1
ATOM 2939 N N . SER A 1 385 ? -7.776 19.359 -0.427 1.00 96.12 385 SER A N 1
ATOM 2940 C CA . SER A 1 385 ? -9.018 20.110 -0.201 1.00 96.12 385 SER A CA 1
ATOM 2941 C C . SER A 1 385 ? -10.171 19.192 0.223 1.00 96.12 385 SER A C 1
ATOM 2943 O O . SER A 1 385 ? -10.790 19.404 1.271 1.00 96.12 385 SER A O 1
ATOM 2945 N N . HIS A 1 386 ? -10.398 18.092 -0.506 1.00 94.31 386 HIS A N 1
ATOM 2946 C CA . HIS A 1 386 ? -11.392 17.079 -0.139 1.00 94.31 386 HIS A CA 1
ATOM 2947 C C . HIS A 1 386 ? -11.108 16.462 1.231 1.00 94.31 386 HIS A C 1
ATOM 2949 O O . HIS A 1 386 ? -12.037 16.221 2.005 1.00 94.31 386 HIS A O 1
ATOM 2955 N N . LEU A 1 387 ? -9.835 16.235 1.565 1.00 95.56 387 LEU A N 1
ATOM 2956 C CA . LEU A 1 387 ? -9.453 15.692 2.864 1.00 95.56 387 LEU A CA 1
ATOM 2957 C C . LEU A 1 387 ? -9.769 16.677 3.995 1.00 95.56 387 LEU A C 1
ATOM 2959 O O . LEU A 1 387 ? -10.328 16.272 5.016 1.00 95.56 387 LEU A O 1
ATOM 2963 N N . ALA A 1 388 ? -9.451 17.960 3.821 1.00 96.19 388 ALA A N 1
ATOM 2964 C CA . ALA A 1 388 ? -9.776 19.002 4.792 1.00 96.19 388 ALA A CA 1
ATOM 2965 C C . ALA A 1 388 ? -11.296 19.136 4.989 1.00 96.19 388 ALA A C 1
ATOM 2967 O O . ALA A 1 388 ? -11.777 19.136 6.124 1.00 96.19 388 ALA A O 1
ATOM 2968 N N . ALA A 1 389 ? -12.068 19.156 3.900 1.00 96.50 389 ALA A N 1
ATOM 2969 C CA . ALA A 1 389 ? -13.527 19.222 3.956 1.00 96.50 389 ALA A CA 1
ATOM 2970 C C . ALA A 1 389 ? -14.139 17.995 4.657 1.00 96.50 389 ALA A C 1
ATOM 2972 O O . ALA A 1 389 ? -14.972 18.140 5.555 1.00 96.50 389 ALA A O 1
ATOM 2973 N N . ALA A 1 390 ? -13.696 16.786 4.298 1.00 95.94 390 ALA A N 1
ATOM 2974 C CA . ALA A 1 390 ? -14.214 15.545 4.868 1.00 95.94 390 ALA A CA 1
ATOM 2975 C C . ALA A 1 390 ? -13.854 15.394 6.356 1.00 95.94 390 ALA A C 1
ATOM 2977 O O . ALA A 1 390 ? -14.693 14.986 7.158 1.00 95.94 390 ALA A O 1
ATOM 2978 N N . THR A 1 391 ? -12.634 15.769 6.754 1.00 96.31 391 THR A N 1
ATOM 2979 C CA . THR A 1 391 ? -12.208 15.735 8.166 1.00 96.31 391 THR A CA 1
ATOM 2980 C C . THR A 1 391 ? -12.949 16.761 9.019 1.00 96.31 391 THR A C 1
ATOM 2982 O O . THR A 1 391 ? -13.404 16.421 10.114 1.00 96.31 391 THR A O 1
ATOM 2985 N N . ALA A 1 392 ? -13.138 17.988 8.523 1.00 97.19 392 ALA A N 1
ATOM 2986 C CA . ALA A 1 392 ? -13.934 19.007 9.205 1.00 97.19 392 ALA A CA 1
ATOM 2987 C C . ALA A 1 392 ? -15.395 18.561 9.375 1.00 97.19 392 ALA A C 1
ATOM 2989 O O . ALA A 1 392 ? -15.977 18.728 10.450 1.00 97.19 392 ALA A O 1
ATOM 2990 N N . TYR A 1 393 ? -15.970 17.942 8.342 1.00 96.31 393 TYR A N 1
ATOM 2991 C CA . TYR A 1 393 ? -17.338 17.437 8.384 1.00 96.31 393 TYR A CA 1
ATOM 2992 C C . TYR A 1 393 ? -17.503 16.265 9.359 1.00 96.31 393 TYR A C 1
ATOM 2994 O O . TYR A 1 393 ? -18.384 16.304 10.215 1.00 96.31 393 TYR A O 1
ATOM 3002 N N . ASN A 1 394 ? -16.609 15.276 9.312 1.00 95.38 394 ASN A N 1
ATOM 3003 C CA . ASN A 1 394 ? -16.591 14.159 10.260 1.00 95.38 394 ASN A CA 1
ATOM 3004 C C . ASN A 1 394 ? -16.445 14.660 11.711 1.00 95.38 394 ASN A C 1
ATOM 3006 O O . ASN A 1 394 ? -17.187 14.248 12.601 1.00 95.38 394 ASN A O 1
ATOM 3010 N N . LYS A 1 395 ? -15.566 15.642 11.959 1.00 96.69 395 LYS A N 1
ATOM 3011 C CA . LYS A 1 395 ? -15.435 16.278 13.281 1.00 96.69 395 LYS A CA 1
ATOM 3012 C C . LYS A 1 395 ? -16.742 16.936 13.739 1.00 96.69 395 LYS A C 1
ATOM 3014 O O . LYS A 1 395 ? -17.114 16.797 14.904 1.00 96.69 395 LYS A O 1
ATOM 3019 N N . LYS A 1 396 ? -17.452 17.623 12.835 1.00 96.06 396 LYS A N 1
ATOM 3020 C CA . LYS A 1 396 ? -18.769 18.217 13.116 1.00 96.06 396 LYS A CA 1
ATOM 3021 C C . LYS A 1 396 ? -19.790 17.142 13.502 1.00 96.06 396 LYS A C 1
ATOM 3023 O O . LYS A 1 396 ? -20.472 17.316 14.510 1.00 96.06 396 LYS A O 1
ATOM 3028 N N . LEU A 1 397 ? -19.851 16.027 12.773 1.00 94.38 397 LEU A N 1
ATOM 3029 C CA . LEU A 1 397 ? -20.736 14.902 13.099 1.00 94.38 397 LEU A CA 1
ATOM 3030 C C . LEU A 1 397 ? -20.415 14.292 14.470 1.00 94.38 397 LEU A C 1
ATOM 3032 O O . LEU A 1 397 ? -21.314 14.187 15.303 1.00 94.38 397 LEU A O 1
ATOM 3036 N N . LYS A 1 398 ? -19.137 14.001 14.765 1.00 94.38 398 LYS A N 1
ATOM 3037 C CA . LYS A 1 398 ? -18.716 13.491 16.090 1.00 94.38 398 LYS A CA 1
ATOM 3038 C C . LYS A 1 398 ? -19.153 14.420 17.221 1.00 94.38 398 LYS A C 1
ATOM 3040 O O . LYS A 1 398 ? -19.684 13.963 18.226 1.00 94.38 398 LYS A O 1
ATOM 3045 N N . SER A 1 399 ? -18.990 15.734 17.040 1.00 95.12 399 SER A N 1
ATOM 3046 C CA . SER A 1 399 ? -19.367 16.721 18.063 1.00 95.12 399 SER A CA 1
ATOM 3047 C C . SER A 1 399 ? -20.873 16.811 18.320 1.00 95.12 399 SER A C 1
ATOM 3049 O O . SER A 1 399 ? -21.276 17.063 19.451 1.00 95.12 399 SER A O 1
ATOM 3051 N N . ARG A 1 400 ? -21.705 16.599 17.293 1.00 93.50 400 ARG A N 1
ATOM 3052 C CA . ARG A 1 400 ? -23.168 16.663 17.417 1.00 93.50 400 ARG A CA 1
ATOM 3053 C C . ARG A 1 400 ? -23.765 15.411 18.042 1.00 93.50 400 ARG A C 1
ATOM 3055 O O . ARG A 1 400 ? -24.717 15.525 18.804 1.00 93.50 400 ARG A O 1
ATOM 3062 N N . PHE A 1 401 ? -23.217 14.244 17.715 1.00 88.00 401 PHE A N 1
ATOM 3063 C CA . PHE A 1 401 ? -23.829 12.961 18.069 1.00 88.00 401 PHE A CA 1
ATOM 3064 C C . PHE A 1 401 ? -23.096 12.193 19.165 1.00 88.00 401 PHE A C 1
ATOM 3066 O O . PHE A 1 401 ? -23.598 11.165 19.607 1.00 88.00 401 PHE A O 1
ATOM 3073 N N . GLY A 1 402 ? -21.934 12.675 19.619 1.00 78.81 402 GLY A N 1
ATOM 3074 C CA . GLY A 1 402 ? -21.167 12.020 20.681 1.00 78.81 402 GLY A CA 1
ATOM 3075 C C . GLY A 1 402 ? -20.732 10.594 20.327 1.00 78.81 402 GLY A C 1
ATOM 3076 O O . GLY A 1 402 ? -20.605 9.763 21.223 1.00 78.81 402 GLY A O 1
ATOM 3077 N N . VAL A 1 403 ? -20.558 10.319 19.028 1.00 56.81 403 VAL A N 1
ATOM 3078 C CA . VAL A 1 403 ? -20.167 9.016 18.461 1.00 56.81 403 VAL A CA 1
ATOM 3079 C C . VAL A 1 403 ? -18.657 8.873 18.370 1.00 56.81 403 VAL A C 1
ATOM 3081 O O . VAL A 1 403 ? -18.000 9.840 17.910 1.00 56.81 403 VAL A O 1
#

Nearest PDB structures (foldseek):
  2odu-assembly1_A  TM=2.486E-01  e=7.148E+00  Homo sapiens

Mean predicted aligned error: 22.27 Å

Solvent-accessible surface area (backbone atoms only — not comparable to full-atom values): 26186 Å² total; per-residue (Å²): 134,86,78,60,68,66,62,55,51,55,52,52,56,56,52,55,62,56,64,75,72,70,75,84,82,82,86,88,82,90,84,84,90,82,88,84,85,87,85,87,79,88,82,82,88,82,90,80,88,84,86,85,77,89,79,85,83,83,84,79,87,88,78,90,83,88,82,88,83,81,86,88,84,86,85,85,89,83,87,81,90,83,82,85,81,88,82,83,92,81,87,88,90,80,88,79,82,80,72,88,74,72,89,71,74,82,75,86,67,67,85,64,59,70,67,56,56,51,49,54,56,50,51,48,54,48,49,52,71,38,87,87,54,54,70,69,58,32,52,49,47,51,50,51,53,52,50,44,70,74,37,54,68,67,56,34,32,51,54,52,50,48,44,67,73,65,35,87,88,54,63,63,64,57,57,52,52,51,49,53,53,51,51,53,50,49,49,51,53,58,73,44,62,88,67,71,54,73,62,52,51,36,43,75,73,75,39,67,56,89,82,43,57,70,69,57,51,52,51,53,49,50,51,54,50,51,51,50,26,67,75,71,69,52,75,94,72,86,67,88,58,94,51,79,82,75,58,84,77,71,79,81,76,72,80,81,78,68,89,88,76,78,95,69,82,79,78,82,76,85,80,78,88,66,70,70,70,61,58,55,58,52,52,68,73,57,64,71,74,84,76,72,69,56,71,66,57,57,53,41,52,52,32,51,52,46,39,54,53,35,54,55,54,43,54,51,52,50,53,52,46,51,54,50,41,54,47,22,68,76,77,46,59,60,73,59,27,66,60,46,50,63,55,52,52,53,53,51,52,51,51,51,54,53,52,50,52,56,54,54,58,73,71,56,60,80,92,54,47,75,84,41,40,65,62,44,43,53,50,26,52,52,41,52,50,52,39,53,54,50,50,54,49,48,52,51,50,32,70,74,68,77,105

Sequence (403 aa):
MAVDPEKRRRQAEAAEARSQAAAPASPTGPVAPAAGEPHAGDNQEKEKGEKGGDPAVAWRPCSSVALGKMRPSAVPCGTDEEEVPRRTKSAAGEPVKTEPLSPQKPKETLGMAKAEVAGLLTSLKYQIKAKKMTEKHREQANDILLKYQQSGVHGKKEILQKLQTSGLRDLSWFAEMQSEYQTQSVDKESTTKGYFNRSQILKMNGLDPSNMDEAVAADTLKDLIADCEAEFGFKSDCKPHKNPLLAKYYYKQKVETEDTAATNSLGWSSCANVEGSDLGRLVEKFDNPDLEVPANEEAWNKAYSACKAAKSKLGKVAGELEEQHAKLVAHGPQAEADEVGPKIETLRGFLKTLRFKISEWMNMSEGCMEAKLPELTQLSEEATSHLAAATAYNKKLKSRFGV

Radius of gyration: 37.3 Å; Cα contacts (8 Å, |Δi|>4): 138; chains: 1; bounding box: 100×89×114 Å

Secondary structure (DSSP, 8-state):
-PPPHHHHHHHHHHHHHHHTT-PPPPPP-------------------------------PPPP-----------------------------------------------SS-HHHHHHHHHHHHHHHH-TTS-HHHHHHHHHHHHHHHHS-HHHHHHHHHHHHHH-SS--HHHHHHHHHHHHHHHHHHHHHTT---HHHHHHHTT--GGGS-HHHHHHHHHHHHHHHHHHH---------SSTT--TT---------S-S--------------THHHHHHHGGG--------HHHHHHHHHHHHHHHHHHHHHHHHHHHHHHHHHHHHHS-HHHHHHHHHHHHHHHHHHHHHHHHHHHHHT--GGGHHHHHHHHHHHHHHHHHHHHHHHHHHHHHHHHH--

Foldseek 3Di:
DDDDVVVVVVVVVVVVVVVVVDDDDDDDDDDDDDDDDDDDDDDDDDDDDDDDDDDDDDDDDDDDDDDDDDDDDDDDDDDDDDDDDDDDDDDDDDDDDDDPDDDDDPDDDLPDDPVLLCVLLVVLVVQLVDPPDDPVLNVLSVVLVVCCVVDDSVSVSVSSVCCVVVHSPDSVVVVVVVVVVVVVVVVVVVVCVPDDDLQRVCVVVVHHCVPDDPVRSVVVVVVVVVVVCVVVVNDPPPDPDPDPVVCPDDPPPPPPPDDDDDPDDPDPDPPDPDPVVVVVVVVVVCPDPPPPPPPLVVLLVVLLVLLVVLLVLLVVLLVLLVVLLVCCVVPNDVVVNVVSVVLSVVSVVLSVVSVVVSVVVVPDDPVCSNVCSVVSNVNSVVSVVSSVVSVVVSVVSCVVPVD

pLDDT: mean 72.27, std 22.9, range [29.84, 97.19]